Protein AF-A0A1A8KSP2-F1 (afdb_monomer_lite)

Radius of gyration: 41.48 Å; chains: 1; bounding box: 103×78×120 Å

Structure (mmCIF, N/CA/C/O backbone):
data_AF-A0A1A8KSP2-F1
#
_entry.id   AF-A0A1A8KSP2-F1
#
loop_
_atom_site.group_PDB
_atom_site.id
_atom_site.type_symbol
_atom_site.label_atom_id
_atom_site.label_alt_id
_atom_site.label_comp_id
_atom_site.label_asym_id
_atom_site.label_entity_id
_atom_site.label_seq_id
_atom_site.pdbx_PDB_ins_code
_atom_site.Cartn_x
_atom_site.Cartn_y
_atom_site.Cartn_z
_atom_site.occupancy
_atom_site.B_iso_or_equiv
_atom_site.auth_seq_id
_atom_site.auth_comp_id
_atom_site.auth_asym_id
_atom_site.auth_atom_id
_atom_site.pdbx_PDB_model_num
ATOM 1 N N . ARG A 1 1 ? -1.434 -41.118 15.800 1.00 29.97 1 ARG A N 1
ATOM 2 C CA . ARG A 1 1 ? -1.561 -42.473 16.394 1.00 29.97 1 ARG A CA 1
ATOM 3 C C . ARG A 1 1 ? -3.026 -42.588 16.817 1.00 29.97 1 ARG A C 1
ATOM 5 O O . ARG A 1 1 ? -3.413 -41.784 17.644 1.00 29.97 1 ARG A O 1
ATOM 12 N N . LYS A 1 2 ? -3.902 -43.211 16.006 1.00 24.42 2 LYS A N 1
ATOM 13 C CA . LYS A 1 2 ? -4.186 -44.673 15.951 1.00 24.42 2 LYS A CA 1
ATOM 14 C C . LYS A 1 2 ? -4.732 -45.133 17.315 1.00 24.42 2 LYS A C 1
ATOM 16 O O . LYS A 1 2 ? -4.031 -44.885 18.284 1.00 24.42 2 LYS A O 1
ATOM 21 N N . LEU A 1 3 ? -5.898 -45.754 17.492 1.00 27.77 3 LEU A N 1
ATOM 22 C CA . LEU A 1 3 ? -6.819 -46.618 16.712 1.00 27.77 3 LEU A CA 1
ATOM 23 C C . LEU A 1 3 ? -8.193 -46.566 17.457 1.00 27.77 3 LEU A C 1
ATOM 25 O O . LEU A 1 3 ? -8.219 -45.995 18.541 1.00 27.77 3 LEU A O 1
ATOM 29 N N . GLU A 1 4 ? -9.372 -47.049 17.045 1.00 27.64 4 GLU A N 1
ATOM 30 C CA . GLU A 1 4 ? -9.863 -48.181 16.221 1.00 27.64 4 GLU A CA 1
ATOM 31 C C . GLU A 1 4 ? -11.411 -47.973 16.140 1.00 27.64 4 GLU A C 1
ATOM 33 O O . GLU A 1 4 ? -11.989 -47.529 17.127 1.00 27.64 4 GLU A O 1
ATOM 38 N N . VAL A 1 5 ? -12.155 -48.013 15.022 1.00 28.30 5 VAL A N 1
ATOM 39 C CA . VAL A 1 5 ? -12.461 -49.061 14.013 1.00 28.30 5 VAL A CA 1
ATOM 40 C C . VAL A 1 5 ? -13.372 -50.201 14.508 1.00 28.30 5 VAL A C 1
ATOM 42 O O . VAL A 1 5 ? -12.941 -51.004 15.322 1.00 28.30 5 VAL A O 1
ATOM 45 N N . SER A 1 6 ? -14.580 -50.313 13.913 1.00 26.03 6 SER A N 1
ATOM 46 C CA . SER A 1 6 ? -15.204 -51.534 13.319 1.00 26.03 6 SER A CA 1
ATOM 47 C C . SER A 1 6 ? -16.678 -51.226 12.921 1.00 26.03 6 SER A C 1
ATOM 49 O O . SER A 1 6 ? -17.448 -50.852 13.797 1.00 26.03 6 SER A O 1
ATOM 51 N N . CYS A 1 7 ? -17.075 -51.077 11.636 1.00 25.06 7 CYS A N 1
ATOM 52 C CA . CYS A 1 7 ? -17.363 -52.091 10.576 1.00 25.06 7 CYS A CA 1
ATOM 53 C C . CYS A 1 7 ? -18.720 -52.825 10.768 1.00 25.06 7 CYS A C 1
ATOM 55 O O . CYS A 1 7 ? -19.054 -53.121 11.902 1.00 25.06 7 CYS A O 1
ATOM 57 N N . TYR A 1 8 ? -19.568 -53.219 9.797 1.00 23.81 8 TYR A N 1
ATOM 58 C CA . TYR A 1 8 ? -19.679 -53.296 8.314 1.00 23.81 8 TYR A CA 1
ATOM 59 C C . TYR A 1 8 ? -21.200 -53.552 8.032 1.00 23.81 8 TYR A C 1
ATOM 61 O O . TYR A 1 8 ? -21.849 -54.119 8.904 1.00 23.81 8 TYR A O 1
ATOM 69 N N . THR A 1 9 ? -21.873 -53.086 6.964 1.00 24.67 9 THR A N 1
ATOM 70 C CA . THR A 1 9 ? -22.054 -53.675 5.598 1.00 24.67 9 THR A CA 1
ATOM 71 C C . THR A 1 9 ? -23.093 -52.824 4.817 1.00 24.67 9 THR A C 1
ATOM 73 O O . THR A 1 9 ? -23.913 -52.198 5.475 1.00 24.67 9 THR A O 1
ATOM 76 N N . LYS A 1 10 ? -23.333 -52.851 3.492 1.00 23.78 10 LYS A N 1
ATOM 77 C CA . LYS A 1 10 ? -22.633 -52.997 2.188 1.00 23.78 10 LYS A CA 1
ATOM 78 C C . LYS A 1 10 ? -23.770 -53.222 1.143 1.00 23.78 10 LYS A C 1
ATOM 80 O O . LYS A 1 10 ? -24.632 -54.043 1.429 1.00 23.78 10 LYS A O 1
ATOM 85 N N . TYR A 1 11 ? -23.704 -52.580 -0.038 1.00 23.47 11 TYR A N 1
ATOM 86 C CA . TYR A 1 11 ? -24.599 -52.694 -1.228 1.00 23.47 11 TYR A CA 1
ATOM 87 C C . TYR A 1 11 ? -25.978 -51.996 -1.105 1.00 23.47 11 TYR A C 1
ATOM 89 O O . TYR A 1 11 ? -26.646 -52.134 -0.094 1.00 23.47 11 TYR A O 1
ATOM 97 N N . ASP A 1 12 ? -26.438 -51.168 -2.051 1.00 23.42 12 ASP A N 1
ATOM 98 C CA . ASP A 1 12 ? -26.474 -51.444 -3.490 1.00 23.42 12 ASP A CA 1
ATOM 99 C C . ASP A 1 12 ? -26.356 -50.197 -4.398 1.00 23.42 12 ASP A C 1
ATOM 101 O O . ASP A 1 12 ? -26.784 -49.092 -4.064 1.00 23.42 12 ASP A O 1
ATOM 105 N N . THR A 1 13 ? -25.773 -50.414 -5.575 1.00 25.94 13 THR A N 1
ATOM 106 C CA . THR A 1 13 ? -25.516 -49.450 -6.655 1.00 25.94 13 THR A CA 1
ATOM 107 C C . THR A 1 13 ? -26.254 -49.926 -7.895 1.00 25.94 13 THR A C 1
ATOM 109 O O . THR A 1 13 ? -25.817 -50.889 -8.512 1.00 25.94 13 THR A O 1
ATOM 112 N N . SER A 1 14 ? -27.315 -49.240 -8.311 1.00 27.14 14 SER A N 1
ATOM 113 C CA . SER A 1 14 ? -27.697 -49.084 -9.722 1.00 27.14 14 SER A CA 1
ATOM 114 C C . SER A 1 14 ? -28.927 -48.184 -9.814 1.00 27.14 14 SER A C 1
ATOM 116 O O . SER A 1 14 ? -29.839 -48.318 -9.011 1.00 27.14 14 SER A O 1
ATOM 118 N N . PHE A 1 15 ? -28.915 -47.290 -10.803 1.00 27.19 15 PHE A N 1
ATOM 119 C CA . PHE A 1 15 ? -29.959 -46.383 -11.301 1.00 27.19 15 PHE A CA 1
ATOM 120 C C . PHE A 1 15 ? -29.540 -44.911 -11.303 1.00 27.19 15 PHE A C 1
ATOM 122 O O . PHE A 1 15 ? -29.141 -44.336 -10.298 1.00 27.19 15 PHE A O 1
ATOM 129 N N . ASN A 1 16 ? -29.711 -44.322 -12.487 1.00 27.86 16 ASN A N 1
ATOM 130 C CA . ASN A 1 16 ? -29.543 -42.918 -12.857 1.00 27.86 16 ASN A CA 1
ATOM 131 C C . ASN A 1 16 ? -28.134 -42.439 -13.221 1.00 27.86 16 ASN A C 1
ATOM 133 O O . ASN A 1 16 ? -27.679 -41.396 -12.775 1.00 27.86 16 ASN A O 1
ATOM 137 N N . ASN A 1 17 ? -27.527 -43.126 -14.191 1.00 29.17 17 ASN A N 1
ATOM 138 C CA . ASN A 1 17 ? -26.625 -42.501 -15.163 1.00 29.17 17 ASN A CA 1
ATOM 139 C C . ASN A 1 17 ? -27.101 -42.831 -16.589 1.00 29.17 17 ASN A C 1
ATOM 141 O O . ASN A 1 17 ? -26.536 -43.694 -17.252 1.00 29.17 17 ASN A O 1
ATOM 145 N N . SER A 1 18 ? -28.174 -42.177 -17.053 1.00 29.53 18 SER A N 1
ATOM 146 C CA . SER A 1 18 ? -28.499 -42.100 -18.496 1.00 29.53 18 SER A CA 1
ATOM 147 C C . SER A 1 18 ? -29.491 -40.997 -18.912 1.00 29.53 18 SER A C 1
ATOM 149 O O . SER A 1 18 ? -29.805 -40.903 -20.094 1.00 29.53 18 SER A O 1
ATOM 151 N N . LEU A 1 19 ? -29.963 -40.117 -18.013 1.00 30.08 19 LEU A N 1
ATOM 152 C CA . LEU A 1 19 ? -31.039 -39.161 -18.349 1.00 30.08 19 LEU A CA 1
ATOM 153 C C . LEU A 1 19 ? -30.711 -37.662 -18.221 1.00 30.08 19 LEU A C 1
ATOM 155 O O . LEU A 1 19 ? -31.547 -36.848 -18.593 1.00 30.08 19 LEU A O 1
ATOM 159 N N . ASN A 1 20 ? -29.499 -37.266 -17.812 1.00 33.38 20 ASN A N 1
ATOM 160 C CA . ASN A 1 20 ? -29.184 -35.845 -17.563 1.00 33.38 20 ASN A CA 1
ATOM 161 C C . ASN A 1 20 ? -28.193 -35.167 -18.528 1.00 33.38 20 ASN A C 1
ATOM 163 O O . ASN A 1 20 ? -27.846 -34.011 -18.311 1.00 33.38 20 ASN A O 1
ATOM 167 N N . GLN A 1 21 ? -27.782 -35.811 -19.626 1.00 31.25 21 GLN A N 1
ATOM 168 C CA . GLN A 1 21 ? -26.934 -35.154 -20.643 1.00 31.25 21 GLN A CA 1
ATOM 169 C C . GLN A 1 21 ? -27.676 -34.714 -21.917 1.00 31.25 21 GLN A C 1
ATOM 171 O O . GLN A 1 21 ? -27.205 -33.809 -22.599 1.00 31.25 21 GLN A O 1
ATOM 176 N N . ASN A 1 22 ? -28.882 -35.227 -22.191 1.00 30.52 22 ASN A N 1
ATOM 177 C CA . ASN A 1 22 ? -29.634 -34.867 -23.407 1.00 30.52 22 ASN A CA 1
ATOM 178 C C . ASN A 1 22 ? -30.653 -33.723 -23.227 1.00 30.52 22 ASN A C 1
ATOM 180 O O . ASN A 1 22 ? -31.172 -33.205 -24.215 1.00 30.52 22 ASN A O 1
ATOM 184 N N . LEU A 1 23 ? -30.916 -33.281 -21.991 1.00 31.30 23 LEU A N 1
ATOM 185 C CA . LEU A 1 23 ? -31.862 -32.191 -21.697 1.00 31.30 23 LEU A CA 1
ATOM 186 C C . LEU A 1 23 ? -31.203 -30.804 -21.571 1.00 31.30 23 LEU A C 1
ATOM 188 O O . LEU A 1 23 ? -31.876 -29.799 -21.773 1.00 31.30 23 LEU A O 1
ATOM 192 N N . VAL A 1 24 ? -29.889 -30.727 -21.328 1.0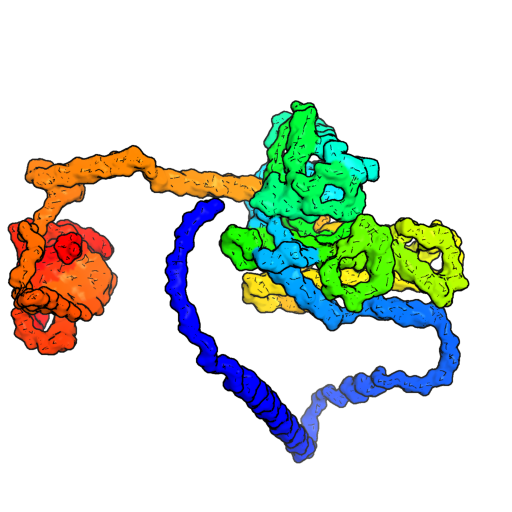0 35.16 24 VAL A N 1
ATOM 193 C CA . VAL A 1 24 ? -29.162 -29.444 -21.180 1.00 35.16 24 VAL A CA 1
ATOM 194 C C . VAL A 1 24 ? -28.622 -28.914 -22.517 1.00 35.16 24 VAL A C 1
ATOM 196 O O . VAL A 1 24 ? -28.425 -27.711 -22.679 1.00 35.16 24 VAL A O 1
ATOM 199 N N . ILE A 1 25 ? -28.440 -29.784 -23.515 1.00 36.72 25 ILE A N 1
ATOM 200 C CA . ILE A 1 25 ? -27.959 -29.384 -24.849 1.00 36.72 25 ILE A CA 1
ATOM 201 C C . ILE A 1 25 ? -29.108 -28.802 -25.698 1.00 36.72 25 ILE A C 1
ATOM 203 O O . ILE A 1 25 ? -28.901 -27.848 -26.442 1.00 36.72 25 ILE A O 1
ATOM 207 N N . ASN A 1 26 ? -30.348 -29.268 -25.499 1.00 37.09 26 ASN A N 1
ATOM 208 C CA . ASN A 1 26 ? -31.509 -28.822 -26.281 1.00 37.09 26 ASN A CA 1
ATOM 209 C C . ASN A 1 26 ? -32.116 -27.467 -25.847 1.00 37.09 26 ASN A C 1
ATOM 211 O O . ASN A 1 26 ? -32.862 -26.871 -26.626 1.00 37.09 26 ASN A O 1
ATOM 215 N N . SER A 1 27 ? -31.822 -26.943 -24.646 1.00 37.81 27 SER A N 1
ATOM 216 C CA . SER A 1 27 ? -32.350 -25.629 -24.222 1.00 37.81 27 SER A CA 1
ATOM 217 C C . SER A 1 27 ? -31.514 -24.455 -24.750 1.00 37.81 27 SER A C 1
ATOM 219 O O . SER A 1 27 ? -32.078 -23.485 -25.256 1.00 37.81 27 SER A O 1
ATOM 221 N N . LYS A 1 28 ? -30.178 -24.575 -24.753 1.00 40.78 28 LYS A N 1
ATOM 222 C CA . LYS A 1 28 ? -29.272 -23.520 -25.250 1.00 40.78 28 LYS A CA 1
ATOM 223 C C . LYS A 1 28 ? -29.357 -23.312 -26.761 1.00 40.78 28 LYS A C 1
ATOM 225 O O . LYS A 1 28 ? -29.173 -22.195 -27.240 1.00 40.78 28 LYS A O 1
ATOM 230 N N . GLU A 1 29 ? -29.660 -24.360 -27.523 1.00 41.59 29 GLU A N 1
ATOM 231 C CA . GLU A 1 29 ? -29.808 -24.257 -28.978 1.00 41.59 29 GLU A CA 1
ATOM 232 C C . GLU A 1 29 ? -31.167 -23.650 -29.377 1.00 41.59 29 GLU A C 1
ATOM 234 O O . GLU A 1 29 ? -31.247 -22.876 -30.333 1.00 41.59 29 GLU A O 1
ATOM 239 N N . ARG A 1 30 ? -32.224 -23.884 -28.581 1.00 39.50 30 ARG A N 1
ATOM 240 C CA . ARG A 1 30 ? -33.522 -23.204 -28.739 1.00 39.50 30 ARG A CA 1
ATOM 241 C C . ARG A 1 30 ? -33.461 -21.716 -28.389 1.00 39.50 30 ARG A C 1
ATOM 243 O O . ARG A 1 30 ? -34.000 -20.918 -29.149 1.00 39.50 30 ARG A O 1
ATOM 250 N N . GLU A 1 31 ? -32.773 -21.325 -27.315 1.00 40.56 31 GLU A N 1
ATOM 251 C CA . GLU A 1 31 ? -32.612 -19.906 -26.942 1.00 40.56 31 GLU A CA 1
ATOM 252 C C . GLU A 1 31 ? -31.782 -19.124 -27.966 1.00 40.56 31 GLU A C 1
ATOM 254 O O . GLU A 1 31 ? -32.129 -18.001 -28.336 1.00 40.56 31 GLU A O 1
ATOM 259 N N . ARG A 1 32 ? -30.726 -19.742 -28.506 1.00 40.50 32 ARG A N 1
ATOM 260 C CA . ARG A 1 32 ? -29.867 -19.118 -29.519 1.00 40.50 32 ARG A CA 1
ATOM 261 C C . ARG A 1 32 ? -30.585 -18.945 -30.864 1.00 40.50 32 ARG A C 1
ATOM 263 O O . ARG A 1 32 ? -30.425 -17.910 -31.511 1.00 40.50 32 ARG A O 1
ATOM 270 N N . ASN A 1 33 ? -31.432 -19.901 -31.249 1.00 41.19 33 ASN A N 1
ATOM 271 C CA . ASN A 1 33 ? -32.265 -19.792 -32.451 1.00 41.19 33 ASN A CA 1
ATOM 272 C C . ASN A 1 33 ? -33.394 -18.756 -32.296 1.00 41.19 33 ASN A C 1
ATOM 274 O O . ASN A 1 33 ? -33.667 -18.021 -33.247 1.00 41.19 33 ASN A O 1
ATOM 278 N N . LEU A 1 34 ? -33.987 -18.619 -31.102 1.00 41.09 34 LEU A N 1
ATOM 279 C CA . LEU A 1 34 ? -34.971 -17.565 -30.818 1.00 41.09 34 LEU A CA 1
ATOM 280 C C . LEU A 1 34 ? -34.334 -16.164 -30.887 1.00 41.09 34 LEU A C 1
ATOM 282 O O . LEU A 1 34 ? -34.898 -15.256 -31.496 1.00 41.09 34 LEU A O 1
ATOM 286 N N . PHE A 1 35 ? -33.122 -16.006 -30.342 1.00 41.31 35 PHE A N 1
ATOM 287 C CA . PHE A 1 35 ? -32.376 -14.742 -30.355 1.00 41.31 35 PHE A CA 1
ATOM 288 C C . PHE A 1 35 ? -31.945 -14.327 -31.773 1.00 41.31 35 PHE A C 1
ATOM 290 O O . PHE A 1 35 ? -32.070 -13.163 -32.156 1.00 41.31 35 PHE A O 1
ATOM 297 N N . CYS A 1 36 ? -31.512 -15.282 -32.603 1.00 40.16 36 CYS A N 1
ATOM 298 C CA . CYS A 1 36 ? -31.197 -15.019 -34.010 1.00 40.16 36 CYS A CA 1
ATOM 299 C C . CYS A 1 36 ? -32.440 -14.707 -34.861 1.00 40.16 36 CYS A C 1
ATOM 301 O O . CYS A 1 36 ? -32.334 -13.927 -35.809 1.00 40.16 36 CYS A O 1
ATOM 303 N N . SER A 1 37 ? -33.608 -15.274 -34.539 1.00 42.53 37 SER A N 1
ATOM 304 C CA . SER A 1 37 ? -34.867 -14.947 -35.224 1.00 42.53 37 SER A CA 1
ATOM 305 C C . SER A 1 37 ? -35.351 -13.533 -34.878 1.00 42.53 37 SER A C 1
ATOM 307 O O . SER A 1 37 ? -35.725 -12.781 -35.775 1.00 42.53 37 SER A O 1
ATOM 309 N N . LEU A 1 38 ? -35.249 -13.133 -33.605 1.00 42.50 38 LEU A N 1
ATOM 310 C CA . LEU A 1 38 ? -35.566 -11.776 -33.137 1.00 42.50 38 LEU A CA 1
ATOM 311 C C . LEU A 1 38 ? -34.648 -10.709 -33.753 1.00 42.50 38 LEU A C 1
ATOM 313 O O . LEU A 1 38 ? -35.121 -9.652 -34.164 1.00 42.50 38 LEU A O 1
ATOM 317 N N . LEU A 1 39 ? -33.348 -10.994 -33.893 1.00 43.75 39 LEU A N 1
ATOM 318 C CA . LEU A 1 39 ? -32.406 -10.085 -34.559 1.00 43.75 39 LEU A CA 1
ATOM 319 C C . LEU A 1 39 ? -32.690 -9.929 -36.059 1.00 43.75 39 LEU A C 1
ATOM 321 O O . LEU A 1 39 ? -32.522 -8.836 -36.599 1.00 43.75 39 LEU A O 1
ATOM 325 N N . LYS A 1 40 ? -33.150 -10.991 -36.734 1.00 45.41 40 LYS A N 1
ATOM 326 C CA . LYS A 1 40 ? -33.550 -10.920 -38.147 1.00 45.41 40 LYS A CA 1
ATOM 327 C C . LYS A 1 40 ? -34.829 -10.107 -38.343 1.00 45.41 40 LYS A C 1
ATOM 329 O O . LYS A 1 40 ? -34.882 -9.317 -39.282 1.00 45.41 40 LYS A O 1
ATOM 334 N N . GLU A 1 41 ? -35.812 -10.230 -37.451 1.00 44.69 41 GLU A N 1
ATOM 335 C CA . GLU A 1 41 ? -37.012 -9.384 -37.501 1.00 44.69 41 GLU A CA 1
ATOM 336 C C . GLU A 1 41 ? -36.710 -7.915 -37.181 1.00 44.69 41 GLU A C 1
ATOM 338 O O . GLU A 1 41 ? -37.191 -7.029 -37.886 1.00 44.69 41 GLU A O 1
ATOM 343 N N . LEU A 1 42 ? -35.846 -7.633 -36.199 1.00 44.31 42 LEU A N 1
ATOM 344 C CA . LEU A 1 42 ? -35.400 -6.266 -35.893 1.00 44.31 42 LEU A CA 1
ATOM 345 C C . LEU A 1 42 ? -34.661 -5.619 -37.074 1.00 44.31 42 LEU A C 1
ATOM 347 O O . LEU A 1 42 ? -34.868 -4.440 -37.364 1.00 44.31 42 LEU A O 1
ATOM 351 N N . PHE A 1 43 ? -33.848 -6.388 -37.802 1.00 45.31 43 PHE A N 1
ATOM 352 C CA . PHE A 1 43 ? -33.160 -5.903 -39.000 1.00 45.31 43 PHE A CA 1
ATOM 353 C C . PHE A 1 43 ? -34.127 -5.683 -40.179 1.00 45.31 43 PHE A C 1
ATOM 355 O O . PHE A 1 43 ? -33.981 -4.721 -40.937 1.00 45.31 43 PHE A O 1
ATOM 362 N N . PHE A 1 44 ? -35.158 -6.524 -40.309 1.00 48.94 44 PHE A N 1
ATOM 363 C CA . PHE A 1 44 ? -36.220 -6.367 -41.309 1.00 48.94 44 PHE A CA 1
ATOM 364 C C . PHE A 1 44 ? -37.099 -5.134 -41.038 1.00 48.94 44 PHE A C 1
ATOM 366 O O . PHE A 1 44 ? -37.455 -4.403 -41.964 1.00 48.94 44 PHE A O 1
ATOM 373 N N . TRP A 1 45 ? -37.399 -4.838 -39.772 1.00 44.03 45 TRP A N 1
ATOM 374 C CA . TRP A 1 45 ? -38.118 -3.619 -39.393 1.00 44.03 45 TRP A CA 1
ATOM 375 C C . TRP A 1 45 ? -37.264 -2.360 -39.563 1.00 44.03 45 TRP A C 1
ATOM 377 O O . TRP A 1 45 ? -37.767 -1.355 -40.060 1.00 44.03 45 TRP A O 1
ATOM 387 N N . TRP A 1 46 ? -35.967 -2.408 -39.245 1.00 45.03 46 TRP A N 1
ATOM 388 C CA . TRP A 1 46 ? -35.063 -1.266 -39.433 1.00 45.03 46 TRP A CA 1
ATOM 389 C C . TRP A 1 46 ? -34.869 -0.920 -40.919 1.00 45.03 46 TRP A C 1
ATOM 391 O O . TRP A 1 46 ? -34.940 0.248 -41.308 1.00 45.03 46 TRP A O 1
ATOM 401 N N . THR A 1 47 ? -34.703 -1.927 -41.778 1.00 47.44 47 THR A N 1
ATOM 402 C CA . THR A 1 47 ? -34.563 -1.718 -43.230 1.00 47.44 47 THR A CA 1
ATOM 403 C C . THR A 1 47 ? -35.846 -1.174 -43.865 1.00 47.44 47 THR A C 1
ATOM 405 O O . THR A 1 47 ? -35.772 -0.222 -44.642 1.00 47.44 47 THR A O 1
ATOM 408 N N . ASN A 1 48 ? -37.026 -1.661 -43.461 1.00 44.22 48 ASN A N 1
ATOM 409 C CA . ASN A 1 48 ? -38.304 -1.090 -43.906 1.00 44.22 48 ASN A CA 1
ATOM 410 C C . ASN A 1 48 ? -38.543 0.335 -43.370 1.00 44.22 48 ASN A C 1
ATOM 412 O O . ASN A 1 48 ? -39.096 1.174 -44.082 1.00 44.22 48 ASN A O 1
ATOM 416 N N . PHE A 1 49 ? -38.087 0.655 -42.155 1.00 43.84 49 PHE A N 1
ATOM 417 C CA . PHE A 1 49 ? -38.204 2.002 -41.584 1.00 43.84 49 PHE A CA 1
ATOM 418 C C . PHE A 1 49 ? -37.334 3.030 -42.330 1.00 43.84 49 PHE A C 1
ATOM 420 O O . PHE A 1 49 ? -37.773 4.154 -42.579 1.00 43.84 49 PHE A O 1
ATOM 427 N N . LEU A 1 50 ? -36.135 2.631 -42.775 1.00 43.50 50 LEU A N 1
ATOM 428 C CA . LEU A 1 50 ? -35.269 3.444 -43.640 1.00 43.50 50 LEU A CA 1
ATOM 429 C C . LEU A 1 50 ? -35.885 3.666 -45.032 1.00 43.50 50 LEU A C 1
ATOM 431 O O . LEU A 1 50 ? -35.845 4.780 -45.550 1.00 43.50 50 LEU A O 1
ATOM 435 N N . GLN A 1 51 ? -36.545 2.650 -45.594 1.00 41.12 51 GLN A N 1
ATOM 436 C CA . GLN A 1 51 ? -37.182 2.737 -46.912 1.00 41.12 51 GLN A CA 1
ATOM 437 C C . GLN A 1 51 ? -38.484 3.567 -46.912 1.00 41.12 51 GLN A C 1
ATOM 439 O O . GLN A 1 51 ? -38.834 4.187 -47.919 1.00 41.12 51 GLN A O 1
ATOM 444 N N . ILE A 1 52 ? -39.192 3.626 -45.776 1.00 42.91 52 ILE A N 1
ATOM 445 C CA . ILE A 1 52 ? -40.366 4.496 -45.574 1.00 42.91 52 ILE A CA 1
ATOM 446 C C . ILE A 1 52 ? -39.941 5.956 -45.326 1.00 42.91 52 ILE A C 1
ATOM 448 O O . ILE A 1 52 ? -40.644 6.873 -45.758 1.00 42.91 52 ILE A O 1
ATOM 452 N N . SER A 1 53 ? -38.773 6.182 -44.713 1.00 40.56 53 SER A N 1
ATOM 453 C CA . SER A 1 53 ? -38.188 7.518 -44.507 1.00 40.56 53 SER A CA 1
ATOM 454 C C . SER A 1 53 ? -37.784 8.197 -45.828 1.00 40.56 53 SER A C 1
ATOM 456 O O . SER A 1 53 ? -38.018 9.390 -46.015 1.00 40.56 53 SER A O 1
ATOM 458 N N . GLU A 1 54 ? -37.286 7.434 -46.809 1.00 39.59 54 GLU A N 1
ATOM 459 C CA . GLU A 1 54 ? -36.877 7.971 -48.120 1.00 39.59 54 GLU A CA 1
ATOM 460 C C . GLU A 1 54 ? -38.042 8.290 -49.080 1.00 39.59 54 GLU A C 1
ATOM 462 O O . GLU A 1 54 ? -37.848 8.993 -50.070 1.00 39.59 54 GLU A O 1
ATOM 467 N N . ARG A 1 55 ? -39.278 7.852 -48.791 1.00 38.38 55 ARG A N 1
ATOM 468 C CA . ARG A 1 55 ? -40.468 8.164 -49.617 1.00 38.38 55 ARG A CA 1
ATOM 469 C C . ARG A 1 55 ? -41.262 9.396 -49.165 1.00 38.38 55 ARG A C 1
ATOM 471 O O . ARG A 1 55 ? -42.254 9.739 -49.807 1.00 38.38 55 ARG A O 1
ATOM 478 N N . LYS A 1 56 ? -40.834 10.100 -48.110 1.00 40.16 56 LYS A N 1
ATOM 479 C CA . LYS A 1 56 ? -41.461 11.351 -47.642 1.00 40.16 56 LYS A CA 1
ATOM 480 C C . LYS A 1 56 ? -40.438 12.475 -47.428 1.00 40.16 56 LYS A C 1
ATOM 482 O O . LYS A 1 56 ? -40.251 12.939 -46.311 1.00 40.16 56 LYS A O 1
ATOM 487 N N . SER A 1 57 ? -39.823 12.979 -48.497 1.00 37.78 57 SER A N 1
ATOM 488 C CA . SER A 1 57 ? -39.283 14.352 -48.498 1.00 37.78 57 SER A CA 1
ATOM 489 C C . SER A 1 57 ? -39.266 14.972 -49.903 1.00 37.78 57 SER A C 1
ATOM 491 O O . SER A 1 57 ? -38.240 15.305 -50.485 1.00 37.78 57 SER A O 1
ATOM 493 N N . GLY A 1 58 ? -40.460 15.168 -50.466 1.00 39.44 58 GLY A N 1
ATOM 494 C CA . GLY A 1 58 ? -40.662 16.237 -51.440 1.00 39.44 58 GLY A CA 1
ATOM 495 C C . GLY A 1 58 ? -40.783 17.573 -50.700 1.00 39.44 58 GLY A C 1
ATOM 496 O O . GLY A 1 58 ? -41.585 17.672 -49.777 1.00 39.44 58 GLY A O 1
ATOM 497 N N . ASN A 1 59 ? -40.026 18.575 -51.152 1.00 34.03 59 ASN A N 1
ATOM 498 C CA . ASN A 1 59 ? -39.998 19.988 -50.738 1.00 34.03 59 ASN A CA 1
ATOM 499 C C . ASN A 1 59 ? -39.135 20.395 -49.526 1.00 34.03 59 ASN A C 1
ATOM 501 O O . ASN A 1 59 ? -39.536 20.310 -48.375 1.00 34.03 59 ASN A O 1
ATOM 505 N N . GLY A 1 60 ? -38.014 21.051 -49.853 1.00 35.72 60 GLY A N 1
ATOM 506 C CA . GLY A 1 60 ? -37.855 22.478 -49.547 1.00 35.72 60 GLY A CA 1
ATOM 507 C C . GLY A 1 60 ? -37.287 22.873 -48.179 1.00 35.72 60 GLY A C 1
ATOM 508 O O . GLY A 1 60 ? -38.030 23.074 -47.232 1.00 35.72 60 GLY A O 1
ATOM 509 N N . ARG A 1 61 ? -35.983 23.196 -48.185 1.00 35.09 61 ARG A N 1
ATOM 510 C CA . ARG A 1 61 ? -35.250 24.078 -47.248 1.00 35.09 61 ARG A CA 1
ATOM 511 C C . ARG A 1 61 ? -35.163 23.634 -45.781 1.00 35.09 61 ARG A C 1
ATOM 513 O O . ARG A 1 61 ? -35.958 24.048 -44.949 1.00 35.09 61 ARG A O 1
ATOM 520 N N . THR A 1 62 ? -34.031 23.026 -45.421 1.00 30.97 62 THR A N 1
ATOM 521 C CA . THR A 1 62 ? -33.141 23.573 -44.374 1.00 30.97 62 THR A CA 1
ATOM 522 C C . THR A 1 62 ? -31.756 22.928 -44.448 1.00 30.97 62 THR A C 1
ATOM 524 O O . THR A 1 62 ? -31.586 21.758 -44.766 1.00 30.97 62 THR A O 1
ATOM 527 N N . GLN A 1 63 ? -30.753 23.769 -44.256 1.00 38.66 63 GLN A N 1
ATOM 528 C CA . GLN A 1 63 ? -29.332 23.570 -44.505 1.00 38.66 63 GLN A CA 1
ATOM 529 C C . GLN A 1 63 ? -28.669 23.124 -43.192 1.00 38.66 63 GLN A C 1
ATOM 531 O O . GLN A 1 63 ? -28.962 23.738 -42.177 1.00 38.66 63 GLN A O 1
ATOM 536 N N . PHE A 1 64 ? -27.827 22.078 -43.197 1.00 30.83 64 PHE A N 1
ATOM 537 C CA . PHE A 1 64 ? -26.495 22.000 -42.552 1.00 30.83 64 PHE A CA 1
ATOM 538 C C . PHE A 1 64 ? -25.959 20.545 -42.492 1.00 30.83 64 PHE A C 1
ATOM 540 O O . PHE A 1 64 ? -26.577 19.654 -41.927 1.00 30.83 64 PHE A O 1
ATOM 547 N N . ARG A 1 65 ? -24.737 20.365 -43.026 1.00 36.28 65 ARG A N 1
ATOM 548 C CA . ARG A 1 65 ? -23.751 19.284 -42.775 1.00 36.28 65 ARG A CA 1
ATOM 549 C C . ARG A 1 65 ? -24.121 17.832 -43.130 1.00 36.28 65 ARG A C 1
ATOM 551 O O . ARG A 1 65 ? -24.199 16.972 -42.268 1.00 36.28 65 ARG A O 1
ATOM 558 N N . HIS A 1 66 ? -24.094 17.522 -44.427 1.00 32.81 66 HIS A N 1
ATOM 559 C CA . HIS A 1 66 ? -23.776 16.175 -44.930 1.00 32.81 66 HIS A CA 1
ATOM 560 C C . HIS A 1 66 ? -22.849 16.259 -46.157 1.00 32.81 66 HIS A C 1
ATOM 562 O O . HIS A 1 66 ? -23.227 15.958 -47.279 1.00 32.81 66 HIS A O 1
ATOM 568 N N . THR A 1 67 ? -21.605 16.697 -45.948 1.00 34.00 67 THR A N 1
ATOM 569 C CA . THR A 1 67 ? -20.524 16.624 -46.961 1.00 34.00 67 THR A CA 1
ATOM 570 C C . THR A 1 67 ? -19.174 16.194 -46.372 1.00 34.00 67 THR A C 1
ATOM 572 O O . THR A 1 67 ? -18.140 16.344 -47.017 1.00 34.00 67 THR A O 1
ATOM 575 N N . SER A 1 68 ? -19.166 15.597 -45.171 1.00 36.34 68 SER A N 1
ATOM 576 C CA . SER A 1 68 ? -17.936 15.113 -44.518 1.00 36.34 68 SER A CA 1
ATOM 577 C C . SER A 1 68 ? -17.802 13.587 -44.441 1.00 36.34 68 SER A C 1
ATOM 579 O O . SER A 1 68 ? -16.697 13.118 -44.202 1.00 36.34 68 SER A O 1
ATOM 581 N N . LEU A 1 69 ? -18.863 12.798 -44.661 1.00 33.25 69 LEU A N 1
ATOM 582 C CA . LEU A 1 69 ? -18.776 11.330 -44.545 1.00 33.25 69 LEU A CA 1
ATOM 583 C C . LEU A 1 69 ? -18.421 10.618 -45.863 1.00 33.25 69 LEU A C 1
ATOM 585 O O . LEU A 1 69 ? -17.695 9.631 -45.847 1.00 33.25 69 LEU A O 1
ATOM 589 N N . LEU A 1 70 ? -18.834 11.155 -47.015 1.00 31.56 70 LEU A N 1
ATOM 590 C CA . LEU A 1 70 ? -18.529 10.570 -48.332 1.00 31.56 70 LEU A CA 1
ATOM 591 C C . LEU A 1 70 ? -17.112 10.892 -48.849 1.00 31.56 70 LEU A C 1
ATOM 593 O O . LEU A 1 70 ? -16.639 10.236 -49.769 1.00 31.56 70 LEU A O 1
ATOM 597 N N . LYS A 1 71 ? -16.401 11.842 -48.223 1.00 30.53 71 LYS A N 1
ATOM 598 C CA . LYS A 1 71 ? -14.958 12.074 -48.448 1.00 30.53 71 LYS A CA 1
ATOM 599 C C . LYS A 1 71 ? -14.051 11.289 -47.491 1.00 30.53 71 LYS A C 1
ATOM 601 O O . LYS A 1 71 ? -12.863 11.185 -47.762 1.00 30.53 71 LYS A O 1
ATOM 606 N N . MET A 1 72 ? -14.593 10.720 -46.410 1.00 32.94 72 MET A N 1
ATOM 607 C CA . MET A 1 72 ? -13.816 9.983 -45.400 1.00 32.94 72 MET A CA 1
ATOM 608 C C . MET A 1 72 ? -13.736 8.472 -45.669 1.00 32.94 72 MET A C 1
ATOM 610 O O . MET A 1 72 ? -12.846 7.811 -45.150 1.00 32.94 72 MET A O 1
ATOM 614 N N . LEU A 1 73 ? -14.623 7.928 -46.511 1.00 31.42 73 LEU A N 1
ATOM 615 C CA . LEU A 1 73 ? -14.633 6.508 -46.896 1.00 31.42 73 LEU A CA 1
ATOM 616 C C . LEU A 1 73 ? -13.931 6.217 -48.236 1.00 31.42 73 LEU A C 1
ATOM 618 O O . LEU A 1 73 ? -13.843 5.065 -48.644 1.00 31.42 73 LEU A O 1
ATOM 622 N N . ALA A 1 74 ? -13.387 7.240 -48.905 1.00 30.36 74 ALA A N 1
ATOM 623 C CA . ALA A 1 74 ? -12.632 7.098 -50.156 1.00 30.36 74 ALA A CA 1
ATOM 624 C C . ALA A 1 74 ? -11.100 7.192 -49.974 1.00 30.36 74 ALA A C 1
ATOM 626 O O . ALA A 1 74 ? -10.370 7.197 -50.960 1.00 30.36 74 ALA A O 1
ATOM 627 N N . SER A 1 75 ? -10.593 7.251 -48.736 1.00 30.62 75 SER A N 1
ATOM 628 C CA . SER A 1 75 ? -9.152 7.357 -48.436 1.00 30.62 75 SER A CA 1
ATOM 629 C C . SER A 1 75 ? -8.529 6.089 -47.835 1.00 30.62 75 SER A C 1
ATOM 631 O O . SER A 1 75 ? -7.416 6.140 -47.322 1.00 30.62 75 SER A O 1
ATOM 633 N N . SER A 1 76 ? -9.219 4.947 -47.892 1.00 32.50 76 SER A N 1
ATOM 634 C CA . SER A 1 76 ? -8.735 3.654 -47.380 1.00 32.50 76 SER A CA 1
ATOM 635 C C . SER A 1 76 ? -8.638 2.576 -48.466 1.00 32.50 76 SER A C 1
ATOM 637 O O . SER A 1 76 ? -9.026 1.430 -48.257 1.00 32.50 76 SER A O 1
ATOM 639 N N . LEU A 1 77 ? -8.107 2.943 -49.631 1.00 28.30 77 LEU A N 1
ATOM 640 C CA . LEU A 1 77 ? -7.567 2.015 -50.623 1.00 28.30 77 LEU A CA 1
ATOM 641 C C . LEU A 1 77 ? -6.205 2.571 -51.054 1.00 28.30 77 LEU A C 1
ATOM 643 O O . LEU A 1 77 ? -6.164 3.713 -51.517 1.00 28.30 77 LEU A O 1
ATOM 647 N N . PRO A 1 78 ? -5.089 1.832 -50.926 1.00 31.70 78 PRO A N 1
ATOM 648 C CA . PRO A 1 78 ? -3.870 2.231 -51.603 1.00 31.70 78 PRO A CA 1
ATOM 649 C C . PRO A 1 78 ? -4.101 2.019 -53.101 1.00 31.70 78 PRO A C 1
ATOM 651 O O . PRO A 1 78 ? -4.142 0.896 -53.601 1.00 31.70 78 PRO A O 1
ATOM 654 N N . SER A 1 79 ? -4.315 3.119 -53.815 1.00 30.14 79 SER A N 1
ATOM 655 C CA . SER A 1 79 ? -4.266 3.156 -55.269 1.00 30.14 79 SER A CA 1
ATOM 656 C C . SER A 1 79 ? -2.870 2.731 -55.720 1.00 30.14 79 SER A C 1
ATOM 658 O O . SER A 1 79 ? -1.888 3.417 -55.432 1.00 30.14 79 SER A O 1
ATOM 660 N N . ASN A 1 80 ? -2.807 1.595 -56.417 1.00 39.19 80 ASN A N 1
ATOM 661 C CA . ASN A 1 80 ? -1.647 1.124 -57.161 1.00 39.19 80 ASN A CA 1
ATOM 662 C C . ASN A 1 80 ? -1.064 2.256 -58.013 1.00 39.19 80 ASN A C 1
ATOM 664 O O . ASN A 1 80 ? -1.616 2.608 -59.054 1.00 39.19 80 ASN A O 1
ATOM 668 N N . CYS A 1 81 ? 0.084 2.771 -57.591 1.00 26.88 81 CYS A N 1
ATOM 669 C CA . CYS A 1 81 ? 1.033 3.417 -58.475 1.00 26.88 81 CYS A CA 1
ATOM 670 C C . CYS A 1 81 ? 2.335 2.630 -58.336 1.00 26.88 81 CYS A C 1
ATOM 672 O O . CYS A 1 81 ? 3.120 2.837 -57.413 1.00 26.88 81 CYS A O 1
ATOM 674 N N . CYS A 1 82 ? 2.491 1.634 -59.206 1.00 36.16 82 CYS A N 1
ATOM 675 C CA . CYS A 1 82 ? 3.718 0.876 -59.360 1.00 36.16 82 CYS A CA 1
ATOM 676 C C . CYS A 1 82 ? 4.813 1.809 -59.886 1.00 36.16 82 CYS A C 1
ATOM 678 O O . CYS A 1 82 ? 4.938 2.028 -61.088 1.00 36.16 82 CYS A O 1
ATOM 680 N N . THR A 1 83 ? 5.629 2.324 -58.978 1.00 31.59 83 THR A N 1
ATOM 681 C CA . THR A 1 83 ? 7.034 2.612 -59.247 1.00 31.59 83 THR A CA 1
ATOM 682 C C . THR A 1 83 ? 7.844 1.665 -58.372 1.00 31.59 83 THR A C 1
ATOM 684 O O . THR A 1 83 ? 7.508 1.444 -57.211 1.00 31.59 83 THR A O 1
ATOM 687 N N . ASN A 1 84 ? 8.851 1.020 -58.957 1.00 37.28 84 ASN A N 1
ATOM 688 C CA . ASN A 1 84 ? 9.730 0.069 -58.282 1.00 37.28 84 ASN A CA 1
ATOM 689 C C . ASN A 1 84 ? 10.409 0.742 -57.076 1.00 37.28 84 ASN A C 1
ATOM 691 O O . ASN A 1 84 ? 11.462 1.360 -57.217 1.00 37.28 84 ASN A O 1
ATOM 695 N N . ALA A 1 85 ? 9.800 0.643 -55.895 1.00 40.16 85 ALA A N 1
ATOM 696 C CA . ALA A 1 85 ? 10.443 0.992 -54.644 1.00 40.16 85 ALA A CA 1
ATOM 697 C C . ALA A 1 85 ? 11.482 -0.095 -54.372 1.00 40.16 85 ALA A C 1
ATOM 699 O O . ALA A 1 85 ? 11.151 -1.207 -53.962 1.00 40.16 85 ALA A O 1
ATOM 700 N N . HIS A 1 86 ? 12.744 0.216 -54.658 1.00 44.47 86 HIS A N 1
ATOM 701 C CA . HIS A 1 86 ? 13.849 -0.497 -54.039 1.00 44.47 86 HIS A CA 1
ATOM 702 C C . HIS A 1 86 ? 13.587 -0.581 -52.527 1.00 44.47 86 HIS A C 1
ATOM 704 O O . HIS A 1 86 ? 13.119 0.382 -51.922 1.00 44.47 86 HIS A O 1
ATOM 710 N N . ASP A 1 87 ? 13.835 -1.757 -51.957 1.00 58.97 87 ASP A N 1
ATOM 711 C CA . ASP A 1 87 ? 13.605 -2.137 -50.561 1.00 58.97 87 ASP A CA 1
ATOM 712 C C . ASP A 1 87 ? 14.463 -1.264 -49.613 1.00 58.97 87 ASP A C 1
ATOM 714 O O . ASP A 1 87 ? 15.542 -1.664 -49.176 1.00 58.97 87 ASP A O 1
ATOM 718 N N . ASP A 1 88 ? 14.029 -0.020 -49.375 1.00 75.62 88 ASP A N 1
ATOM 719 C CA . ASP A 1 88 ? 14.747 0.994 -48.595 1.00 75.62 88 ASP A CA 1
ATOM 720 C C . ASP A 1 88 ? 14.992 0.488 -47.158 1.00 75.62 88 ASP A C 1
ATOM 722 O O . ASP A 1 88 ? 14.030 0.127 -46.461 1.00 75.62 88 ASP A O 1
ATOM 726 N N . PRO A 1 89 ? 16.253 0.455 -46.681 1.00 74.56 89 PRO A N 1
ATOM 727 C CA . PRO A 1 89 ? 16.586 0.094 -45.307 1.00 74.56 89 PRO A CA 1
ATOM 728 C C . PRO A 1 89 ? 15.732 0.808 -44.251 1.00 74.56 89 PRO A C 1
ATOM 730 O O . PRO A 1 89 ? 15.317 0.164 -43.286 1.00 74.56 89 PRO A O 1
ATOM 733 N N . ALA A 1 90 ? 15.380 2.084 -44.450 1.00 78.12 90 ALA A N 1
ATOM 734 C CA . ALA A 1 90 ? 14.547 2.828 -43.502 1.00 78.12 90 ALA A CA 1
ATOM 735 C C . ALA A 1 90 ? 13.126 2.240 -43.381 1.00 78.12 90 ALA A C 1
ATOM 737 O O . ALA A 1 90 ? 12.618 2.040 -42.275 1.00 78.12 90 ALA A O 1
ATOM 738 N N . HIS A 1 91 ? 12.508 1.874 -44.507 1.00 84.19 91 HIS A N 1
ATOM 739 C CA . HIS A 1 91 ? 11.195 1.226 -44.530 1.00 84.19 91 HIS A CA 1
ATOM 740 C C . HIS A 1 91 ? 11.234 -0.179 -43.900 1.00 84.19 91 HIS A C 1
ATOM 742 O O . HIS A 1 91 ? 10.302 -0.587 -43.198 1.00 84.19 91 HIS A O 1
ATOM 748 N N . ARG A 1 92 ? 12.333 -0.922 -44.095 1.00 87.44 92 ARG A N 1
ATOM 749 C CA . ARG A 1 92 ? 12.545 -2.239 -43.465 1.00 87.44 92 ARG A CA 1
ATOM 750 C C . ARG A 1 92 ? 12.663 -2.128 -41.941 1.00 87.44 92 ARG A C 1
ATOM 752 O O . ARG A 1 92 ? 12.047 -2.933 -41.237 1.00 87.44 92 ARG A O 1
ATOM 759 N N . VAL A 1 93 ? 13.381 -1.116 -41.440 1.00 88.06 93 VAL A N 1
ATOM 760 C CA . VAL A 1 93 ? 13.472 -0.805 -40.002 1.00 88.06 93 VAL A CA 1
ATOM 761 C C . VAL A 1 93 ? 12.090 -0.479 -39.438 1.00 88.06 93 VAL A C 1
ATOM 763 O O . VAL A 1 93 ? 11.680 -1.097 -38.457 1.00 88.06 93 VAL A O 1
ATOM 766 N N . ASP A 1 94 ? 11.328 0.410 -40.078 1.00 86.56 94 ASP A N 1
ATOM 767 C CA . ASP A 1 94 ? 9.993 0.788 -39.595 1.00 86.56 94 ASP A CA 1
ATOM 768 C C . ASP A 1 94 ? 9.037 -0.415 -39.551 1.00 86.56 94 ASP A C 1
ATOM 770 O O . ASP A 1 94 ? 8.336 -0.621 -38.557 1.00 86.56 94 ASP A O 1
ATOM 774 N N . LYS A 1 95 ? 9.062 -1.280 -40.572 1.00 89.69 95 LYS A N 1
ATOM 775 C CA . LYS A 1 95 ? 8.272 -2.522 -40.602 1.00 89.69 95 LYS A CA 1
ATOM 776 C C . LYS A 1 95 ? 8.681 -3.514 -39.508 1.00 89.69 95 LYS A C 1
ATOM 778 O O . LYS A 1 95 ? 7.825 -4.222 -38.975 1.00 89.69 95 LYS A O 1
ATOM 783 N N . TYR A 1 96 ? 9.970 -3.605 -39.173 1.00 91.19 96 TYR A N 1
ATOM 784 C CA . TYR A 1 96 ? 10.433 -4.422 -38.047 1.00 91.19 96 TYR A CA 1
ATOM 785 C C . TYR A 1 96 ? 9.924 -3.851 -36.721 1.00 91.19 96 TYR A C 1
ATOM 787 O O . TYR A 1 96 ? 9.342 -4.570 -35.909 1.00 91.19 96 TYR A O 1
ATOM 795 N N . LEU A 1 97 ? 10.093 -2.545 -36.534 1.00 89.44 97 LEU A N 1
ATOM 796 C CA . LEU A 1 97 ? 9.751 -1.835 -35.312 1.00 89.44 97 LEU A CA 1
ATOM 797 C C . LEU A 1 97 ? 8.240 -1.775 -35.038 1.00 89.44 97 LEU A C 1
ATOM 799 O O . LEU A 1 97 ? 7.833 -1.827 -33.878 1.00 89.44 97 LEU A O 1
ATOM 803 N N . GLN A 1 98 ? 7.397 -1.762 -36.075 1.00 87.00 98 GLN A N 1
ATOM 804 C CA . GLN A 1 98 ? 5.939 -1.883 -35.934 1.00 87.00 98 GLN A CA 1
ATOM 805 C C . GLN A 1 98 ? 5.518 -3.151 -35.180 1.00 87.00 98 GLN A C 1
ATOM 807 O O . GLN A 1 98 ? 4.539 -3.116 -34.441 1.00 87.00 98 GLN A O 1
ATOM 812 N N . LYS A 1 99 ? 6.275 -4.251 -35.290 1.00 87.31 99 LYS A N 1
ATOM 813 C CA . LYS A 1 99 ? 5.988 -5.502 -34.562 1.00 87.31 99 LYS A CA 1
ATOM 814 C C . LYS A 1 99 ? 6.212 -5.385 -33.053 1.00 87.31 99 LYS A C 1
ATOM 816 O O . LYS A 1 99 ? 5.717 -6.214 -32.302 1.00 87.31 99 LYS A O 1
ATOM 821 N N . LEU A 1 100 ? 6.978 -4.384 -32.615 1.00 87.62 100 LEU A N 1
ATOM 822 C CA . LEU A 1 100 ? 7.236 -4.097 -31.202 1.00 87.62 100 LEU A CA 1
ATOM 823 C C . LEU A 1 100 ? 6.187 -3.144 -30.610 1.00 87.62 100 LEU A C 1
ATOM 825 O O . LEU A 1 100 ? 6.166 -2.922 -29.397 1.00 87.62 100 LEU A O 1
ATOM 829 N N . MET A 1 101 ? 5.333 -2.548 -31.449 1.00 88.31 101 MET A N 1
ATOM 830 C CA . MET A 1 101 ? 4.278 -1.657 -30.994 1.00 88.31 101 MET A CA 1
ATOM 831 C C . MET A 1 101 ? 3.091 -2.449 -30.456 1.00 88.31 101 MET A C 1
ATOM 833 O O . MET A 1 101 ? 2.559 -3.336 -31.114 1.00 88.31 101 MET A O 1
ATOM 837 N N . VAL A 1 102 ? 2.633 -2.057 -29.271 1.00 91.56 102 VAL A N 1
ATOM 838 C CA . VAL A 1 102 ? 1.458 -2.646 -28.626 1.00 91.56 102 VAL A CA 1
ATOM 839 C C . VAL A 1 102 ? 0.256 -1.736 -28.875 1.00 91.56 102 VAL A C 1
ATOM 841 O O . VAL A 1 102 ? 0.338 -0.528 -28.601 1.00 91.56 102 VAL A O 1
ATOM 844 N N . SER A 1 103 ? -0.817 -2.297 -29.440 1.00 95.12 103 SER A N 1
ATOM 845 C CA . SER A 1 103 ? -2.068 -1.580 -29.713 1.00 95.12 103 SER A CA 1
ATOM 846 C C . SER A 1 103 ? -2.892 -1.389 -28.440 1.00 95.12 103 SER A C 1
ATOM 848 O O . SER A 1 103 ? -2.676 -2.063 -27.435 1.00 95.12 103 SER A O 1
ATOM 850 N N . ASP A 1 104 ? -3.848 -0.466 -28.480 1.00 95.75 104 ASP A N 1
ATOM 851 C CA . ASP A 1 104 ? -4.735 -0.188 -27.352 1.00 95.75 104 ASP A CA 1
ATOM 852 C C . ASP A 1 104 ? -5.581 -1.409 -26.962 1.00 95.75 104 ASP A C 1
ATOM 854 O O . ASP A 1 104 ? -5.803 -1.643 -25.777 1.00 95.75 104 ASP A O 1
ATOM 858 N N . GLU A 1 105 ? -5.994 -2.222 -27.936 1.00 97.00 105 GLU A N 1
ATOM 859 C CA . GLU A 1 105 ? -6.738 -3.461 -27.700 1.00 97.00 105 GLU A CA 1
ATOM 860 C C . GLU A 1 105 ? -5.894 -4.470 -26.913 1.00 97.00 105 GLU A C 1
ATOM 862 O O . GLU A 1 105 ? -6.374 -5.040 -25.933 1.00 97.00 105 GLU A O 1
ATOM 867 N N . ILE A 1 106 ? -4.619 -4.637 -27.284 1.00 96.88 106 ILE A N 1
ATOM 868 C CA . ILE A 1 106 ? -3.688 -5.524 -26.570 1.00 96.88 106 ILE A CA 1
ATOM 869 C C . ILE A 1 106 ? -3.410 -4.990 -25.159 1.00 96.88 106 ILE A C 1
ATOM 871 O O . ILE A 1 106 ? -3.338 -5.763 -24.209 1.00 96.88 106 ILE A O 1
ATOM 875 N N . LEU A 1 107 ? -3.281 -3.671 -24.988 1.00 98.06 107 LEU A N 1
ATOM 876 C CA . LEU A 1 107 ? -3.098 -3.064 -23.664 1.00 98.06 107 LEU A CA 1
ATOM 877 C C . LEU A 1 107 ? -4.328 -3.247 -22.771 1.00 98.06 107 LEU A C 1
ATOM 879 O O . LEU A 1 107 ? -4.189 -3.479 -21.570 1.00 98.06 107 LEU A O 1
ATOM 883 N N . MET A 1 108 ? -5.528 -3.157 -23.345 1.00 97.62 108 MET A N 1
ATOM 884 C CA . MET A 1 108 ? -6.765 -3.408 -22.617 1.00 97.62 108 MET A CA 1
ATOM 885 C C . MET A 1 108 ? -6.854 -4.875 -22.183 1.00 97.62 108 MET A C 1
ATOM 887 O O . MET A 1 108 ? -7.119 -5.130 -21.007 1.00 97.62 108 MET A O 1
ATOM 891 N N . ASP A 1 109 ? -6.559 -5.817 -23.082 1.00 98.19 109 ASP A N 1
ATOM 892 C CA . ASP A 1 109 ? -6.471 -7.248 -22.765 1.00 98.19 109 ASP A CA 1
ATOM 893 C C . ASP A 1 109 ? -5.432 -7.520 -21.666 1.00 98.19 109 ASP A C 1
ATOM 895 O O . ASP A 1 109 ? -5.744 -8.159 -20.661 1.00 98.19 109 ASP A O 1
ATOM 899 N N . LEU A 1 110 ? -4.234 -6.933 -21.769 1.00 98.06 110 LEU A N 1
ATOM 900 C CA . LEU A 1 110 ? -3.204 -7.040 -20.735 1.00 98.06 110 LEU A CA 1
ATOM 901 C C . LEU A 1 110 ? -3.694 -6.519 -19.380 1.00 98.06 110 LEU A C 1
ATOM 903 O O . LEU A 1 110 ? -3.425 -7.151 -18.360 1.00 98.06 110 LEU A O 1
ATOM 907 N N . SER A 1 111 ? -4.446 -5.413 -19.350 1.00 98.31 111 SER A N 1
ATOM 908 C CA . SER A 1 111 ? -5.029 -4.898 -18.103 1.00 98.31 111 SER A CA 1
ATOM 909 C C . SER A 1 111 ? -6.036 -5.877 -17.483 1.00 98.31 111 SER A C 1
ATOM 911 O O . SER A 1 111 ? -6.081 -6.032 -16.264 1.00 98.31 111 SER A O 1
ATOM 913 N N . VAL A 1 112 ? -6.806 -6.597 -18.304 1.00 98.25 112 VAL A N 1
ATOM 914 C CA . VAL A 1 112 ? -7.741 -7.631 -17.834 1.00 98.25 112 VAL A CA 1
ATOM 915 C C . VAL A 1 112 ? -6.984 -8.855 -17.316 1.00 98.25 112 VAL A C 1
ATOM 917 O O . VAL A 1 112 ? -7.316 -9.371 -16.249 1.00 98.25 112 VAL A O 1
ATOM 920 N N . ARG A 1 113 ? -5.937 -9.304 -18.022 1.00 98.38 113 ARG A N 1
ATOM 921 C CA . ARG A 1 113 ? -5.064 -10.396 -17.557 1.00 98.38 113 ARG A CA 1
ATOM 922 C C . ARG A 1 113 ? -4.403 -10.047 -16.225 1.00 98.38 113 ARG A C 1
ATOM 924 O O . ARG A 1 113 ? -4.450 -10.853 -15.303 1.00 98.38 113 ARG A O 1
ATOM 931 N N . PHE A 1 114 ? -3.867 -8.834 -16.098 1.00 98.56 114 PHE A N 1
ATOM 932 C CA . PHE A 1 114 ? -3.248 -8.373 -14.859 1.00 98.56 114 PHE A CA 1
ATOM 933 C C . PHE A 1 114 ? -4.250 -8.326 -13.703 1.00 98.56 114 PHE A C 1
ATOM 935 O O . PHE A 1 114 ? -3.936 -8.782 -12.609 1.00 98.56 114 PHE A O 1
ATOM 942 N N . ARG A 1 115 ? -5.483 -7.856 -13.944 1.00 97.94 115 ARG A N 1
ATOM 943 C CA . ARG A 1 115 ? -6.542 -7.876 -12.925 1.00 97.94 115 ARG A CA 1
ATOM 944 C C . ARG A 1 115 ? -6.828 -9.294 -12.420 1.00 97.94 115 ARG A C 1
ATOM 946 O O . ARG A 1 115 ? -6.919 -9.494 -11.218 1.00 97.94 115 ARG A O 1
ATOM 953 N N . ARG A 1 116 ? -6.884 -10.286 -13.312 1.00 97.75 116 ARG A N 1
ATOM 954 C CA . ARG A 1 116 ? -7.052 -11.693 -12.909 1.00 97.75 116 ARG A CA 1
ATOM 955 C C . ARG A 1 116 ? -5.884 -12.204 -12.065 1.00 97.75 116 ARG A C 1
ATOM 957 O O . ARG A 1 116 ? -6.108 -12.987 -11.150 1.00 97.75 116 ARG A O 1
ATOM 964 N N . GLU A 1 117 ? -4.655 -11.781 -12.358 1.00 98.19 117 GLU A N 1
ATOM 965 C CA . GLU A 1 117 ? -3.494 -12.124 -11.526 1.00 98.19 117 GLU A CA 1
ATOM 966 C C . GLU A 1 117 ? -3.530 -11.436 -10.156 1.00 98.19 117 GLU A C 1
ATOM 968 O O . GLU A 1 117 ? -3.152 -12.058 -9.166 1.00 98.19 117 GLU A O 1
ATOM 973 N N . MET A 1 118 ? -4.047 -10.204 -10.066 1.00 98.44 118 MET A N 1
ATOM 974 C CA . MET A 1 118 ? -4.315 -9.561 -8.775 1.00 98.44 118 MET A CA 1
ATOM 975 C C . MET A 1 118 ? -5.325 -10.376 -7.959 1.00 98.44 118 MET A C 1
ATOM 977 O O . MET A 1 118 ? -5.048 -10.692 -6.806 1.00 98.44 118 MET A O 1
ATOM 981 N N . ASP A 1 119 ? -6.451 -10.776 -8.560 1.00 97.44 119 ASP A N 1
ATOM 982 C CA . ASP A 1 119 ? -7.476 -11.580 -7.878 1.00 97.44 119 ASP A CA 1
ATOM 983 C C . ASP A 1 119 ? -6.893 -12.922 -7.386 1.00 97.44 119 ASP A C 1
ATOM 985 O O . ASP A 1 119 ? -7.115 -13.326 -6.244 1.00 97.44 119 ASP A O 1
ATOM 989 N N . LYS A 1 120 ? -6.066 -13.585 -8.212 1.00 97.44 120 LYS A N 1
ATOM 990 C CA . LYS A 1 120 ? -5.348 -14.809 -7.817 1.00 97.44 120 LYS A CA 1
ATOM 991 C C . LYS A 1 120 ? -4.384 -14.579 -6.653 1.00 97.44 120 LYS A C 1
ATOM 993 O O . LYS A 1 120 ? -4.260 -15.450 -5.794 1.00 97.44 120 LYS A O 1
ATOM 998 N N . GLY A 1 121 ? -3.665 -13.460 -6.655 1.00 97.38 121 GLY A N 1
ATOM 999 C CA . GLY A 1 121 ? -2.718 -13.116 -5.601 1.00 97.38 121 GLY A CA 1
ATOM 1000 C C . GLY A 1 121 ? -3.404 -12.742 -4.287 1.00 97.38 121 GLY A C 1
ATOM 1001 O O . GLY A 1 121 ? -2.854 -13.000 -3.225 1.00 97.38 121 GLY A O 1
ATOM 1002 N N . LEU A 1 122 ? -4.607 -12.174 -4.328 1.00 97.19 122 LEU A N 1
ATOM 1003 C CA . LEU A 1 122 ? -5.362 -11.809 -3.126 1.00 97.19 122 LEU A CA 1
ATOM 1004 C C . LEU A 1 122 ? -6.067 -13.014 -2.475 1.00 97.19 122 LEU A C 1
ATOM 1006 O O . LEU A 1 122 ? -6.198 -13.064 -1.251 1.00 97.19 122 LEU A O 1
ATOM 1010 N N . CYS A 1 123 ? -6.489 -13.994 -3.278 1.00 96.88 123 CYS A N 1
ATOM 1011 C CA . CYS A 1 123 ? -7.213 -15.170 -2.804 1.00 96.88 123 CYS A CA 1
ATOM 1012 C C . CYS A 1 123 ? -6.287 -16.213 -2.147 1.00 96.88 123 CYS A C 1
ATOM 1014 O O . CYS A 1 123 ? -5.271 -16.623 -2.717 1.00 96.88 123 CYS A O 1
ATOM 1016 N N . ARG A 1 124 ? -6.679 -16.698 -0.959 1.00 95.06 124 ARG A N 1
ATOM 1017 C CA . ARG A 1 124 ? -5.909 -17.640 -0.122 1.00 95.06 124 ARG A CA 1
ATOM 1018 C C . ARG A 1 124 ? -5.515 -18.921 -0.864 1.00 95.06 124 ARG A C 1
ATOM 1020 O O . ARG A 1 124 ? -4.377 -19.368 -0.736 1.00 95.06 124 ARG A O 1
ATOM 1027 N N . ASP A 1 125 ? -6.429 -19.484 -1.652 1.00 96.12 125 ASP A N 1
ATOM 1028 C CA . ASP A 1 125 ? -6.233 -20.780 -2.315 1.00 96.12 125 ASP A CA 1
ATOM 1029 C C . ASP A 1 125 ? -5.312 -20.690 -3.540 1.00 96.12 125 ASP A C 1
ATOM 1031 O O . ASP A 1 125 ? -4.586 -21.634 -3.854 1.00 96.12 125 ASP A O 1
ATOM 1035 N N . THR A 1 126 ? -5.318 -19.552 -4.239 1.00 96.88 126 THR A N 1
ATOM 1036 C CA . THR A 1 126 ? -4.554 -19.362 -5.482 1.00 96.88 126 THR A CA 1
ATOM 1037 C C . THR A 1 126 ? -3.229 -18.628 -5.277 1.00 96.88 126 THR A C 1
ATOM 1039 O O . THR A 1 126 ? -2.323 -18.790 -6.103 1.00 96.88 126 THR A O 1
ATOM 1042 N N . ASN A 1 127 ? -3.075 -17.881 -4.175 1.00 96.25 127 ASN A N 1
ATOM 1043 C CA . ASN A 1 127 ? -1.870 -17.110 -3.848 1.00 96.25 127 ASN A CA 1
ATOM 1044 C C . ASN A 1 127 ? -0.559 -17.927 -3.924 1.00 96.25 127 ASN A C 1
ATOM 1046 O O . ASN A 1 127 ? 0.397 -17.431 -4.535 1.00 96.25 127 ASN A O 1
ATOM 1050 N N . PRO A 1 128 ? -0.475 -19.181 -3.417 1.00 94.69 128 PRO A N 1
ATOM 1051 C CA . PRO A 1 128 ? 0.774 -19.948 -3.453 1.00 94.69 128 PRO A CA 1
ATOM 1052 C C . PRO A 1 128 ? 1.358 -20.105 -4.865 1.00 94.69 128 PRO A C 1
ATOM 1054 O O . PRO A 1 128 ? 2.577 -20.055 -5.048 1.00 94.69 128 PRO A O 1
ATOM 1057 N N . THR A 1 129 ? 0.491 -20.230 -5.874 1.00 94.88 129 THR A N 1
ATOM 1058 C CA . THR A 1 129 ? 0.867 -20.400 -7.287 1.00 94.88 129 THR A CA 1
ATOM 1059 C C . THR A 1 129 ? 0.781 -19.120 -8.119 1.00 94.88 129 THR A C 1
ATOM 1061 O O . THR A 1 129 ? 1.187 -19.136 -9.277 1.00 94.88 129 THR A O 1
ATOM 1064 N N . ALA A 1 130 ? 0.270 -18.017 -7.563 1.00 96.38 130 ALA A N 1
ATOM 1065 C CA . ALA A 1 130 ? 0.131 -16.755 -8.285 1.00 96.38 130 ALA A CA 1
ATOM 1066 C C . ALA A 1 130 ? 1.505 -16.164 -8.641 1.00 96.38 130 ALA A C 1
ATOM 1068 O O . ALA A 1 130 ? 2.434 -16.193 -7.823 1.00 96.38 130 ALA A O 1
ATOM 1069 N N . ALA A 1 131 ? 1.627 -15.617 -9.853 1.00 94.94 131 ALA A N 1
ATOM 1070 C CA . ALA A 1 131 ? 2.830 -14.910 -10.285 1.00 94.94 131 ALA A CA 1
ATOM 1071 C C . ALA A 1 131 ? 2.915 -13.522 -9.627 1.00 94.94 131 ALA A C 1
ATOM 1073 O O . ALA A 1 131 ? 3.951 -13.152 -9.080 1.00 94.94 131 ALA A O 1
ATOM 1074 N N . VAL A 1 132 ? 1.795 -12.791 -9.602 1.00 97.19 132 VAL A N 1
ATOM 1075 C CA . VAL A 1 132 ? 1.648 -11.515 -8.887 1.00 97.19 132 VAL A CA 1
ATOM 1076 C C . VAL A 1 132 ? 1.276 -11.815 -7.433 1.00 97.19 132 VAL A C 1
ATOM 1078 O O . VAL A 1 132 ? 0.203 -12.346 -7.157 1.00 97.19 132 VAL A O 1
ATOM 1081 N N . LYS A 1 133 ? 2.187 -11.530 -6.497 1.00 94.94 133 LYS A N 1
ATOM 1082 C CA . LYS A 1 133 ? 2.102 -12.044 -5.118 1.00 94.94 133 LYS A CA 1
ATOM 1083 C C . LYS A 1 133 ? 1.148 -11.290 -4.200 1.00 94.94 133 LYS A C 1
ATOM 1085 O O . LYS A 1 133 ? 0.717 -11.884 -3.217 1.00 94.94 133 LYS A O 1
ATOM 1090 N N . MET A 1 134 ? 0.829 -10.030 -4.508 1.00 97.69 134 MET A N 1
ATOM 1091 C CA . MET A 1 134 ? -0.126 -9.211 -3.740 1.00 97.69 134 MET A CA 1
ATOM 1092 C C . MET A 1 134 ? 0.162 -9.236 -2.227 1.00 97.69 134 MET A C 1
ATOM 1094 O O . MET A 1 134 ? -0.699 -9.530 -1.402 1.00 97.69 134 MET A O 1
ATOM 1098 N N . LEU A 1 135 ? 1.413 -8.947 -1.868 1.00 96.88 135 LEU A N 1
ATOM 1099 C CA . LEU A 1 135 ? 1.953 -9.075 -0.520 1.00 96.88 135 LEU A CA 1
ATOM 1100 C C . LEU A 1 135 ? 1.337 -8.031 0.434 1.00 96.88 135 LEU A C 1
ATOM 1102 O O . LEU A 1 135 ? 1.448 -6.824 0.176 1.00 96.88 135 LEU A O 1
ATOM 1106 N N . PRO A 1 136 ? 0.731 -8.458 1.557 1.00 96.69 136 PRO A N 1
ATOM 1107 C CA . PRO A 1 136 ? 0.272 -7.545 2.597 1.00 96.69 136 PRO A CA 1
ATOM 1108 C C . PRO A 1 136 ? 1.443 -6.814 3.266 1.00 96.69 136 PRO A C 1
ATOM 1110 O O . PRO A 1 136 ? 2.427 -7.435 3.661 1.00 96.69 136 PRO A O 1
ATOM 1113 N N . THR A 1 137 ? 1.326 -5.494 3.428 1.00 95.94 137 THR A N 1
ATOM 1114 C CA . THR A 1 137 ? 2.418 -4.646 3.960 1.00 95.94 137 THR A CA 1
ATOM 1115 C C . THR A 1 137 ? 2.230 -4.236 5.419 1.00 95.94 137 THR A C 1
ATOM 1117 O O . THR A 1 137 ? 3.100 -3.599 6.005 1.00 95.94 137 THR A O 1
ATOM 1120 N N . TYR A 1 138 ? 1.061 -4.528 6.002 1.00 94.12 138 TYR A N 1
ATOM 1121 C CA . TYR A 1 138 ? 0.645 -4.075 7.337 1.00 94.12 138 TYR A CA 1
ATOM 1122 C C . TYR A 1 138 ? 0.545 -2.550 7.519 1.00 94.12 138 TYR A C 1
ATOM 1124 O O . TYR A 1 138 ? 0.211 -2.084 8.609 1.00 94.12 138 TYR A O 1
ATOM 1132 N N . VAL A 1 139 ? 0.708 -1.761 6.452 1.00 94.75 139 VAL A N 1
ATOM 1133 C CA . VAL A 1 139 ? 0.389 -0.327 6.445 1.00 94.75 139 VAL A CA 1
ATOM 1134 C C . VAL A 1 139 ? -1.111 -0.148 6.212 1.00 94.75 139 VAL A C 1
ATOM 1136 O O . VAL A 1 139 ? -1.611 -0.379 5.114 1.00 94.75 139 VAL A O 1
ATOM 1139 N N . ARG A 1 140 ? -1.851 0.240 7.258 1.00 92.44 140 ARG A N 1
ATOM 1140 C CA . ARG A 1 140 ? -3.330 0.305 7.240 1.00 92.44 140 ARG A CA 1
ATOM 1141 C C . ARG A 1 140 ? -3.922 1.677 6.917 1.00 92.44 140 ARG A C 1
ATOM 1143 O O . ARG A 1 140 ? -5.113 1.786 6.631 1.00 92.44 140 ARG A O 1
ATOM 1150 N N . SER A 1 141 ? -3.115 2.731 6.936 1.00 89.00 141 SER A N 1
ATOM 1151 C CA . SER A 1 141 ? -3.570 4.087 6.626 1.00 89.00 141 SER A CA 1
ATOM 1152 C C . SER A 1 141 ? -2.463 4.915 5.996 1.00 89.00 141 SER A C 1
ATOM 1154 O O . SER A 1 141 ? -1.290 4.755 6.329 1.00 89.00 141 SER A O 1
ATOM 1156 N N . THR A 1 142 ? -2.860 5.834 5.122 1.00 90.56 142 THR A N 1
ATOM 1157 C CA . THR A 1 142 ? -2.018 6.943 4.667 1.00 90.56 142 THR A CA 1
ATOM 1158 C C . THR A 1 142 ? -1.870 7.987 5.781 1.00 90.56 142 THR A C 1
ATOM 1160 O O . THR A 1 142 ? -2.650 7.951 6.740 1.00 90.56 142 THR A O 1
ATOM 1163 N N . PRO A 1 143 ? -0.905 8.919 5.681 1.00 88.94 143 PRO A N 1
ATOM 1164 C CA . PRO A 1 143 ? -0.786 10.009 6.643 1.00 88.94 143 PRO A CA 1
ATOM 1165 C C . PRO A 1 143 ? -2.054 10.873 6.673 1.00 88.94 143 PRO A C 1
ATOM 1167 O O . PRO A 1 143 ? -2.655 11.130 5.623 1.00 88.94 143 PRO A O 1
ATOM 1170 N N . ASP A 1 144 ? -2.455 11.311 7.865 1.00 85.88 144 ASP A N 1
ATOM 1171 C CA . ASP A 1 144 ? -3.634 12.167 8.079 1.00 85.88 144 ASP A CA 1
ATOM 1172 C C . ASP A 1 144 ? -3.280 13.588 8.553 1.00 85.88 144 ASP A C 1
ATOM 1174 O O . ASP A 1 144 ? -4.163 14.426 8.728 1.00 85.88 144 ASP A O 1
ATOM 1178 N N . GLY A 1 145 ? -1.986 13.880 8.710 1.00 83.50 145 GLY A N 1
ATOM 1179 C CA . GLY A 1 145 ? -1.473 15.180 9.133 1.00 83.50 145 GLY A CA 1
ATOM 1180 C C . GLY A 1 145 ? -1.357 15.336 10.649 1.00 83.50 145 GLY A C 1
ATOM 1181 O O . GLY A 1 145 ? -0.862 16.366 11.108 1.00 83.50 145 GLY A O 1
ATOM 1182 N N . THR A 1 146 ? -1.773 14.336 11.433 1.00 85.19 146 THR A N 1
ATOM 1183 C CA . THR A 1 146 ? -1.597 14.320 12.896 1.00 85.19 146 THR A CA 1
ATOM 1184 C C . THR A 1 146 ? -0.291 13.649 13.332 1.00 85.19 146 THR A C 1
ATOM 1186 O O . THR A 1 146 ? 0.021 13.598 14.523 1.00 85.19 146 THR A O 1
ATOM 1189 N N . GLU A 1 147 ? 0.495 13.142 12.380 1.00 86.69 147 GLU A N 1
ATOM 1190 C CA . GLU A 1 147 ? 1.819 12.583 12.628 1.00 86.69 147 GLU A CA 1
ATOM 1191 C C . GLU A 1 147 ? 2.796 13.648 13.156 1.00 86.69 147 GLU A C 1
ATOM 1193 O O . GLU A 1 147 ? 2.873 14.761 12.636 1.00 86.69 147 GLU A O 1
ATOM 1198 N N . GLN A 1 148 ? 3.588 13.296 14.172 1.00 88.88 148 GLN A N 1
ATOM 1199 C CA . GLN A 1 148 ? 4.595 14.180 14.766 1.00 88.88 148 GLN A CA 1
ATOM 1200 C C . GLN A 1 148 ? 5.744 13.379 15.390 1.00 88.88 148 GLN A C 1
ATOM 1202 O O . GLN A 1 148 ? 5.521 12.276 15.889 1.00 88.88 148 GLN A O 1
ATOM 1207 N N . GLY A 1 149 ? 6.956 13.939 15.398 1.00 90.88 149 GLY A N 1
ATOM 1208 C CA . GLY A 1 149 ? 8.132 13.335 16.039 1.00 90.88 149 GLY A CA 1
ATOM 1209 C C . GLY A 1 149 ? 9.417 13.417 15.212 1.00 90.88 149 GLY A C 1
ATOM 1210 O O . GLY A 1 149 ? 9.443 14.001 14.128 1.00 90.88 149 GLY A O 1
ATOM 1211 N N . GLU A 1 150 ? 10.491 12.826 15.739 1.00 93.44 150 GLU A N 1
ATOM 1212 C CA . GLU A 1 150 ? 11.769 12.633 15.041 1.00 93.44 150 GLU A CA 1
ATOM 1213 C C . GLU A 1 150 ? 11.945 11.142 14.724 1.00 93.44 150 GLU A C 1
ATOM 1215 O O . GLU A 1 150 ? 11.831 10.301 15.616 1.00 93.44 150 GLU A O 1
ATOM 1220 N N . PHE A 1 151 ? 12.231 10.817 13.465 1.00 94.69 151 PHE A N 1
ATOM 1221 C CA . PHE A 1 151 ? 12.294 9.444 12.968 1.00 94.69 151 PHE A CA 1
ATOM 1222 C C . PHE A 1 151 ? 13.549 9.230 12.129 1.00 94.69 151 PHE A C 1
ATOM 1224 O O . PHE A 1 151 ? 13.909 10.072 11.304 1.00 94.69 151 PHE A O 1
ATOM 1231 N N . LEU A 1 152 ? 14.188 8.078 12.303 1.00 96.19 152 LEU A N 1
ATOM 1232 C CA . LEU A 1 152 ? 15.222 7.601 11.395 1.00 96.19 152 LEU A CA 1
ATOM 1233 C C . LEU A 1 152 ? 14.574 6.840 10.237 1.00 96.19 152 LEU A C 1
ATOM 1235 O O . LEU A 1 152 ? 13.589 6.122 10.417 1.00 96.19 152 LEU A O 1
ATOM 1239 N N . ALA A 1 153 ? 15.149 6.963 9.048 1.00 95.94 153 ALA A N 1
ATOM 1240 C CA . ALA A 1 153 ? 14.785 6.135 7.914 1.00 95.94 153 ALA A CA 1
ATOM 1241 C C . ALA A 1 153 ? 16.022 5.594 7.201 1.00 95.94 153 ALA A C 1
ATOM 1243 O O . ALA A 1 153 ? 16.988 6.319 6.967 1.00 95.94 153 ALA A O 1
ATOM 1244 N N . LEU A 1 154 ? 15.968 4.316 6.840 1.00 96.19 154 LEU A N 1
ATOM 1245 C CA . LEU A 1 154 ? 16.945 3.658 5.980 1.00 96.19 154 LEU A CA 1
ATOM 1246 C C . LEU A 1 154 ? 16.315 3.414 4.609 1.00 96.19 154 LEU A C 1
ATOM 1248 O O . LEU A 1 154 ? 15.134 3.074 4.528 1.00 96.19 154 LEU A O 1
ATOM 1252 N N . ASP A 1 155 ? 17.088 3.566 3.540 1.00 94.38 155 ASP A N 1
ATOM 1253 C CA . ASP A 1 155 ? 16.633 3.326 2.170 1.00 94.38 155 ASP A CA 1
ATOM 1254 C C . ASP A 1 155 ? 17.633 2.451 1.417 1.00 94.38 155 ASP A C 1
ATOM 1256 O O . ASP A 1 155 ? 18.732 2.894 1.072 1.00 94.38 155 ASP A O 1
ATOM 1260 N N . LEU A 1 156 ? 17.249 1.189 1.203 1.00 91.50 156 LEU A N 1
ATOM 1261 C CA . LEU A 1 156 ? 18.034 0.183 0.503 1.00 91.50 156 LEU A CA 1
ATOM 1262 C C . LEU A 1 156 ? 17.224 -0.422 -0.649 1.00 91.50 156 LEU A C 1
ATOM 1264 O O . LEU A 1 156 ? 16.219 -1.109 -0.450 1.00 91.50 156 LEU A O 1
ATOM 1268 N N . GLY A 1 157 ? 17.701 -0.217 -1.876 1.00 77.69 157 GLY A N 1
ATOM 1269 C CA . GLY A 1 157 ? 17.079 -0.798 -3.072 1.00 77.69 157 GLY A CA 1
ATOM 1270 C C . GLY A 1 157 ? 17.953 -0.846 -4.326 1.00 77.69 157 GLY A C 1
ATOM 1271 O O . GLY A 1 157 ? 17.516 -1.377 -5.349 1.00 77.69 157 GLY A O 1
ATOM 1272 N N . GLY A 1 158 ? 19.173 -0.310 -4.252 1.00 76.88 158 GLY A N 1
ATOM 1273 C CA . GLY A 1 158 ? 20.166 -0.240 -5.323 1.00 76.88 158 GLY A CA 1
ATOM 1274 C C . GLY A 1 158 ? 21.572 -0.084 -4.735 1.00 76.88 158 GLY A C 1
ATOM 1275 O O . GLY A 1 158 ? 21.781 -0.403 -3.570 1.00 76.88 158 GLY A O 1
ATOM 1276 N N . SER A 1 159 ? 22.522 0.427 -5.519 1.00 73.06 159 SER A N 1
ATOM 1277 C CA . SER A 1 159 ? 23.907 0.663 -5.067 1.00 73.06 159 SER A CA 1
ATOM 1278 C C . SER A 1 159 ? 24.052 1.819 -4.072 1.00 73.06 159 SER A C 1
ATOM 1280 O O . SER A 1 159 ? 25.058 1.900 -3.380 1.00 73.06 159 SER A O 1
ATOM 1282 N N . ASN A 1 160 ? 23.059 2.709 -4.002 1.00 85.50 160 ASN A N 1
ATOM 1283 C CA . ASN A 1 160 ? 23.079 3.882 -3.134 1.00 85.50 160 ASN A CA 1
ATOM 1284 C C . ASN A 1 160 ? 22.209 3.606 -1.909 1.00 85.50 160 ASN A C 1
ATOM 1286 O O . ASN A 1 160 ? 20.982 3.557 -2.024 1.00 85.50 160 ASN A O 1
ATOM 1290 N N . PHE A 1 161 ? 22.842 3.445 -0.755 1.00 91.88 161 PHE A N 1
ATOM 1291 C CA . PHE A 1 161 ? 22.175 3.346 0.535 1.00 91.88 161 PHE A CA 1
ATOM 1292 C C . PHE A 1 161 ? 21.964 4.738 1.117 1.00 91.88 161 PHE A C 1
ATOM 1294 O O . PHE A 1 161 ? 22.867 5.571 1.057 1.00 91.88 161 PHE A O 1
ATOM 1301 N N . ARG A 1 162 ? 20.789 5.022 1.683 1.00 93.62 162 ARG A N 1
ATOM 1302 C CA . ARG A 1 162 ? 20.544 6.315 2.337 1.00 93.62 162 ARG A CA 1
ATOM 1303 C C . ARG A 1 162 ? 20.146 6.139 3.786 1.00 93.62 162 ARG A C 1
ATOM 1305 O O . ARG A 1 162 ? 19.335 5.276 4.112 1.00 93.62 162 ARG A O 1
ATOM 1312 N N . VAL A 1 163 ? 20.672 7.024 4.622 1.00 95.56 163 VAL A N 1
ATOM 1313 C CA . VAL A 1 163 ? 20.242 7.213 6.007 1.00 95.56 163 VAL A CA 1
ATOM 1314 C C . VAL A 1 163 ? 19.645 8.609 6.111 1.00 95.56 163 VAL A C 1
ATOM 1316 O O . VAL A 1 163 ? 20.238 9.573 5.622 1.00 95.56 163 VAL A O 1
ATOM 1319 N N . LEU A 1 164 ? 18.454 8.716 6.694 1.00 95.12 164 LEU A N 1
ATOM 1320 C CA . LEU A 1 164 ? 17.724 9.968 6.836 1.00 95.12 164 LEU A CA 1
ATOM 1321 C C . LEU A 1 164 ? 17.299 10.180 8.289 1.00 95.12 164 LEU A C 1
ATOM 1323 O O . LEU A 1 164 ? 16.871 9.241 8.960 1.00 95.12 164 LEU A O 1
ATOM 1327 N N . LEU A 1 165 ? 17.348 11.431 8.736 1.00 95.19 165 LEU A N 1
ATOM 1328 C CA . LEU A 1 165 ? 16.649 11.919 9.918 1.00 95.19 165 LEU A CA 1
ATOM 1329 C C . LEU A 1 165 ? 15.506 12.812 9.446 1.00 95.19 165 LEU A C 1
ATOM 1331 O O . LEU A 1 165 ? 15.733 13.823 8.781 1.00 95.19 165 LEU A O 1
ATOM 1335 N N . VAL A 1 166 ? 14.282 12.438 9.795 1.00 93.12 166 VAL A N 1
ATOM 1336 C CA . VAL A 1 166 ? 13.062 13.131 9.390 1.00 93.12 166 VAL A CA 1
ATOM 1337 C C . VAL A 1 166 ? 12.368 13.662 10.633 1.00 93.12 166 VAL A C 1
ATOM 1339 O O . VAL A 1 166 ? 12.037 12.902 11.541 1.00 93.12 166 VAL A O 1
ATOM 1342 N N . LYS A 1 167 ? 12.127 14.970 10.668 1.00 92.06 167 LYS A N 1
ATOM 1343 C CA . LYS A 1 167 ? 11.402 15.634 11.751 1.00 92.06 167 LYS A CA 1
ATOM 1344 C C . LYS A 1 167 ? 10.060 16.114 11.232 1.00 92.06 167 LYS A C 1
ATOM 1346 O O . LYS A 1 167 ? 9.996 16.954 10.333 1.00 92.06 167 LYS A O 1
ATOM 1351 N N . VAL A 1 168 ? 8.995 15.573 11.804 1.00 88.12 168 VAL A N 1
ATOM 1352 C CA . VAL A 1 168 ? 7.614 15.924 11.479 1.00 88.12 168 VAL A CA 1
ATOM 1353 C C . VAL A 1 168 ? 7.091 16.812 12.595 1.00 88.12 168 VAL A C 1
ATOM 1355 O O . VAL A 1 168 ? 6.975 16.372 13.742 1.00 88.12 168 VAL A O 1
ATOM 1358 N N . LYS A 1 169 ? 6.809 18.079 12.282 1.00 82.19 169 LYS A N 1
ATOM 1359 C CA . LYS A 1 169 ? 6.217 18.995 13.259 1.00 82.19 169 LYS A CA 1
ATOM 1360 C C . LYS A 1 169 ? 4.719 18.718 13.360 1.00 82.19 169 LYS A C 1
ATOM 1362 O O . LYS A 1 169 ? 4.007 18.843 12.366 1.00 82.19 169 LYS A O 1
ATOM 1367 N N . GLY A 1 170 ? 4.245 18.388 14.562 1.00 64.81 170 GLY A N 1
ATOM 1368 C CA . GLY A 1 170 ? 2.829 18.555 14.895 1.00 64.81 170 GLY A CA 1
ATOM 1369 C C . GLY A 1 170 ? 2.486 20.044 14.811 1.00 64.81 170 GLY A C 1
ATOM 1370 O O . GLY A 1 170 ? 3.385 20.850 15.039 1.00 64.81 170 GLY A O 1
ATOM 1371 N N . ASN A 1 171 ? 1.246 20.380 14.422 1.00 56.75 171 ASN A N 1
ATOM 1372 C CA . ASN A 1 171 ? 0.591 21.717 14.395 1.00 56.75 171 ASN A CA 1
ATOM 1373 C C . ASN A 1 171 ? -0.083 22.072 13.048 1.00 56.75 171 ASN A C 1
ATOM 1375 O O . ASN A 1 171 ? -0.483 23.214 12.846 1.00 56.75 171 ASN A O 1
ATOM 1379 N N . GLY A 1 172 ? -0.231 21.128 12.113 1.00 56.59 172 GLY A N 1
ATOM 1380 C CA . GLY A 1 172 ? -0.973 21.358 10.862 1.00 56.59 172 GLY A CA 1
ATOM 1381 C C . GLY A 1 172 ? -0.225 22.162 9.789 1.00 56.59 172 GLY A C 1
ATOM 1382 O O . GLY A 1 172 ? -0.737 22.314 8.686 1.00 56.59 172 GLY A O 1
ATOM 1383 N N . GLU A 1 173 ? 1.005 22.614 10.055 1.00 59.91 173 GLU A N 1
ATOM 1384 C CA . GLU A 1 173 ? 1.848 23.325 9.076 1.00 59.91 173 GLU A CA 1
ATOM 1385 C C . GLU A 1 173 ? 2.439 22.409 7.981 1.00 59.91 173 GLU A C 1
ATOM 1387 O O . GLU A 1 173 ? 3.130 22.898 7.091 1.00 59.91 173 GLU A O 1
ATOM 1392 N N . GLN A 1 174 ? 2.201 21.087 8.041 1.00 65.62 174 GLN A N 1
ATOM 1393 C CA . GLN A 1 174 ? 2.728 20.063 7.116 1.00 65.62 174 GLN A CA 1
ATOM 1394 C C . GLN A 1 174 ? 4.227 20.224 6.778 1.00 65.62 174 GLN A C 1
ATOM 1396 O O . GLN A 1 174 ? 4.686 19.922 5.674 1.00 65.62 174 GLN A O 1
ATOM 1401 N N . LYS A 1 175 ? 5.024 20.729 7.728 1.00 73.50 175 LYS A N 1
ATOM 1402 C CA . LYS A 1 175 ? 6.443 21.012 7.508 1.00 73.50 175 LYS A CA 1
ATOM 1403 C C . LYS A 1 175 ? 7.295 19.842 7.984 1.00 73.50 175 LYS A C 1
ATOM 1405 O O . LYS A 1 175 ? 7.340 19.532 9.175 1.00 73.50 175 LYS A O 1
ATOM 1410 N N . VAL A 1 176 ? 8.005 19.234 7.037 1.00 83.62 176 VAL A N 1
ATOM 1411 C CA . VAL A 1 176 ? 8.972 18.160 7.285 1.00 83.62 176 VAL A CA 1
ATOM 1412 C C . VAL A 1 176 ? 10.383 18.714 7.121 1.00 83.62 176 VAL A C 1
ATOM 1414 O O . VAL A 1 176 ? 10.731 19.220 6.054 1.00 83.62 176 VAL A O 1
ATOM 1417 N N . GLU A 1 177 ? 11.194 18.618 8.171 1.00 88.69 177 GLU A N 1
ATOM 1418 C CA . GLU A 1 177 ? 12.635 18.885 8.105 1.00 88.69 177 GLU A CA 1
ATOM 1419 C C . GLU A 1 177 ? 13.368 17.558 7.894 1.00 88.69 177 GLU A C 1
ATOM 1421 O O . GLU A 1 177 ? 13.011 16.543 8.496 1.00 88.69 177 GLU A O 1
ATOM 1426 N N . MET A 1 178 ? 14.360 17.543 7.005 1.00 90.12 178 MET A N 1
ATOM 1427 C CA . MET A 1 178 ? 15.029 16.313 6.593 1.00 90.12 178 MET A CA 1
ATOM 1428 C C . MET A 1 178 ? 16.522 16.536 6.419 1.00 90.12 178 MET A C 1
ATOM 1430 O O . MET A 1 178 ? 16.936 17.373 5.622 1.00 90.12 178 MET A O 1
ATOM 1434 N N . GLU A 1 179 ? 17.300 15.706 7.098 1.00 92.88 179 GLU A N 1
ATOM 1435 C CA . GLU A 1 179 ? 18.734 15.545 6.881 1.00 92.88 179 GLU A CA 1
ATOM 1436 C C . GLU A 1 179 ? 18.970 14.154 6.297 1.00 92.88 179 GLU A C 1
ATOM 1438 O O . GLU A 1 179 ? 18.342 13.186 6.731 1.00 92.88 179 GLU A O 1
ATOM 1443 N N . ASN A 1 180 ? 19.844 14.028 5.300 1.00 92.62 180 ASN A N 1
ATOM 1444 C CA . ASN A 1 180 ? 20.170 12.728 4.720 1.00 92.62 180 ASN A CA 1
ATOM 1445 C C . ASN A 1 180 ? 21.649 12.598 4.366 1.00 92.62 180 ASN A C 1
ATOM 1447 O O . ASN A 1 180 ? 22.353 13.585 4.151 1.00 92.62 180 ASN A O 1
ATOM 1451 N N . GLN A 1 181 ? 22.102 11.353 4.287 1.00 94.19 181 GLN A N 1
ATOM 1452 C CA . GLN A 1 181 ? 23.415 10.999 3.779 1.00 94.19 181 GLN A CA 1
ATOM 1453 C C . GLN A 1 181 ? 23.317 9.758 2.897 1.00 94.19 181 GLN A C 1
ATOM 1455 O O . GLN A 1 181 ? 22.598 8.810 3.217 1.00 94.19 181 GLN A O 1
ATOM 1460 N N . ILE A 1 182 ? 24.040 9.789 1.778 1.00 93.44 182 ILE A N 1
ATOM 1461 C CA . ILE A 1 182 ? 24.146 8.681 0.831 1.00 93.44 182 ILE A CA 1
ATOM 1462 C C . ILE A 1 182 ? 25.480 7.973 1.070 1.00 93.44 182 ILE A C 1
ATOM 1464 O O . ILE A 1 182 ? 26.510 8.631 1.221 1.00 93.44 182 ILE A O 1
ATOM 1468 N N . TYR A 1 183 ? 25.438 6.647 1.095 1.00 94.12 183 TYR A N 1
ATOM 1469 C CA . TYR A 1 183 ? 26.577 5.750 1.215 1.00 94.12 183 TYR A CA 1
ATOM 1470 C C . TYR A 1 183 ? 26.582 4.800 0.016 1.00 94.12 183 TYR A C 1
ATOM 1472 O O . TYR A 1 183 ? 25.536 4.271 -0.371 1.00 94.12 183 TYR A O 1
ATOM 1480 N N . ASP A 1 184 ? 27.754 4.583 -0.567 1.00 92.06 184 ASP A N 1
ATOM 1481 C CA . ASP A 1 184 ? 27.919 3.633 -1.662 1.00 92.06 184 ASP A CA 1
ATOM 1482 C C . ASP A 1 184 ? 28.038 2.214 -1.106 1.00 92.06 184 ASP A C 1
ATOM 1484 O O . ASP A 1 184 ? 28.834 1.970 -0.200 1.00 92.06 184 ASP A O 1
ATOM 1488 N N . ILE A 1 185 ? 27.291 1.271 -1.684 1.00 91.19 185 ILE A N 1
ATOM 1489 C CA . ILE A 1 185 ? 27.459 -0.159 -1.418 1.00 91.19 185 ILE A CA 1
ATOM 1490 C C . ILE A 1 185 ? 28.351 -0.748 -2.517 1.00 91.19 185 ILE A C 1
ATOM 1492 O O . ILE A 1 185 ? 27.921 -0.833 -3.673 1.00 91.19 185 ILE A O 1
ATOM 1496 N N . PRO A 1 186 ? 29.573 -1.201 -2.190 1.00 90.12 186 PRO A N 1
ATOM 1497 C CA . PRO A 1 186 ? 30.455 -1.821 -3.168 1.00 90.12 186 PRO A CA 1
ATOM 1498 C C . PRO A 1 186 ? 29.848 -3.088 -3.788 1.00 90.12 186 PRO A C 1
ATOM 1500 O O . PRO A 1 186 ? 29.188 -3.876 -3.111 1.00 90.12 186 PRO A O 1
ATOM 1503 N N . GLU A 1 187 ? 30.152 -3.358 -5.062 1.00 86.38 187 GLU A N 1
ATOM 1504 C CA . GLU A 1 187 ? 29.618 -4.527 -5.785 1.00 86.38 187 GLU A CA 1
ATOM 1505 C C . GLU A 1 187 ? 29.964 -5.862 -5.100 1.00 86.38 187 GLU A C 1
ATOM 1507 O O . GLU A 1 187 ? 29.144 -6.781 -5.077 1.00 86.38 187 GLU A O 1
ATOM 1512 N N . HIS A 1 188 ? 31.149 -5.959 -4.487 1.00 88.69 188 HIS A N 1
ATOM 1513 C CA . HIS A 1 188 ? 31.549 -7.150 -3.733 1.00 88.69 188 HIS A CA 1
ATOM 1514 C C . HIS A 1 188 ? 30.692 -7.364 -2.475 1.00 88.69 188 HIS A C 1
ATOM 1516 O O . HIS A 1 188 ? 30.416 -8.508 -2.135 1.00 88.69 188 HIS A O 1
ATOM 1522 N N . VAL A 1 189 ? 30.202 -6.293 -1.833 1.00 90.31 189 VAL A N 1
ATOM 1523 C CA . VAL A 1 189 ? 29.258 -6.381 -0.705 1.00 90.31 189 VAL A CA 1
ATOM 1524 C C . VAL A 1 189 ? 27.881 -6.814 -1.209 1.00 90.31 189 VAL A C 1
ATOM 1526 O O . VAL A 1 189 ? 27.275 -7.709 -0.633 1.00 90.31 189 VAL A O 1
ATOM 1529 N N . MET A 1 190 ? 27.410 -6.275 -2.340 1.00 88.12 190 MET A N 1
ATOM 1530 C CA . MET A 1 190 ? 26.118 -6.651 -2.950 1.00 88.12 190 MET A CA 1
ATOM 1531 C C . MET A 1 190 ? 26.031 -8.128 -3.385 1.00 88.12 190 MET A C 1
ATOM 1533 O O . MET A 1 190 ? 24.932 -8.655 -3.592 1.00 88.12 190 MET A O 1
ATOM 1537 N N . ARG A 1 191 ? 27.182 -8.787 -3.555 1.00 88.25 191 ARG A N 1
ATOM 1538 C CA . ARG A 1 191 ? 27.314 -10.197 -3.961 1.00 88.25 191 ARG A CA 1
ATOM 1539 C C . ARG A 1 191 ? 27.989 -11.078 -2.904 1.00 88.25 191 ARG A C 1
ATOM 1541 O O . ARG A 1 191 ? 28.303 -12.232 -3.188 1.00 88.25 191 ARG A O 1
ATOM 1548 N N . GLY A 1 192 ? 28.239 -10.527 -1.719 1.00 90.75 192 GLY A N 1
ATOM 1549 C CA . GLY A 1 192 ? 28.937 -11.197 -0.629 1.00 90.75 192 GLY A CA 1
ATOM 1550 C C . GLY A 1 192 ? 27.995 -11.995 0.272 1.00 90.75 192 GLY A C 1
ATOM 1551 O O . GLY A 1 192 ? 27.060 -12.677 -0.167 1.00 90.75 192 GLY A O 1
ATOM 1552 N N . SER A 1 193 ? 28.247 -11.918 1.571 1.00 94.31 193 SER A N 1
ATOM 1553 C CA . SER A 1 193 ? 27.419 -12.530 2.607 1.00 94.31 193 SER A CA 1
ATOM 1554 C C . SER A 1 193 ? 26.430 -11.537 3.216 1.00 94.31 193 SER A C 1
ATOM 1556 O O . SER A 1 193 ? 26.679 -10.335 3.293 1.00 94.31 193 SER A O 1
ATOM 1558 N N . GLY A 1 194 ? 25.315 -12.053 3.738 1.00 93.25 194 GLY A N 1
ATOM 1559 C CA . GLY A 1 194 ? 24.381 -11.242 4.515 1.00 93.25 194 GLY A CA 1
ATOM 1560 C C . GLY A 1 194 ? 25.049 -10.506 5.679 1.00 93.25 194 GLY A C 1
ATOM 1561 O O . GLY A 1 194 ? 24.735 -9.345 5.916 1.00 93.25 194 GLY A O 1
ATOM 1562 N N . SER A 1 195 ? 26.002 -11.141 6.372 1.00 93.88 195 SER A N 1
ATOM 1563 C CA . SER A 1 195 ? 26.711 -10.500 7.488 1.00 93.88 195 SER A CA 1
ATOM 1564 C C . SER A 1 195 ? 27.448 -9.240 7.044 1.00 93.88 195 SER A C 1
ATOM 1566 O O . SER A 1 195 ? 27.320 -8.220 7.707 1.00 93.88 195 SER A O 1
ATOM 1568 N N . GLU A 1 196 ? 28.173 -9.291 5.923 1.00 94.81 196 GLU A N 1
ATOM 1569 C CA . GLU A 1 196 ? 28.926 -8.137 5.408 1.00 94.81 196 GLU A CA 1
ATOM 1570 C C . GLU A 1 196 ? 28.000 -6.970 5.051 1.00 94.81 196 GLU A C 1
ATOM 1572 O O . GLU A 1 196 ? 28.295 -5.827 5.391 1.00 94.81 196 GLU A O 1
ATOM 1577 N N . LEU A 1 197 ? 26.850 -7.248 4.427 1.00 95.50 197 LEU A N 1
ATOM 1578 C CA . LEU A 1 197 ? 25.874 -6.210 4.090 1.00 95.50 197 LEU A CA 1
ATOM 1579 C C . LEU A 1 197 ? 25.289 -5.537 5.336 1.00 95.50 197 LEU A C 1
ATOM 1581 O O . LEU A 1 197 ? 25.247 -4.311 5.404 1.00 95.50 197 LEU A O 1
ATOM 1585 N N . PHE A 1 198 ? 24.821 -6.315 6.315 1.00 96.44 198 PHE A N 1
ATOM 1586 C CA . PHE A 1 198 ? 24.201 -5.737 7.512 1.00 96.44 198 PHE A CA 1
ATOM 1587 C C . PHE A 1 198 ? 25.227 -5.073 8.440 1.00 96.44 198 PHE A C 1
ATOM 1589 O O . PHE A 1 198 ? 24.895 -4.059 9.052 1.00 96.44 198 PHE A O 1
ATOM 1596 N N . ASP A 1 199 ? 26.470 -5.566 8.489 1.00 96.19 199 ASP A N 1
ATOM 1597 C CA . ASP A 1 199 ? 27.577 -4.892 9.179 1.00 96.19 199 ASP A CA 1
ATOM 1598 C C . ASP A 1 199 ? 27.879 -3.530 8.523 1.00 96.19 199 ASP A C 1
ATOM 1600 O O . ASP A 1 199 ? 27.984 -2.523 9.225 1.00 96.19 199 ASP A O 1
ATOM 1604 N N . HIS A 1 200 ? 27.917 -3.469 7.185 1.00 95.75 200 HIS A N 1
ATOM 1605 C CA . HIS A 1 200 ? 28.095 -2.219 6.437 1.00 95.75 200 HIS A CA 1
ATOM 1606 C C . HIS A 1 200 ? 26.940 -1.226 6.664 1.00 95.75 200 HIS A C 1
ATOM 1608 O O . HIS A 1 200 ? 27.174 -0.037 6.883 1.00 95.75 200 HIS A O 1
ATOM 1614 N N . ILE A 1 201 ? 25.686 -1.696 6.674 1.00 96.38 201 ILE A N 1
ATOM 1615 C CA . ILE A 1 201 ? 24.510 -0.864 6.989 1.00 96.38 201 ILE A CA 1
ATOM 1616 C C . ILE A 1 201 ? 24.609 -0.296 8.410 1.00 96.38 201 ILE A C 1
ATOM 1618 O O . ILE A 1 201 ? 24.370 0.896 8.616 1.00 96.38 201 ILE A O 1
ATOM 1622 N N . ALA A 1 202 ? 24.971 -1.130 9.390 1.00 97.00 202 ALA A N 1
ATOM 1623 C CA . ALA A 1 202 ? 25.122 -0.709 10.779 1.00 97.00 202 ALA A CA 1
ATOM 1624 C C . ALA A 1 202 ? 26.266 0.306 10.953 1.00 97.00 202 ALA A C 1
ATOM 1626 O O . ALA A 1 202 ? 26.139 1.240 11.742 1.00 97.00 202 ALA A O 1
ATOM 1627 N N . GLU A 1 203 ? 27.356 0.169 10.194 1.00 96.81 203 GLU A N 1
ATOM 1628 C CA . GLU A 1 203 ? 28.444 1.150 10.142 1.00 96.81 203 GLU A CA 1
ATOM 1629 C C . GLU A 1 203 ? 28.003 2.490 9.552 1.00 96.81 203 GLU A C 1
ATOM 1631 O O . GLU A 1 203 ? 28.241 3.538 10.154 1.00 96.81 203 GLU A O 1
ATOM 1636 N N . CYS A 1 204 ? 27.301 2.469 8.419 1.00 96.94 204 CYS A N 1
ATOM 1637 C CA . CYS A 1 204 ? 26.760 3.678 7.805 1.00 96.94 204 CYS A CA 1
ATOM 1638 C C . CYS A 1 204 ? 25.803 4.410 8.757 1.00 96.94 204 CYS A C 1
ATOM 1640 O O . CYS A 1 204 ? 25.887 5.631 8.904 1.00 96.94 204 CYS A O 1
ATOM 1642 N N . LEU A 1 205 ? 24.935 3.665 9.450 1.00 96.69 205 LEU A N 1
ATOM 1643 C CA . LEU A 1 205 ? 24.031 4.216 10.455 1.00 96.69 205 LEU A CA 1
ATOM 1644 C C . LEU A 1 205 ? 24.802 4.840 11.628 1.00 96.69 205 LEU A C 1
ATOM 1646 O O . LEU A 1 205 ? 24.518 5.980 11.985 1.00 96.69 20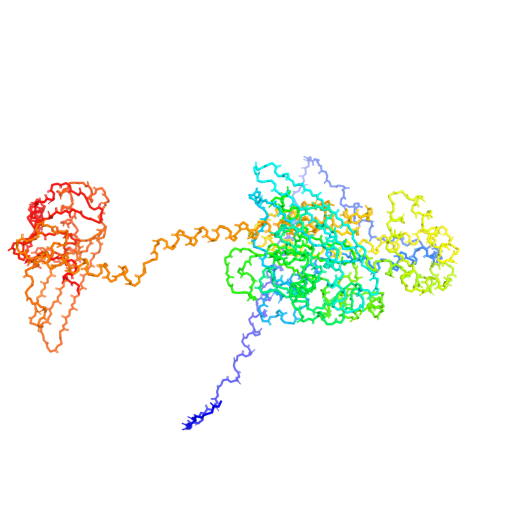5 LEU A O 1
ATOM 1650 N N . ALA A 1 206 ? 25.809 4.157 12.179 1.00 96.62 206 ALA A N 1
ATOM 1651 C CA . ALA A 1 206 ? 26.635 4.698 13.261 1.00 96.62 206 ALA A CA 1
ATOM 1652 C C . ALA A 1 206 ? 27.299 6.029 12.875 1.00 96.62 206 ALA A C 1
ATOM 1654 O O . ALA A 1 206 ? 27.207 7.004 13.623 1.00 96.62 206 ALA A O 1
ATOM 1655 N N . ASN A 1 207 ? 27.903 6.080 11.683 1.00 96.75 207 ASN A N 1
ATOM 1656 C CA . ASN A 1 207 ? 28.566 7.271 11.153 1.00 96.75 207 ASN A CA 1
ATOM 1657 C C . ASN A 1 207 ? 27.585 8.446 11.011 1.00 96.75 207 ASN A C 1
ATOM 1659 O O . ASN A 1 207 ? 27.923 9.591 11.319 1.00 96.75 207 ASN A O 1
ATOM 1663 N N . PHE A 1 208 ? 26.358 8.173 10.559 1.00 96.94 208 PHE A N 1
ATOM 1664 C CA . PHE A 1 208 ? 25.313 9.188 10.451 1.00 96.94 208 PHE A CA 1
ATOM 1665 C C . PHE A 1 208 ? 24.869 9.708 11.827 1.00 96.94 208 PHE A C 1
ATOM 1667 O O . PHE A 1 208 ? 24.783 10.921 12.026 1.00 96.94 208 PHE A O 1
ATOM 1674 N N . LEU A 1 209 ? 24.623 8.811 12.790 1.00 96.44 209 LEU A N 1
ATOM 1675 C CA . LEU A 1 209 ? 24.197 9.181 14.147 1.00 96.44 209 LEU A CA 1
ATOM 1676 C C . LEU A 1 209 ? 25.259 10.003 14.885 1.00 96.44 209 LEU A C 1
ATOM 1678 O O . LEU A 1 209 ? 24.915 10.950 15.593 1.00 96.44 209 LEU A O 1
ATOM 1682 N N . GLU A 1 210 ? 26.536 9.664 14.701 1.00 95.94 210 GLU A N 1
ATOM 1683 C CA . GLU A 1 210 ? 27.669 10.406 15.257 1.00 95.94 210 GLU A CA 1
ATOM 1684 C C . GLU A 1 210 ? 27.762 11.813 14.662 1.00 95.94 210 GLU A C 1
ATOM 1686 O O . GLU A 1 210 ? 27.789 12.794 15.403 1.00 95.94 210 GLU A O 1
ATOM 1691 N N . LYS A 1 211 ? 27.693 11.933 13.330 1.00 96.00 211 LYS A N 1
ATOM 1692 C CA . LYS A 1 211 ? 27.688 13.230 12.636 1.00 96.00 211 LYS A CA 1
ATOM 1693 C C . LYS A 1 211 ? 26.532 14.132 13.080 1.00 96.00 211 LYS A C 1
ATOM 1695 O O . LYS A 1 211 ? 26.689 15.348 13.138 1.00 96.00 211 LYS A O 1
ATOM 1700 N N . MET A 1 212 ? 25.373 13.545 13.366 1.00 95.31 212 MET A N 1
ATOM 1701 C CA . MET A 1 212 ? 24.180 14.261 13.824 1.00 95.31 212 MET A CA 1
ATOM 1702 C C . MET A 1 212 ? 24.155 14.516 15.339 1.00 95.31 212 MET A C 1
ATOM 1704 O O . MET A 1 212 ? 23.270 15.230 15.807 1.00 95.31 212 MET A O 1
ATOM 1708 N N . GLY A 1 213 ? 25.098 13.965 16.114 1.00 95.06 213 GLY A N 1
ATOM 1709 C CA . GLY A 1 213 ? 25.143 14.129 17.570 1.00 95.06 213 GLY A CA 1
ATOM 1710 C C . GLY A 1 213 ? 23.945 13.503 18.294 1.00 95.06 213 GLY A C 1
ATOM 1711 O O . GLY A 1 213 ? 23.463 14.048 19.285 1.00 95.06 213 GLY A O 1
ATOM 1712 N N . ILE A 1 214 ? 23.418 12.388 17.776 1.00 94.69 214 ILE A N 1
ATOM 1713 C CA . ILE A 1 214 ? 22.197 11.725 18.281 1.00 94.69 214 ILE A CA 1
ATOM 1714 C C . ILE A 1 214 ? 22.413 10.250 18.631 1.00 94.69 214 ILE A C 1
ATOM 1716 O O . ILE A 1 214 ? 21.449 9.502 18.757 1.00 94.69 214 ILE A O 1
ATOM 1720 N N . LYS A 1 215 ? 23.667 9.825 18.805 1.00 92.38 215 LYS A N 1
ATOM 1721 C CA . LYS A 1 215 ? 24.028 8.432 19.114 1.00 92.38 215 LYS A CA 1
ATOM 1722 C C . LYS A 1 215 ? 23.414 7.928 20.432 1.00 92.38 215 LYS A C 1
ATOM 1724 O O . LYS A 1 215 ? 23.057 6.759 20.526 1.00 92.38 215 LYS A O 1
ATOM 1729 N N . ASP A 1 216 ? 23.202 8.834 21.389 1.00 91.44 216 ASP A N 1
ATOM 1730 C CA . ASP A 1 216 ? 22.583 8.548 22.693 1.00 91.44 216 ASP A CA 1
ATOM 1731 C C . ASP A 1 216 ? 21.041 8.545 22.661 1.00 91.44 216 ASP A C 1
ATOM 1733 O O . ASP A 1 216 ? 20.390 8.255 23.667 1.00 91.44 216 ASP A O 1
ATOM 1737 N N . LYS A 1 217 ? 20.422 8.895 21.523 1.00 91.88 217 LYS A N 1
ATOM 1738 C CA . LYS A 1 217 ? 18.964 8.915 21.374 1.00 91.88 217 LYS A CA 1
ATOM 1739 C C . LYS A 1 217 ? 18.474 7.617 20.745 1.00 91.88 217 LYS A C 1
ATOM 1741 O O . LYS A 1 217 ? 18.764 7.334 19.585 1.00 91.88 217 LYS A O 1
ATOM 1746 N N . LYS A 1 218 ? 17.607 6.899 21.457 1.00 92.38 218 LYS A N 1
ATOM 1747 C CA . LYS A 1 218 ? 16.866 5.767 20.894 1.00 92.38 218 LYS A CA 1
ATOM 1748 C C . LYS A 1 218 ? 15.694 6.266 20.048 1.00 92.38 218 LYS A C 1
ATOM 1750 O O . LYS A 1 218 ? 14.583 6.434 20.547 1.00 92.38 218 LYS A O 1
ATOM 1755 N N . LEU A 1 219 ? 15.965 6.563 18.779 1.00 93.62 219 LEU A N 1
ATOM 1756 C CA . LEU A 1 219 ? 14.951 7.037 17.837 1.00 93.62 219 LEU A CA 1
ATOM 1757 C C . LEU A 1 219 ? 14.226 5.869 17.146 1.00 93.62 219 LEU A C 1
ATOM 1759 O O . LEU A 1 219 ? 14.864 4.854 16.840 1.00 93.62 219 LEU A O 1
ATOM 1763 N N . PRO A 1 220 ? 12.923 6.021 16.841 1.00 94.81 220 PRO A N 1
ATOM 1764 C CA . PRO A 1 220 ? 12.210 5.068 16.007 1.00 94.81 220 PRO A CA 1
ATOM 1765 C C . PRO A 1 220 ? 12.741 5.082 14.572 1.00 94.81 220 PRO A C 1
ATOM 1767 O O . PRO A 1 220 ? 12.965 6.147 13.992 1.00 94.81 220 PRO A O 1
ATOM 1770 N N . LEU A 1 221 ? 12.911 3.899 13.990 1.00 95.62 221 LEU A N 1
ATOM 1771 C CA . LEU A 1 221 ? 13.504 3.682 12.679 1.00 95.62 221 LEU A CA 1
ATOM 1772 C C . LEU A 1 221 ? 12.527 2.956 11.751 1.00 95.62 221 LEU A C 1
ATOM 1774 O O . LEU A 1 221 ? 12.007 1.888 12.080 1.00 95.62 221 LEU A O 1
ATOM 1778 N N . GLY A 1 222 ? 12.314 3.531 10.567 1.00 96.31 222 GLY A N 1
ATOM 1779 C CA . GLY A 1 222 ? 11.702 2.850 9.426 1.00 96.31 222 GLY A CA 1
ATOM 1780 C C . GLY A 1 222 ? 12.764 2.369 8.441 1.00 96.31 222 GLY A C 1
ATOM 1781 O O . GLY A 1 222 ? 13.727 3.078 8.160 1.00 96.31 222 GLY A O 1
ATOM 1782 N N . PHE A 1 223 ? 12.599 1.180 7.880 1.00 96.38 223 PHE A N 1
ATOM 1783 C CA . PHE A 1 223 ? 13.531 0.610 6.917 1.00 96.38 223 PHE A CA 1
ATOM 1784 C C . PHE A 1 223 ? 12.829 0.364 5.580 1.00 96.38 223 PHE A C 1
ATOM 1786 O O . PHE A 1 223 ? 12.055 -0.577 5.432 1.00 96.38 223 PHE A O 1
ATOM 1793 N N . THR A 1 224 ? 13.115 1.196 4.580 1.00 96.00 224 THR A N 1
ATOM 1794 C CA . THR A 1 224 ? 12.762 0.879 3.195 1.00 96.00 224 THR A CA 1
ATOM 1795 C C . THR A 1 224 ? 13.710 -0.198 2.680 1.00 96.00 224 THR A C 1
ATOM 1797 O O . THR A 1 224 ? 14.901 0.051 2.479 1.00 96.00 224 THR A O 1
ATOM 1800 N N . PHE A 1 225 ? 13.173 -1.388 2.452 1.00 95.00 225 PHE A N 1
ATOM 1801 C CA . PHE A 1 225 ? 13.876 -2.541 1.919 1.00 95.00 225 PHE A CA 1
ATOM 1802 C C . PHE A 1 225 ? 13.171 -2.998 0.639 1.00 95.00 225 PHE A C 1
ATOM 1804 O O . PHE A 1 225 ? 12.115 -3.628 0.661 1.00 95.00 225 PHE A O 1
ATOM 1811 N N . SER A 1 226 ? 13.740 -2.615 -0.502 1.00 91.25 226 SER A N 1
ATOM 1812 C CA . SER A 1 226 ? 13.067 -2.635 -1.809 1.00 91.25 226 SER A CA 1
ATOM 1813 C C . SER A 1 226 ? 13.174 -3.994 -2.506 1.00 91.25 226 SER A C 1
ATOM 1815 O O . SER A 1 226 ? 13.639 -4.084 -3.649 1.00 91.25 226 SER A O 1
ATOM 1817 N N . PHE A 1 227 ? 12.797 -5.051 -1.793 1.00 91.00 227 PHE A N 1
ATOM 1818 C CA . PHE A 1 227 ? 12.822 -6.435 -2.258 1.00 91.00 227 PHE A CA 1
ATOM 1819 C C . PHE A 1 227 ? 11.522 -7.150 -1.862 1.00 91.00 227 PHE A C 1
ATOM 1821 O O . PHE A 1 227 ? 10.856 -6.710 -0.919 1.00 91.00 227 PHE A O 1
ATOM 1828 N N . PRO A 1 228 ? 11.153 -8.244 -2.553 1.00 90.19 228 PRO A N 1
ATOM 1829 C CA . PRO A 1 228 ? 9.987 -9.037 -2.187 1.00 90.19 228 PRO A CA 1
ATOM 1830 C C . PRO A 1 228 ? 10.168 -9.654 -0.798 1.00 90.19 228 PRO A C 1
ATOM 1832 O O . PRO A 1 228 ? 11.031 -10.514 -0.594 1.00 90.19 228 PRO A O 1
ATOM 1835 N N . CYS A 1 229 ? 9.331 -9.238 0.149 1.00 92.94 229 CYS A N 1
ATOM 1836 C CA . CYS A 1 229 ? 9.350 -9.742 1.516 1.00 92.94 229 CYS A CA 1
ATOM 1837 C C . CYS A 1 229 ? 7.981 -10.252 1.946 1.00 92.94 229 CYS A C 1
ATOM 1839 O O . CYS A 1 229 ? 6.960 -9.610 1.711 1.00 92.94 229 CYS A O 1
ATOM 1841 N N . GLN A 1 230 ? 7.977 -11.383 2.641 1.00 93.12 230 GLN A N 1
ATOM 1842 C CA . GLN A 1 230 ? 6.810 -11.851 3.365 1.00 93.12 230 GLN A CA 1
ATOM 1843 C C . GLN A 1 230 ? 6.791 -11.191 4.744 1.00 93.12 230 GLN A C 1
ATOM 1845 O O . GLN A 1 230 ? 7.762 -11.285 5.495 1.00 93.12 230 GLN A O 1
ATOM 1850 N N . GLN A 1 231 ? 5.685 -10.527 5.071 1.00 92.50 231 GLN A N 1
ATOM 1851 C CA . GLN A 1 231 ? 5.494 -9.859 6.355 1.00 92.50 231 GLN A CA 1
ATOM 1852 C C . GLN A 1 231 ? 4.364 -10.533 7.131 1.00 92.50 231 GLN A C 1
ATOM 1854 O O . GLN A 1 231 ? 3.386 -10.999 6.549 1.00 92.50 231 GLN A O 1
ATOM 1859 N N . THR A 1 232 ? 4.512 -10.574 8.450 1.00 88.56 232 THR A N 1
ATOM 1860 C CA . THR A 1 232 ? 3.484 -11.005 9.416 1.00 88.56 232 THR A CA 1
ATOM 1861 C C . THR A 1 232 ? 3.049 -9.862 10.329 1.00 88.56 232 THR A C 1
ATOM 1863 O O . THR A 1 232 ? 1.969 -9.917 10.921 1.00 88.56 232 THR A O 1
ATOM 1866 N N . LYS A 1 233 ? 3.890 -8.826 10.436 1.00 89.94 233 LYS A N 1
ATOM 1867 C CA . LYS A 1 233 ? 3.678 -7.554 11.134 1.00 89.94 233 LYS A CA 1
ATOM 1868 C C . LYS A 1 233 ? 4.529 -6.475 10.462 1.00 89.94 233 LYS A C 1
ATOM 1870 O O . LYS A 1 233 ? 5.348 -6.772 9.597 1.00 89.94 233 LYS A O 1
ATOM 1875 N N . LEU A 1 234 ? 4.356 -5.222 10.878 1.00 90.25 234 LEU A N 1
ATOM 1876 C CA . LEU A 1 234 ? 5.071 -4.089 10.291 1.00 90.25 234 LEU A CA 1
ATOM 1877 C C . LEU A 1 234 ? 6.594 -4.139 10.541 1.00 90.25 234 LEU A C 1
ATOM 1879 O O . LEU A 1 234 ? 7.360 -3.717 9.678 1.00 90.25 234 LEU A O 1
ATOM 1883 N N . ASP A 1 235 ? 7.035 -4.685 11.677 1.00 89.25 235 ASP A N 1
ATOM 1884 C CA . ASP A 1 235 ? 8.440 -4.807 12.095 1.00 89.25 235 ASP A CA 1
ATOM 1885 C C . ASP A 1 235 ? 9.042 -6.208 11.860 1.00 89.25 235 ASP A C 1
ATOM 1887 O O . ASP A 1 235 ? 10.119 -6.514 12.371 1.00 89.25 235 ASP A O 1
ATOM 1891 N N . GLU A 1 236 ? 8.363 -7.059 11.087 1.00 92.38 236 GLU A N 1
ATOM 1892 C CA . GLU A 1 236 ? 8.818 -8.404 10.720 1.00 92.38 236 GLU A CA 1
ATOM 1893 C C . GLU A 1 236 ? 8.808 -8.540 9.193 1.00 92.38 236 GLU A C 1
ATOM 1895 O O . GLU A 1 236 ? 7.776 -8.345 8.545 1.00 92.38 236 GLU A O 1
ATOM 1900 N N . SER A 1 237 ? 9.957 -8.867 8.599 1.00 94.25 237 SER A N 1
ATOM 1901 C CA . SER A 1 237 ? 10.092 -8.949 7.144 1.00 94.25 237 SER A CA 1
ATOM 1902 C C . SER A 1 237 ? 11.067 -10.047 6.735 1.00 94.25 237 SER A C 1
ATOM 1904 O O . SER A 1 237 ? 12.274 -9.938 6.944 1.00 94.25 237 SER A O 1
ATOM 1906 N N . VAL A 1 238 ? 10.547 -11.127 6.150 1.00 96.69 238 VAL A N 1
ATOM 1907 C CA . VAL A 1 238 ? 11.342 -12.255 5.650 1.00 96.69 238 VAL A CA 1
ATOM 1908 C C . VAL A 1 238 ? 11.588 -12.079 4.158 1.00 96.69 238 VAL A C 1
ATOM 1910 O O . VAL A 1 238 ? 10.639 -12.060 3.374 1.00 96.69 238 VAL A O 1
ATOM 1913 N N . LEU A 1 239 ? 12.855 -11.984 3.752 1.00 95.19 239 LEU A N 1
ATOM 1914 C CA . LEU A 1 239 ? 13.211 -11.892 2.334 1.00 95.19 239 LEU A CA 1
ATOM 1915 C C . LEU A 1 239 ? 12.807 -13.179 1.606 1.00 95.19 239 LEU A C 1
ATOM 1917 O O . LEU A 1 239 ? 13.259 -14.261 1.980 1.00 95.19 239 LEU A O 1
ATOM 1921 N N . ILE A 1 240 ? 12.013 -13.064 0.539 1.00 91.56 240 ILE A N 1
ATOM 1922 C CA . ILE A 1 240 ? 11.600 -14.220 -0.268 1.00 91.56 240 ILE A CA 1
ATOM 1923 C C . ILE A 1 240 ? 12.727 -14.607 -1.233 1.00 91.56 240 ILE A C 1
ATOM 1925 O O . ILE A 1 240 ? 13.203 -15.739 -1.209 1.00 91.56 240 ILE A O 1
ATOM 1929 N N . TYR A 1 241 ? 13.167 -13.664 -2.066 1.00 89.44 241 TYR A N 1
ATOM 1930 C CA . TYR A 1 241 ? 14.284 -13.834 -2.996 1.00 89.44 241 TYR A CA 1
ATOM 1931 C C . TYR A 1 241 ? 14.884 -12.480 -3.377 1.00 89.44 241 TYR A C 1
ATOM 1933 O O . TYR A 1 241 ? 14.207 -11.448 -3.351 1.00 89.44 241 TYR A O 1
ATOM 1941 N N . TRP A 1 242 ? 16.156 -12.477 -3.767 1.00 89.81 242 TRP A N 1
ATOM 1942 C CA . TRP A 1 242 ? 16.806 -11.283 -4.295 1.00 89.81 242 TRP A CA 1
ATOM 1943 C C . TRP A 1 242 ? 16.336 -10.930 -5.709 1.00 89.81 242 TRP A C 1
ATOM 1945 O O . TRP A 1 242 ? 15.981 -11.780 -6.524 1.00 89.81 242 TRP A O 1
ATOM 1955 N N . THR A 1 243 ? 16.390 -9.638 -6.022 1.00 82.62 243 THR A N 1
ATOM 1956 C CA . THR A 1 243 ? 16.098 -9.086 -7.349 1.00 82.62 243 THR A CA 1
ATOM 1957 C C . THR A 1 243 ? 17.166 -8.053 -7.721 1.00 82.62 243 THR A C 1
ATOM 1959 O O . THR A 1 243 ? 18.048 -7.727 -6.915 1.00 82.62 243 THR A O 1
ATOM 1962 N N . LYS A 1 244 ? 17.077 -7.491 -8.934 1.00 82.00 244 LYS A N 1
ATOM 1963 C CA . LYS A 1 244 ? 17.982 -6.439 -9.426 1.00 82.00 244 LYS A CA 1
ATOM 1964 C C . LYS A 1 244 ? 19.437 -6.948 -9.458 1.00 82.00 244 LYS A C 1
ATOM 1966 O O . LYS A 1 244 ? 19.707 -7.986 -10.051 1.00 82.00 244 LYS A O 1
ATOM 1971 N N . GLY A 1 245 ? 20.377 -6.210 -8.861 1.00 79.44 245 GLY A N 1
ATOM 1972 C CA . GLY A 1 245 ? 21.807 -6.549 -8.827 1.00 79.44 245 GLY A CA 1
ATOM 1973 C C . GLY A 1 245 ? 22.289 -7.266 -7.559 1.00 79.44 245 GLY A C 1
ATOM 1974 O O . GLY A 1 245 ? 23.489 -7.514 -7.446 1.00 79.44 245 GLY A O 1
ATOM 1975 N N . PHE A 1 246 ? 21.402 -7.562 -6.604 1.00 85.38 246 PHE A N 1
ATOM 1976 C CA . PHE A 1 246 ? 21.763 -8.190 -5.329 1.00 85.38 246 PHE A CA 1
ATOM 1977 C C . PHE A 1 246 ? 21.762 -9.714 -5.457 1.00 85.38 246 PHE A C 1
ATOM 1979 O O . PHE A 1 246 ? 20.866 -10.290 -6.071 1.00 85.38 246 PHE A O 1
ATOM 1986 N N . ARG A 1 247 ? 22.762 -10.376 -4.866 1.00 84.56 247 ARG A N 1
ATOM 1987 C CA . ARG A 1 247 ? 22.818 -11.842 -4.776 1.00 84.56 247 ARG A CA 1
ATOM 1988 C C . ARG A 1 247 ? 23.685 -12.259 -3.593 1.00 84.56 247 ARG A C 1
ATOM 1990 O O . ARG A 1 247 ? 24.828 -12.665 -3.778 1.00 84.56 247 ARG A O 1
ATOM 1997 N N . LEU A 1 248 ? 23.147 -12.129 -2.383 1.00 87.00 248 LEU A N 1
ATOM 1998 C CA . LEU A 1 248 ? 23.881 -12.451 -1.158 1.00 87.00 248 LEU A CA 1
ATOM 1999 C C . LEU A 1 248 ? 23.514 -13.818 -0.606 1.00 87.00 248 LEU A C 1
ATOM 2001 O O . LEU A 1 248 ? 22.342 -14.200 -0.566 1.00 87.00 248 LEU A O 1
ATOM 2005 N N . SER A 1 249 ? 24.517 -14.512 -0.081 1.00 90.44 249 SER A N 1
ATOM 2006 C CA . SER A 1 249 ? 24.302 -15.750 0.665 1.00 90.44 249 SER A CA 1
ATOM 2007 C C . SER A 1 249 ? 23.756 -15.475 2.072 1.00 90.44 249 SER A C 1
ATOM 2009 O O . SER A 1 249 ? 24.144 -14.521 2.750 1.00 90.44 249 SER A O 1
ATOM 2011 N N . GLY A 1 250 ? 22.850 -16.338 2.538 1.00 90.56 250 GLY A N 1
ATOM 2012 C CA . GLY A 1 250 ? 22.412 -16.352 3.934 1.00 90.56 250 GLY A CA 1
ATOM 2013 C C . GLY A 1 250 ? 21.452 -15.234 4.354 1.00 90.56 250 GLY A C 1
ATOM 2014 O O . GLY A 1 250 ? 21.416 -14.952 5.553 1.00 90.56 250 GLY A O 1
ATOM 2015 N N . VAL A 1 251 ? 20.691 -14.642 3.423 1.00 94.19 251 VAL A N 1
ATOM 2016 C CA . VAL A 1 251 ? 19.621 -13.655 3.708 1.00 94.19 251 VAL A CA 1
ATOM 2017 C C . VAL A 1 251 ? 18.241 -14.133 3.244 1.00 94.19 251 VAL A C 1
ATOM 2019 O O . VAL A 1 251 ? 17.269 -13.928 3.960 1.00 94.19 251 VAL A O 1
ATOM 2022 N N . GLU A 1 252 ? 18.140 -14.794 2.086 1.00 94.50 252 GLU A N 1
ATOM 2023 C CA . GLU A 1 252 ? 16.870 -15.365 1.609 1.00 94.50 252 GLU A CA 1
ATOM 2024 C C . GLU A 1 252 ? 16.302 -16.362 2.633 1.00 94.50 252 GLU A C 1
ATOM 2026 O O . GLU A 1 252 ? 17.039 -17.163 3.216 1.00 94.50 252 GLU A O 1
ATOM 2031 N N . GLY A 1 253 ? 14.998 -16.269 2.896 1.00 94.62 253 GLY A N 1
ATOM 2032 C CA . GLY A 1 253 ? 14.305 -17.029 3.935 1.00 94.62 253 GLY A CA 1
ATOM 2033 C C . GLY A 1 253 ? 14.590 -16.572 5.371 1.00 94.62 253 GLY A C 1
ATOM 2034 O O . GLY A 1 253 ? 14.110 -17.211 6.307 1.00 94.62 253 GLY A O 1
ATOM 2035 N N . LYS A 1 254 ? 15.356 -15.491 5.581 1.00 95.38 254 LYS A N 1
ATOM 2036 C CA . LYS A 1 254 ? 15.632 -14.929 6.911 1.00 95.38 254 LYS A CA 1
ATOM 2037 C C . LYS A 1 254 ? 14.940 -13.591 7.130 1.00 95.38 254 LYS A C 1
ATOM 2039 O O . LYS A 1 254 ? 14.678 -12.836 6.198 1.00 95.38 254 LYS A O 1
ATOM 2044 N N . GLU A 1 255 ? 14.686 -13.309 8.403 1.00 95.69 255 GLU A N 1
ATOM 2045 C CA . GLU A 1 255 ? 14.054 -12.078 8.864 1.00 95.69 255 GLU A CA 1
ATOM 2046 C C . GLU A 1 255 ? 15.084 -10.930 8.902 1.00 95.69 255 GLU A C 1
ATOM 2048 O O . GLU A 1 255 ? 16.102 -10.993 9.599 1.00 95.69 255 GLU A O 1
ATOM 2053 N N . VAL A 1 256 ? 14.839 -9.905 8.087 1.00 94.75 256 VAL A N 1
ATOM 2054 C CA . VAL A 1 256 ? 15.752 -8.796 7.778 1.00 94.75 256 VAL A CA 1
ATOM 2055 C C . VAL A 1 256 ? 15.971 -7.888 8.986 1.00 94.75 256 VAL A C 1
ATOM 2057 O O . VAL A 1 256 ? 17.098 -7.438 9.214 1.00 94.75 256 VAL A O 1
ATOM 2060 N N . VAL A 1 257 ? 14.938 -7.649 9.799 1.00 94.44 257 VAL A N 1
ATOM 2061 C CA . VAL A 1 257 ? 15.058 -6.818 11.005 1.00 94.44 257 VAL A CA 1
ATOM 2062 C C . VAL A 1 257 ? 15.985 -7.476 12.016 1.00 94.44 257 VAL A C 1
ATOM 2064 O O . VAL A 1 257 ? 16.826 -6.809 12.608 1.00 94.44 257 VAL A O 1
ATOM 2067 N N . SER A 1 258 ? 15.903 -8.790 12.176 1.00 94.94 258 SER A N 1
ATOM 2068 C CA . SER A 1 258 ? 16.749 -9.576 13.068 1.00 94.94 258 SER A CA 1
ATOM 2069 C C . SER A 1 258 ? 18.206 -9.540 12.627 1.00 94.94 258 SER A C 1
ATOM 2071 O O . SER A 1 258 ? 19.091 -9.400 13.469 1.00 94.94 258 SER A O 1
ATOM 2073 N N . LEU A 1 259 ? 18.472 -9.610 11.318 1.00 96.25 259 LEU A N 1
ATOM 2074 C CA . LEU A 1 259 ? 19.826 -9.459 10.777 1.00 96.25 259 LEU A CA 1
ATOM 2075 C C . LEU A 1 259 ? 20.396 -8.064 11.067 1.00 96.25 259 LEU A C 1
ATOM 2077 O O . LEU A 1 259 ? 21.521 -7.962 11.558 1.00 96.25 259 LEU A O 1
ATOM 2081 N N . LEU A 1 260 ? 19.605 -7.008 10.864 1.00 96.31 260 LEU A N 1
ATOM 2082 C CA . LEU A 1 260 ? 20.014 -5.640 11.183 1.00 96.31 260 LEU A CA 1
ATOM 2083 C C . LEU A 1 260 ? 20.213 -5.436 12.697 1.00 96.31 260 LEU A C 1
ATOM 2085 O O . LEU A 1 260 ? 21.247 -4.919 13.114 1.00 96.31 260 LEU A O 1
ATOM 2089 N N . ARG A 1 261 ? 19.288 -5.917 13.541 1.00 95.44 261 ARG A N 1
ATOM 2090 C CA . ARG A 1 261 ? 19.415 -5.892 15.012 1.00 95.44 261 ARG A CA 1
ATOM 2091 C C . ARG A 1 261 ? 20.673 -6.629 15.473 1.00 95.44 261 ARG A C 1
ATOM 2093 O O . ARG A 1 261 ? 21.336 -6.183 16.404 1.00 95.44 261 ARG A O 1
ATOM 2100 N N . ASN A 1 262 ? 21.026 -7.747 14.840 1.00 95.81 262 ASN A N 1
ATOM 2101 C CA . ASN A 1 262 ? 22.254 -8.481 15.152 1.00 95.81 262 ASN A CA 1
ATOM 2102 C C . ASN A 1 262 ? 23.509 -7.672 14.816 1.00 95.81 262 ASN A C 1
ATOM 2104 O O . ASN A 1 262 ? 24.403 -7.603 15.656 1.00 95.81 262 ASN A O 1
ATOM 2108 N N . ALA A 1 263 ? 23.563 -7.038 13.642 1.00 96.69 263 ALA A N 1
ATOM 2109 C CA . ALA A 1 263 ? 24.694 -6.199 13.246 1.00 96.69 263 ALA A CA 1
ATOM 2110 C C . ALA A 1 263 ? 24.863 -4.981 14.173 1.00 96.69 263 ALA A C 1
ATOM 2112 O O . ALA A 1 263 ? 25.969 -4.688 14.622 1.00 96.69 263 ALA A O 1
ATOM 2113 N N . ILE A 1 264 ? 23.760 -4.328 14.552 1.00 96.00 264 ILE A N 1
ATOM 2114 C CA . ILE A 1 264 ? 23.772 -3.203 15.501 1.00 96.00 264 ILE A CA 1
ATOM 2115 C C . ILE A 1 264 ? 24.253 -3.664 16.886 1.00 96.00 264 ILE A C 1
ATOM 2117 O O . ILE A 1 264 ? 25.166 -3.067 17.453 1.00 96.00 264 ILE A O 1
ATOM 2121 N N . ARG A 1 265 ? 23.723 -4.782 17.406 1.00 95.69 265 ARG A N 1
ATOM 2122 C CA . ARG A 1 265 ? 24.165 -5.354 18.693 1.00 95.69 265 ARG A CA 1
ATOM 2123 C C . ARG A 1 265 ? 25.630 -5.781 18.690 1.00 95.69 265 ARG A C 1
ATOM 2125 O O . ARG A 1 265 ? 26.301 -5.617 19.702 1.00 95.69 265 ARG A O 1
ATOM 2132 N N . LYS A 1 266 ? 26.124 -6.324 17.574 1.00 96.06 266 LYS A N 1
ATOM 2133 C CA . LYS A 1 266 ? 27.533 -6.708 17.398 1.00 96.06 266 LYS A CA 1
ATOM 2134 C C . LYS A 1 266 ? 28.464 -5.498 17.508 1.00 96.06 266 LYS A C 1
ATOM 2136 O O . LYS A 1 266 ? 29.569 -5.652 18.018 1.00 96.06 266 LYS A O 1
ATOM 2141 N N . ARG A 1 267 ? 28.025 -4.317 17.055 1.00 94.62 267 ARG A N 1
ATOM 2142 C CA . ARG A 1 267 ? 28.775 -3.066 17.237 1.00 94.62 267 ARG A CA 1
ATOM 2143 C C . ARG A 1 267 ? 28.700 -2.538 18.670 1.00 94.62 267 ARG A C 1
ATOM 2145 O O . ARG A 1 267 ? 29.727 -2.182 19.234 1.00 94.62 267 ARG A O 1
ATOM 2152 N N . GLY A 1 268 ? 27.498 -2.488 19.245 1.00 93.88 268 GLY A N 1
ATOM 2153 C CA . GLY A 1 268 ? 27.271 -2.111 20.645 1.00 93.88 268 GLY A CA 1
ATOM 2154 C C . GLY A 1 268 ? 27.455 -0.625 20.984 1.00 93.88 268 GLY A C 1
ATOM 2155 O O . GLY A 1 268 ? 27.428 -0.283 22.162 1.00 93.88 268 GLY A O 1
ATOM 2156 N N . ASP A 1 269 ? 27.638 0.256 19.994 1.00 92.62 269 ASP A N 1
ATOM 2157 C CA . ASP A 1 269 ? 27.922 1.686 20.191 1.00 92.62 269 ASP A CA 1
ATOM 2158 C C . ASP A 1 269 ? 26.693 2.610 20.071 1.00 92.62 269 ASP A C 1
ATOM 2160 O O . ASP A 1 269 ? 26.816 3.806 20.326 1.00 92.62 269 ASP A O 1
ATOM 2164 N N . PHE A 1 270 ? 25.522 2.089 19.691 1.00 94.31 270 PHE A N 1
ATOM 2165 C CA . PHE A 1 270 ? 24.243 2.812 19.643 1.00 94.31 270 PHE A CA 1
ATOM 2166 C C . PHE A 1 270 ? 23.051 1.839 19.716 1.00 94.31 270 PHE A C 1
ATOM 2168 O O . PHE A 1 270 ? 23.217 0.630 19.543 1.00 94.31 270 PHE A O 1
ATOM 2175 N N . ASP A 1 271 ? 21.844 2.368 19.936 1.00 92.38 271 ASP A N 1
ATOM 2176 C CA . ASP A 1 271 ? 20.594 1.598 19.930 1.00 92.38 271 ASP A CA 1
ATOM 2177 C C . ASP A 1 271 ? 19.500 2.333 19.138 1.00 92.38 271 ASP A C 1
ATOM 2179 O O . ASP A 1 271 ? 19.397 3.559 19.185 1.00 92.38 271 ASP A O 1
ATOM 2183 N N . VAL A 1 272 ? 18.673 1.585 18.408 1.00 90.69 272 VAL A N 1
ATOM 2184 C CA . VAL A 1 272 ? 17.565 2.113 17.592 1.00 90.69 272 VAL A CA 1
ATOM 2185 C C . VAL A 1 272 ? 16.345 1.214 17.713 1.00 90.69 272 VAL A C 1
ATOM 2187 O O . VAL A 1 272 ? 16.462 0.000 17.884 1.00 90.69 272 VAL A O 1
ATOM 2190 N N . ASP A 1 273 ? 15.162 1.806 17.584 1.00 90.69 273 ASP A N 1
ATOM 2191 C CA . ASP A 1 273 ? 13.906 1.064 17.642 1.00 90.69 273 ASP A CA 1
ATOM 2192 C C . ASP A 1 273 ? 13.338 0.843 16.236 1.00 90.69 273 ASP A C 1
ATOM 2194 O O . ASP A 1 273 ? 12.710 1.728 15.661 1.00 90.69 273 ASP A O 1
ATOM 2198 N N . ILE A 1 274 ? 13.610 -0.319 15.639 1.00 93.38 274 ILE A N 1
ATOM 2199 C CA . ILE A 1 274 ? 13.115 -0.650 14.294 1.00 93.38 274 ILE A CA 1
ATOM 2200 C C . ILE A 1 274 ? 11.628 -0.996 14.394 1.00 93.38 274 ILE A C 1
ATOM 2202 O O . ILE A 1 274 ? 11.289 -2.089 14.848 1.00 93.38 274 ILE A O 1
ATOM 2206 N N . LEU A 1 275 ? 10.772 -0.070 13.952 1.00 91.62 275 LEU A N 1
ATOM 2207 C CA . LEU A 1 275 ? 9.309 -0.180 14.035 1.00 91.62 275 LEU A CA 1
ATOM 2208 C C . LEU A 1 275 ? 8.649 -0.632 12.734 1.00 91.62 275 LEU A C 1
ATOM 2210 O O . LEU A 1 275 ? 7.510 -1.097 12.752 1.00 91.62 275 LEU A O 1
ATOM 2214 N N . ALA A 1 276 ? 9.315 -0.426 11.599 1.00 93.62 276 ALA A N 1
ATOM 2215 C CA . ALA A 1 276 ? 8.719 -0.711 10.305 1.00 93.62 276 ALA A CA 1
ATOM 2216 C C . ALA A 1 276 ? 9.751 -1.138 9.269 1.00 93.62 276 ALA A C 1
ATOM 2218 O O . ALA A 1 276 ? 10.807 -0.518 9.146 1.00 93.62 276 ALA A O 1
ATOM 2219 N N . VAL A 1 277 ? 9.396 -2.137 8.463 1.00 95.38 277 VAL A N 1
ATOM 2220 C CA . VAL A 1 277 ? 10.042 -2.441 7.185 1.00 95.38 277 VAL A CA 1
ATOM 2221 C C . VAL A 1 277 ? 9.016 -2.295 6.077 1.00 95.38 277 VAL A C 1
ATOM 2223 O O . VAL A 1 277 ? 7.920 -2.847 6.167 1.00 95.38 277 VAL A O 1
ATOM 2226 N N . ILE A 1 278 ? 9.365 -1.555 5.028 1.00 95.56 278 ILE A N 1
ATOM 2227 C CA . ILE A 1 278 ? 8.468 -1.286 3.903 1.00 95.56 278 ILE A CA 1
ATOM 2228 C C . ILE A 1 278 ? 9.173 -1.428 2.559 1.00 95.56 278 ILE A C 1
ATOM 2230 O O . ILE A 1 278 ? 10.388 -1.291 2.462 1.00 95.56 278 ILE A O 1
ATOM 2234 N N . ASN A 1 279 ? 8.395 -1.643 1.502 1.00 94.75 279 ASN A N 1
ATOM 2235 C CA . ASN A 1 279 ? 8.875 -1.571 0.123 1.00 94.75 279 ASN A CA 1
ATOM 2236 C C . ASN A 1 279 ? 8.975 -0.102 -0.354 1.00 94.75 279 ASN A C 1
ATOM 2238 O O . ASN A 1 279 ? 8.297 0.782 0.183 1.00 94.75 279 ASN A O 1
ATOM 2242 N N . ASP A 1 280 ? 9.787 0.176 -1.377 1.00 94.12 280 ASP A N 1
ATOM 2243 C CA . ASP A 1 280 ? 9.958 1.525 -1.940 1.00 94.12 280 ASP A CA 1
ATOM 2244 C C . ASP A 1 280 ? 8.673 2.087 -2.558 1.00 94.12 280 ASP A C 1
ATOM 2246 O O . ASP A 1 280 ? 8.426 3.295 -2.463 1.00 94.12 280 ASP A O 1
ATOM 2250 N N . THR A 1 281 ? 7.805 1.236 -3.114 1.00 96.12 281 THR A N 1
ATOM 2251 C CA . THR A 1 281 ? 6.477 1.660 -3.579 1.00 96.12 281 THR A CA 1
ATOM 2252 C C . THR A 1 281 ? 5.636 2.198 -2.424 1.00 96.12 281 THR A C 1
ATOM 2254 O O . THR A 1 281 ? 5.031 3.262 -2.553 1.00 96.12 281 THR A O 1
ATOM 2257 N N . VAL A 1 282 ? 5.640 1.507 -1.276 1.00 96.69 282 VAL A N 1
ATOM 2258 C CA . VAL A 1 282 ? 4.890 1.900 -0.071 1.00 96.69 282 VAL A CA 1
ATOM 2259 C C . VAL A 1 282 ? 5.441 3.217 0.456 1.00 96.69 282 VAL A C 1
ATOM 2261 O O . VAL A 1 282 ? 4.679 4.150 0.694 1.00 96.69 282 VAL A O 1
ATOM 2264 N N . GLY A 1 283 ? 6.769 3.343 0.544 1.00 95.19 283 GLY A N 1
ATOM 2265 C CA . GLY A 1 283 ? 7.417 4.597 0.925 1.00 95.19 283 GLY A CA 1
ATOM 2266 C C . GLY A 1 283 ? 7.034 5.747 -0.010 1.00 95.19 283 GLY A C 1
ATOM 2267 O O . GLY A 1 283 ? 6.642 6.819 0.440 1.00 95.19 283 GLY A O 1
ATOM 2268 N N . THR A 1 284 ? 7.049 5.518 -1.321 1.00 95.81 284 THR A N 1
ATOM 2269 C CA . THR A 1 284 ? 6.647 6.523 -2.317 1.00 95.81 284 THR A CA 1
ATOM 2270 C C . THR A 1 284 ? 5.187 6.944 -2.154 1.00 95.81 284 THR A C 1
ATOM 2272 O O . THR A 1 284 ? 4.901 8.143 -2.139 1.00 95.81 284 THR A O 1
ATOM 2275 N N . MET A 1 285 ? 4.271 5.987 -1.968 1.00 96.62 285 MET A N 1
ATOM 2276 C CA . MET A 1 285 ? 2.854 6.269 -1.720 1.00 96.62 285 MET A CA 1
ATOM 2277 C C . MET A 1 285 ? 2.671 7.119 -0.462 1.00 96.62 285 MET A C 1
ATOM 2279 O O . MET A 1 285 ? 1.907 8.078 -0.486 1.00 96.62 285 MET A O 1
ATOM 2283 N N . MET A 1 286 ? 3.395 6.801 0.612 1.00 94.56 286 MET A N 1
ATOM 2284 C CA . MET A 1 286 ? 3.287 7.477 1.908 1.00 94.56 286 MET A CA 1
ATOM 2285 C C . MET A 1 286 ? 3.921 8.870 1.891 1.00 94.56 286 MET A C 1
ATOM 2287 O O . MET A 1 286 ? 3.354 9.804 2.454 1.00 94.56 286 MET A O 1
ATOM 2291 N N . THR A 1 287 ? 5.041 9.048 1.183 1.00 92.44 287 THR A N 1
ATOM 2292 C CA . THR A 1 287 ? 5.633 10.369 0.924 1.00 92.44 287 THR A CA 1
ATOM 2293 C C . THR A 1 287 ? 4.642 11.277 0.203 1.00 92.44 287 THR A C 1
ATOM 2295 O O . THR A 1 287 ? 4.420 12.404 0.635 1.00 92.44 287 THR A O 1
ATOM 2298 N N . CYS A 1 288 ? 4.049 10.788 -0.888 1.00 93.94 288 CYS A N 1
ATOM 2299 C CA . CYS A 1 288 ? 3.095 11.556 -1.681 1.00 93.94 288 CYS A CA 1
ATOM 2300 C C . CYS A 1 288 ? 1.741 11.718 -0.976 1.00 93.94 288 CYS A C 1
ATOM 2302 O O . CYS A 1 288 ? 1.096 12.743 -1.153 1.00 93.94 288 CYS A O 1
ATOM 2304 N N . GLY A 1 289 ? 1.330 10.747 -0.158 1.00 92.56 289 GLY A N 1
ATOM 2305 C CA . GLY A 1 289 ? 0.095 10.784 0.628 1.00 92.56 289 GLY A CA 1
ATOM 2306 C C . GLY A 1 289 ? 0.115 11.784 1.773 1.00 92.56 289 GLY A C 1
ATOM 2307 O O . GLY A 1 289 ? -0.942 12.259 2.173 1.00 92.56 289 GLY A O 1
ATOM 2308 N N . TYR A 1 290 ? 1.307 12.145 2.251 1.00 89.06 290 TYR A N 1
ATOM 2309 C CA . TYR A 1 290 ? 1.473 13.268 3.168 1.00 89.06 290 TYR A CA 1
ATOM 2310 C C . TYR A 1 290 ? 1.148 14.613 2.498 1.00 89.06 290 TYR A C 1
ATOM 2312 O O . TYR A 1 290 ? 0.535 15.473 3.119 1.00 89.06 290 TYR A O 1
ATOM 2320 N N . ASP A 1 291 ? 1.528 14.779 1.226 1.00 88.12 291 ASP A N 1
ATOM 2321 C CA . ASP A 1 291 ? 1.329 16.028 0.477 1.00 88.12 291 ASP A CA 1
ATOM 2322 C C . ASP A 1 291 ? -0.055 16.076 -0.227 1.00 88.12 291 ASP A C 1
ATOM 2324 O O . ASP A 1 291 ? -0.583 17.152 -0.511 1.00 88.12 291 ASP A O 1
ATOM 2328 N N . ASP A 1 292 ? -0.657 14.921 -0.538 1.00 91.62 292 ASP A N 1
ATOM 2329 C CA . ASP A 1 292 ? -1.988 14.789 -1.147 1.00 91.62 292 ASP A CA 1
ATOM 2330 C C . ASP A 1 292 ? -2.734 13.556 -0.609 1.00 91.62 292 ASP A C 1
ATOM 2332 O O . ASP A 1 292 ? -2.448 12.421 -0.995 1.00 91.62 292 ASP A O 1
ATOM 2336 N N . HIS A 1 293 ? -3.763 13.777 0.215 1.00 91.06 293 HIS A N 1
ATOM 2337 C CA . HIS A 1 293 ? -4.568 12.710 0.825 1.00 91.06 293 HIS A CA 1
ATOM 2338 C C . HIS A 1 293 ? -5.363 11.842 -0.176 1.00 91.06 293 HIS A C 1
ATOM 2340 O O . HIS A 1 293 ? -5.939 10.833 0.225 1.00 91.06 293 HIS A O 1
ATOM 2346 N N . HIS A 1 294 ? -5.399 12.186 -1.472 1.00 95.38 294 HIS A N 1
ATOM 2347 C CA . HIS A 1 294 ? -5.947 11.308 -2.517 1.00 95.38 294 HIS A CA 1
ATOM 2348 C C . HIS A 1 294 ? -4.934 10.263 -3.017 1.00 95.38 294 HIS A C 1
ATOM 2350 O O . HIS A 1 294 ? -5.257 9.488 -3.922 1.00 95.38 294 HIS A O 1
ATOM 2356 N N . CYS A 1 295 ? -3.701 10.255 -2.496 1.00 96.81 295 CYS A N 1
ATOM 2357 C CA . CYS A 1 295 ? -2.667 9.309 -2.901 1.00 96.81 295 CYS A CA 1
ATOM 2358 C C . CYS A 1 295 ? -2.943 7.914 -2.335 1.00 96.81 295 CYS A C 1
ATOM 2360 O O . CYS A 1 295 ? -2.761 7.665 -1.146 1.00 96.81 295 CYS A O 1
ATOM 2362 N N . GLU A 1 296 ? -3.349 6.991 -3.203 1.00 97.56 296 GLU A N 1
ATOM 2363 C CA . GLU A 1 296 ? -3.649 5.599 -2.834 1.00 97.56 296 GLU A CA 1
ATOM 2364 C C . GLU A 1 296 ? -2.873 4.582 -3.679 1.00 97.56 296 GLU A C 1
ATOM 2366 O O . GLU A 1 296 ? -3.140 3.385 -3.588 1.00 97.56 296 GLU A O 1
ATOM 2371 N N . VAL A 1 297 ? -1.923 5.048 -4.499 1.00 98.62 297 VAL A N 1
ATOM 2372 C CA . VAL A 1 297 ? -1.040 4.209 -5.319 1.00 98.62 297 VAL A CA 1
ATOM 2373 C C . VAL A 1 297 ? 0.390 4.729 -5.221 1.00 98.62 297 VAL A C 1
ATOM 2375 O O . VAL A 1 297 ? 0.636 5.922 -5.406 1.00 98.62 297 VAL A O 1
ATOM 2378 N N . GLY A 1 298 ? 1.335 3.827 -4.973 1.00 98.12 298 GLY A N 1
ATOM 2379 C CA . GLY A 1 298 ? 2.770 4.073 -5.100 1.00 98.12 298 GLY A CA 1
ATOM 2380 C C . GLY A 1 298 ? 3.320 3.359 -6.325 1.00 98.12 298 GLY A C 1
ATOM 2381 O O . GLY A 1 298 ? 3.074 2.170 -6.497 1.00 98.12 298 GLY A O 1
ATOM 2382 N N . LEU A 1 299 ? 4.062 4.071 -7.167 1.00 98.50 299 LEU A N 1
ATOM 2383 C CA . LEU A 1 299 ? 4.631 3.574 -8.415 1.00 98.50 299 LEU A CA 1
ATOM 2384 C C . LEU A 1 299 ? 6.144 3.777 -8.432 1.00 98.50 299 LEU A C 1
ATOM 2386 O O . LEU A 1 299 ? 6.626 4.899 -8.278 1.00 98.50 299 LEU A O 1
ATOM 2390 N N . ILE A 1 300 ? 6.874 2.709 -8.738 1.00 96.56 300 ILE A N 1
ATOM 2391 C CA . ILE A 1 300 ? 8.307 2.752 -9.016 1.00 96.56 300 ILE A CA 1
ATOM 2392 C C . ILE A 1 300 ? 8.558 2.366 -10.473 1.00 96.56 300 ILE A C 1
ATOM 2394 O O . ILE A 1 300 ? 8.179 1.282 -10.922 1.00 96.56 300 ILE A O 1
ATOM 2398 N N . VAL A 1 301 ? 9.250 3.240 -11.209 1.00 96.81 301 VAL A N 1
ATOM 2399 C CA . VAL A 1 301 ? 9.857 2.918 -12.511 1.00 96.81 301 VAL A CA 1
ATOM 2400 C C . VAL A 1 301 ? 11.292 3.447 -12.538 1.00 96.81 301 VAL A C 1
ATOM 2402 O O . VAL A 1 301 ? 11.561 4.592 -12.903 1.00 96.81 301 VAL A O 1
ATOM 2405 N N . GLY A 1 302 ? 12.225 2.609 -12.096 1.00 93.38 302 GLY A N 1
ATOM 2406 C CA . GLY A 1 302 ? 13.649 2.914 -11.957 1.00 93.38 302 GLY A CA 1
ATOM 2407 C C . GLY A 1 302 ? 14.500 1.744 -12.435 1.00 93.38 302 GLY A C 1
ATOM 2408 O O . GLY A 1 302 ? 14.288 1.252 -13.539 1.00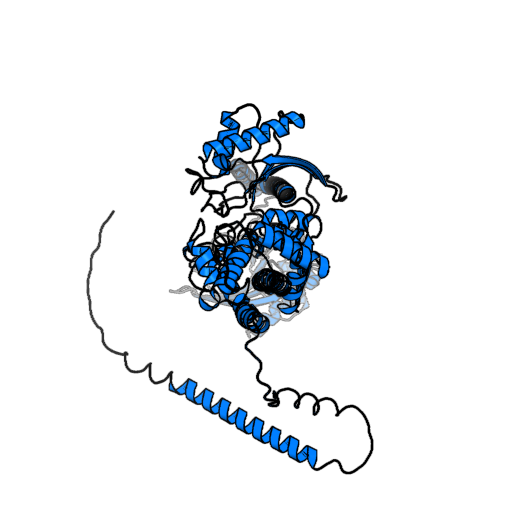 93.38 302 GLY A O 1
ATOM 2409 N N . THR A 1 303 ? 15.446 1.279 -11.612 1.00 90.56 303 THR A N 1
ATOM 2410 C CA . THR A 1 303 ? 16.216 0.049 -11.886 1.00 90.56 303 THR A CA 1
ATOM 2411 C C . THR A 1 303 ? 15.288 -1.152 -12.072 1.00 90.56 303 THR A C 1
ATOM 2413 O O . THR A 1 303 ? 15.436 -1.897 -13.036 1.00 90.56 303 THR A O 1
ATOM 2416 N N . GLY A 1 304 ? 14.299 -1.293 -11.187 1.00 92.81 304 GLY A N 1
ATOM 2417 C CA . GLY A 1 304 ? 13.167 -2.208 -11.330 1.00 92.81 304 GLY A CA 1
ATOM 2418 C C . GLY A 1 304 ? 11.863 -1.461 -11.610 1.00 92.81 304 GLY A C 1
ATOM 2419 O O . GLY A 1 304 ? 11.859 -0.233 -11.766 1.00 92.81 304 GLY A O 1
ATOM 2420 N N . THR A 1 305 ? 10.749 -2.184 -11.651 1.00 96.06 305 THR A N 1
ATOM 2421 C CA . THR A 1 305 ? 9.420 -1.570 -11.616 1.00 96.06 305 THR A CA 1
ATOM 2422 C C . THR A 1 305 ? 8.480 -2.334 -10.701 1.00 96.06 305 THR A C 1
ATOM 2424 O O . THR A 1 305 ? 8.397 -3.556 -10.759 1.00 96.06 305 THR A O 1
ATOM 2427 N N . ASN A 1 306 ? 7.741 -1.593 -9.879 1.00 97.12 306 ASN A N 1
ATOM 2428 C CA . ASN A 1 306 ? 6.757 -2.149 -8.963 1.00 97.12 306 ASN A CA 1
ATOM 2429 C C . ASN A 1 306 ? 5.626 -1.143 -8.694 1.00 97.12 306 ASN A C 1
ATOM 2431 O O . ASN A 1 306 ? 5.787 0.058 -8.942 1.00 97.12 306 ASN A O 1
ATOM 2435 N N . ALA A 1 307 ? 4.503 -1.624 -8.165 1.00 98.50 307 ALA A N 1
ATOM 2436 C CA . ALA A 1 307 ? 3.451 -0.777 -7.626 1.00 98.50 307 ALA A CA 1
ATOM 2437 C C . ALA A 1 307 ? 2.841 -1.349 -6.341 1.00 98.50 307 ALA A C 1
ATOM 2439 O O . ALA A 1 307 ? 2.755 -2.563 -6.148 1.00 98.50 307 ALA A O 1
ATOM 2440 N N . CYS A 1 308 ? 2.345 -0.459 -5.490 1.00 98.56 308 CYS A N 1
ATOM 2441 C CA . CYS A 1 308 ? 1.461 -0.799 -4.382 1.00 98.56 308 CYS A CA 1
ATOM 2442 C C . CYS A 1 308 ? 0.215 0.079 -4.406 1.00 98.56 308 CYS A C 1
ATOM 2444 O O . CYS A 1 308 ? 0.217 1.150 -5.016 1.00 98.56 308 CYS A O 1
ATOM 2446 N N . TYR A 1 309 ? -0.836 -0.346 -3.716 1.00 98.69 309 TYR A N 1
ATOM 2447 C CA . TYR A 1 309 ? -2.058 0.443 -3.583 1.00 98.69 309 TYR A CA 1
ATOM 2448 C C . TYR A 1 309 ? -2.836 0.097 -2.312 1.00 98.69 309 TYR A C 1
ATOM 2450 O O . TYR A 1 309 ? -2.558 -0.917 -1.677 1.00 98.69 309 TYR A O 1
ATOM 2458 N N . MET A 1 310 ? -3.802 0.935 -1.931 1.00 98.00 310 MET A N 1
ATOM 2459 C CA . MET A 1 310 ? -4.697 0.668 -0.796 1.00 98.00 310 MET A CA 1
ATOM 2460 C C . MET A 1 310 ? -5.847 -0.272 -1.192 1.00 98.00 310 MET A C 1
ATOM 2462 O O . MET A 1 310 ? -6.742 0.114 -1.945 1.00 98.00 310 MET A O 1
ATOM 2466 N N . GLU A 1 311 ? -5.850 -1.482 -0.635 1.00 98.12 311 GLU A N 1
ATOM 2467 C CA . GLU A 1 311 ? -6.870 -2.520 -0.828 1.00 98.12 311 GLU A CA 1
ATOM 2468 C C . GLU A 1 311 ? -7.826 -2.596 0.377 1.00 98.12 311 GLU A C 1
ATOM 2470 O O . GLU A 1 311 ? -7.470 -2.215 1.495 1.00 98.12 311 GLU A O 1
ATOM 2475 N N . GLN A 1 312 ? -9.053 -3.072 0.161 1.00 97.12 312 GLN A N 1
ATOM 2476 C CA . GLN A 1 312 ? -10.014 -3.355 1.227 1.00 97.12 312 GLN A CA 1
ATOM 2477 C C . GLN A 1 312 ? -9.643 -4.659 1.940 1.00 97.12 312 GLN A C 1
ATOM 2479 O O . GLN A 1 312 ? -9.406 -5.672 1.287 1.00 97.12 312 GLN A O 1
ATOM 2484 N N . MET A 1 313 ? -9.657 -4.664 3.276 1.00 96.12 313 MET A N 1
ATOM 2485 C CA . MET A 1 313 ? -9.301 -5.853 4.068 1.00 96.12 313 MET A CA 1
ATOM 2486 C C . MET A 1 313 ? -10.173 -7.069 3.737 1.00 96.12 313 MET A C 1
ATOM 2488 O O . MET A 1 313 ? -9.651 -8.166 3.596 1.00 96.12 313 MET A O 1
ATOM 2492 N N . ARG A 1 314 ? -11.471 -6.864 3.479 1.00 95.69 314 ARG A N 1
ATOM 2493 C CA . ARG A 1 314 ? -12.398 -7.922 3.033 1.00 95.69 314 ARG A CA 1
ATOM 2494 C C . ARG A 1 314 ? -12.007 -8.647 1.734 1.00 95.69 314 ARG A C 1
ATOM 2496 O O . ARG A 1 314 ? -12.597 -9.676 1.443 1.00 95.69 314 ARG A O 1
ATOM 2503 N N . ASN A 1 315 ? -11.095 -8.088 0.935 1.00 96.50 315 ASN A N 1
ATOM 2504 C CA . ASN A 1 315 ? -10.601 -8.712 -0.296 1.00 96.50 315 ASN A CA 1
ATOM 2505 C C . ASN A 1 315 ? -9.275 -9.467 -0.070 1.00 96.50 315 ASN A C 1
ATOM 2507 O O . ASN A 1 315 ? -8.765 -10.085 -0.999 1.00 96.50 315 ASN A O 1
ATOM 2511 N N . LEU A 1 316 ? -8.675 -9.371 1.122 1.00 95.12 316 LEU A N 1
ATOM 2512 C CA . LEU A 1 316 ? -7.390 -9.976 1.468 1.00 95.12 316 LEU A CA 1
ATOM 2513 C C . LEU A 1 316 ? -7.594 -11.308 2.193 1.00 95.12 316 LEU A C 1
ATOM 2515 O O . LEU A 1 316 ? -7.275 -11.430 3.372 1.00 95.12 316 LEU A O 1
ATOM 2519 N N . ASP A 1 317 ? -8.057 -12.330 1.471 1.00 93.50 317 ASP A N 1
ATOM 2520 C CA . ASP A 1 317 ? -8.337 -13.661 2.036 1.00 93.50 317 ASP A CA 1
ATOM 2521 C C . ASP A 1 317 ? -7.111 -14.303 2.710 1.00 93.50 317 ASP A C 1
ATOM 2523 O O . ASP A 1 317 ? -7.241 -15.178 3.570 1.00 93.50 317 ASP A O 1
ATOM 2527 N N . VAL A 1 318 ? -5.900 -13.899 2.315 1.00 90.88 318 VAL A N 1
ATOM 2528 C CA . VAL A 1 318 ? -4.627 -14.349 2.904 1.00 90.88 318 VAL A CA 1
ATOM 2529 C C . VAL A 1 318 ? -4.429 -13.912 4.362 1.00 90.88 318 VAL A C 1
ATOM 2531 O O . VAL A 1 318 ? -3.576 -14.476 5.045 1.00 90.88 318 VAL A O 1
ATOM 2534 N N . LEU A 1 319 ? -5.203 -12.938 4.850 1.00 91.75 319 LEU A N 1
ATOM 2535 C CA . LEU A 1 319 ? -5.191 -12.470 6.234 1.00 91.75 319 LEU A CA 1
ATOM 2536 C C . LEU A 1 319 ? -6.555 -12.683 6.893 1.00 91.75 319 LEU A C 1
ATOM 2538 O O . LEU A 1 319 ? -7.583 -12.759 6.229 1.00 91.75 319 LEU A O 1
ATOM 2542 N N . ASP A 1 320 ? -6.560 -12.753 8.222 1.00 88.62 320 ASP A N 1
ATOM 2543 C CA . ASP A 1 320 ? -7.802 -12.752 8.989 1.00 88.62 320 ASP A CA 1
ATOM 2544 C C . ASP A 1 320 ? -8.219 -11.301 9.311 1.00 88.62 320 ASP A C 1
ATOM 2546 O O . ASP A 1 320 ? -7.404 -10.486 9.761 1.00 88.62 320 ASP A O 1
ATOM 2550 N N . GLY A 1 321 ? -9.502 -10.991 9.098 1.00 87.94 321 GLY A N 1
ATOM 2551 C CA . GLY A 1 321 ? -10.120 -9.684 9.357 1.00 87.94 321 GLY A CA 1
ATOM 2552 C C . GLY A 1 321 ? -10.630 -8.983 8.094 1.00 87.94 321 GLY A C 1
ATOM 2553 O O . GLY A 1 321 ? -10.020 -9.058 7.035 1.00 87.94 321 GLY A O 1
ATOM 2554 N N . ASP A 1 322 ? -11.747 -8.272 8.217 1.00 91.06 322 ASP A N 1
ATOM 2555 C CA . ASP A 1 322 ? -12.481 -7.640 7.111 1.00 91.06 322 ASP A CA 1
ATOM 2556 C C . ASP A 1 322 ? -12.604 -6.108 7.241 1.00 91.06 322 ASP A C 1
ATOM 2558 O O . ASP A 1 322 ? -12.990 -5.427 6.286 1.00 91.06 322 ASP A O 1
ATOM 2562 N N . GLU A 1 323 ? -12.228 -5.547 8.393 1.00 91.69 323 GLU A N 1
ATOM 2563 C CA . GLU A 1 323 ? -12.359 -4.121 8.689 1.00 91.69 323 GLU A CA 1
ATOM 2564 C C . GLU A 1 323 ? -11.214 -3.261 8.139 1.00 91.69 323 GLU A C 1
ATOM 2566 O O . GLU A 1 323 ? -10.031 -3.477 8.410 1.00 91.69 323 GLU A O 1
ATOM 2571 N N . GLY A 1 324 ? -11.584 -2.177 7.456 1.00 93.19 324 GLY A N 1
ATOM 2572 C CA . GLY A 1 324 ? -10.653 -1.147 7.010 1.00 93.19 324 GLY A CA 1
ATOM 2573 C C . GLY A 1 324 ? -9.887 -1.524 5.743 1.00 93.19 324 GLY A C 1
ATOM 2574 O O . GLY A 1 324 ? -10.379 -2.239 4.870 1.00 93.19 324 GLY A O 1
ATOM 2575 N N . ARG A 1 325 ? -8.683 -0.965 5.608 1.00 95.12 325 ARG A N 1
ATOM 2576 C CA . ARG A 1 325 ? -7.851 -1.078 4.405 1.00 95.12 325 ARG A CA 1
ATOM 2577 C C . ARG A 1 325 ? -6.420 -1.442 4.763 1.00 95.12 325 ARG A C 1
ATOM 2579 O O . ARG A 1 325 ? -5.964 -1.172 5.873 1.00 95.12 325 ARG A O 1
ATOM 2586 N N . MET A 1 326 ? -5.702 -2.002 3.801 1.00 96.62 326 MET A N 1
ATOM 2587 C CA . MET A 1 326 ? -4.270 -2.251 3.905 1.00 96.62 326 MET A CA 1
ATOM 2588 C C . MET A 1 326 ? -3.595 -1.966 2.569 1.00 96.62 326 MET A C 1
ATOM 2590 O O . MET A 1 326 ? -4.132 -2.272 1.507 1.00 96.62 326 MET A O 1
ATOM 2594 N N . CYS A 1 327 ? -2.406 -1.374 2.617 1.00 97.88 327 CYS A N 1
ATOM 2595 C CA . CYS A 1 327 ? -1.568 -1.256 1.442 1.00 97.88 327 CYS A CA 1
ATOM 2596 C C . CYS A 1 327 ? -1.073 -2.645 1.022 1.00 97.88 327 CYS A C 1
ATOM 2598 O O . CYS A 1 327 ? -0.528 -3.398 1.834 1.00 97.88 327 CYS A O 1
ATOM 2600 N N . VAL A 1 328 ? -1.247 -2.974 -0.251 1.00 98.25 328 VAL A N 1
ATOM 2601 C CA . VAL A 1 328 ? -0.790 -4.221 -0.858 1.00 98.25 328 VAL A CA 1
ATOM 2602 C C . VAL A 1 328 ? 0.333 -3.905 -1.822 1.00 98.25 328 VAL A C 1
ATOM 2604 O O . VAL A 1 328 ? 0.180 -3.071 -2.716 1.00 98.25 328 VAL A O 1
ATOM 2607 N N . ASN A 1 329 ? 1.461 -4.580 -1.644 1.00 98.19 329 ASN A N 1
ATOM 2608 C CA . ASN A 1 329 ? 2.559 -4.566 -2.591 1.00 98.19 329 ASN A CA 1
ATOM 2609 C C . ASN A 1 329 ? 2.298 -5.625 -3.671 1.00 98.19 329 ASN A C 1
ATOM 2611 O O . ASN A 1 329 ? 2.253 -6.817 -3.380 1.00 98.19 329 ASN A O 1
ATOM 2615 N N . THR A 1 330 ? 2.115 -5.202 -4.921 1.00 98.25 330 THR A N 1
ATOM 2616 C CA . THR A 1 330 ? 1.734 -6.129 -5.996 1.00 98.25 330 THR A CA 1
ATOM 2617 C C . THR A 1 330 ? 2.860 -7.088 -6.376 1.00 98.25 330 THR A C 1
ATOM 2619 O O . THR A 1 330 ? 2.580 -8.226 -6.751 1.00 98.25 330 THR A O 1
ATOM 2622 N N . GLU A 1 331 ? 4.120 -6.647 -6.277 1.00 96.38 331 GLU A N 1
ATOM 2623 C CA . GLU A 1 331 ? 5.274 -7.308 -6.901 1.00 96.38 331 GLU A CA 1
ATOM 2624 C C . GLU A 1 331 ? 5.011 -7.632 -8.381 1.00 96.38 331 GLU A C 1
ATOM 2626 O O . GLU A 1 331 ? 5.291 -8.724 -8.881 1.00 96.38 331 GLU A O 1
ATOM 2631 N N . TRP A 1 332 ? 4.452 -6.659 -9.113 1.00 97.81 332 TRP A N 1
ATOM 2632 C CA . TRP A 1 332 ? 3.975 -6.860 -10.485 1.00 97.81 332 TRP A CA 1
ATOM 2633 C C . TRP A 1 332 ? 5.064 -7.217 -11.500 1.00 97.81 332 TRP A C 1
ATOM 2635 O O . TRP A 1 332 ? 4.758 -7.568 -12.638 1.00 97.81 332 TRP A O 1
ATOM 2645 N N . GLY A 1 333 ? 6.340 -7.132 -11.110 1.00 96.69 333 GLY A N 1
ATOM 2646 C CA . GLY A 1 333 ? 7.469 -7.412 -11.986 1.00 96.69 333 GLY A CA 1
ATOM 2647 C C . GLY A 1 333 ? 7.475 -8.864 -12.454 1.00 96.69 333 GLY A C 1
ATOM 2648 O O . GLY A 1 333 ? 7.899 -9.129 -13.577 1.00 96.69 333 GLY A O 1
ATOM 2649 N N . ALA A 1 334 ? 6.940 -9.769 -11.627 1.00 96.31 334 ALA A N 1
ATOM 2650 C CA . ALA A 1 334 ? 6.780 -11.196 -11.896 1.00 96.31 334 ALA A CA 1
ATOM 2651 C C . ALA A 1 334 ? 5.569 -11.536 -12.786 1.00 96.31 334 ALA A C 1
ATOM 2653 O O . ALA A 1 334 ? 5.324 -12.705 -13.077 1.00 96.31 334 ALA A O 1
ATOM 2654 N N . PHE A 1 335 ? 4.776 -10.551 -13.222 1.00 98.31 335 PHE A N 1
ATOM 2655 C CA . PHE A 1 335 ? 3.638 -10.822 -14.096 1.00 98.31 335 PHE A CA 1
ATOM 2656 C C . PHE A 1 335 ? 4.092 -11.533 -15.386 1.00 98.31 335 PHE A C 1
ATOM 2658 O O . PHE A 1 335 ? 5.021 -11.100 -16.066 1.00 98.31 335 PHE A O 1
ATOM 2665 N N . GLY A 1 336 ? 3.445 -12.651 -15.717 1.00 97.50 336 GLY A N 1
ATOM 2666 C CA . GLY A 1 336 ? 3.801 -13.480 -16.866 1.00 97.50 336 GLY A CA 1
ATOM 2667 C C . GLY A 1 336 ? 4.882 -14.531 -16.611 1.00 97.50 336 GLY A C 1
ATOM 2668 O O . GLY A 1 336 ? 5.127 -15.317 -17.522 1.00 97.50 336 GLY A O 1
ATOM 2669 N N . ASP A 1 337 ? 5.481 -14.608 -15.412 1.00 97.12 337 ASP A N 1
ATOM 2670 C CA . ASP A 1 337 ? 6.424 -15.678 -15.022 1.00 97.12 337 ASP A CA 1
ATOM 2671 C C . ASP A 1 337 ? 5.797 -17.089 -15.112 1.00 97.12 337 ASP A C 1
ATOM 2673 O O . ASP A 1 337 ? 6.505 -18.090 -15.202 1.00 97.12 337 ASP A O 1
ATOM 2677 N N . ASP A 1 338 ? 4.465 -17.178 -15.105 1.00 95.62 338 ASP A N 1
ATOM 2678 C CA . ASP A 1 338 ? 3.666 -18.393 -15.298 1.00 95.62 338 ASP A CA 1
ATOM 2679 C C . ASP A 1 338 ? 3.328 -18.688 -16.776 1.00 95.62 338 ASP A C 1
ATOM 2681 O O . ASP A 1 338 ? 2.613 -19.643 -17.080 1.00 95.62 338 ASP A O 1
ATOM 2685 N N . GLY A 1 339 ? 3.832 -17.868 -17.702 1.00 95.94 339 GLY A N 1
ATOM 2686 C CA . GLY A 1 339 ? 3.585 -17.964 -19.138 1.00 95.94 339 GLY A CA 1
ATOM 2687 C C . GLY A 1 339 ? 2.427 -17.102 -19.653 1.00 95.94 339 GLY A C 1
ATOM 2688 O O . GLY A 1 339 ? 2.187 -17.084 -20.862 1.00 95.94 339 GLY A O 1
ATOM 2689 N N . ALA A 1 340 ? 1.731 -16.340 -18.797 1.00 95.38 340 ALA A N 1
ATOM 2690 C CA . ALA A 1 340 ? 0.556 -15.545 -19.190 1.00 95.38 340 ALA A CA 1
ATOM 2691 C C . ALA A 1 340 ? 0.829 -14.430 -20.226 1.00 95.38 340 ALA A C 1
ATOM 2693 O O . ALA A 1 340 ? -0.119 -13.859 -20.777 1.00 95.38 340 ALA A O 1
ATOM 2694 N N . LEU A 1 341 ? 2.105 -14.110 -20.477 1.00 96.38 341 LEU A N 1
ATOM 2695 C CA . LEU A 1 341 ? 2.556 -13.071 -21.411 1.00 96.38 341 LEU A CA 1
ATOM 2696 C C . LEU A 1 341 ? 3.370 -13.608 -22.602 1.00 96.38 341 LEU A C 1
ATOM 2698 O O . LEU A 1 341 ? 3.966 -12.817 -23.334 1.00 96.38 341 LEU A O 1
ATOM 2702 N N . GLU A 1 342 ? 3.440 -14.925 -22.817 1.00 95.12 342 GLU A N 1
ATOM 2703 C CA . GLU A 1 342 ? 4.291 -15.494 -23.877 1.00 95.12 342 GLU A CA 1
ATOM 2704 C C . GLU A 1 342 ? 3.899 -15.063 -25.296 1.00 95.12 342 GLU A C 1
ATOM 2706 O O . GLU A 1 342 ? 4.767 -14.921 -26.159 1.00 95.12 342 GLU A O 1
ATOM 2711 N N . ASP A 1 343 ? 2.616 -14.796 -25.533 1.00 93.62 343 ASP A N 1
ATOM 2712 C CA . ASP A 1 343 ? 2.103 -14.263 -26.797 1.00 93.62 343 ASP A CA 1
ATOM 2713 C C . ASP A 1 343 ? 2.540 -12.813 -27.060 1.00 93.62 343 ASP A C 1
ATOM 2715 O O . ASP A 1 343 ? 2.632 -12.395 -28.214 1.00 93.62 343 ASP A O 1
ATOM 2719 N N . LEU A 1 344 ? 2.852 -12.058 -26.003 1.00 93.25 344 LEU A N 1
ATOM 2720 C CA . LEU A 1 344 ? 3.307 -10.671 -26.090 1.00 93.25 344 LEU A CA 1
ATOM 2721 C C . LEU A 1 344 ? 4.836 -10.546 -26.142 1.00 93.25 344 LEU A C 1
ATOM 2723 O O . LEU A 1 344 ? 5.365 -9.584 -26.706 1.00 93.25 344 LEU A O 1
ATOM 2727 N N . ARG A 1 345 ? 5.560 -11.502 -25.548 1.00 95.06 345 ARG A N 1
ATOM 2728 C CA . ARG A 1 345 ? 7.026 -11.496 -25.505 1.00 95.06 345 ARG A CA 1
ATOM 2729 C C . ARG A 1 345 ? 7.629 -11.754 -26.883 1.00 95.06 345 ARG A C 1
ATOM 2731 O O . ARG A 1 345 ? 7.334 -12.739 -27.567 1.00 95.06 345 ARG A O 1
ATOM 2738 N N . THR A 1 346 ? 8.564 -10.894 -27.268 1.00 94.69 346 THR A N 1
ATOM 2739 C CA . THR A 1 346 ? 9.340 -11.040 -28.503 1.00 94.69 346 THR A CA 1
ATOM 2740 C C . THR A 1 346 ? 10.566 -11.926 -28.284 1.00 94.69 346 THR A C 1
ATOM 2742 O O . THR A 1 346 ? 10.960 -12.214 -27.156 1.00 94.69 346 THR A O 1
ATOM 2745 N N . ASN A 1 347 ? 11.233 -12.332 -29.367 1.00 94.44 347 ASN A N 1
ATOM 2746 C CA . ASN A 1 347 ? 12.490 -13.082 -29.257 1.00 94.44 347 ASN A CA 1
ATOM 2747 C C . ASN A 1 347 ? 13.597 -12.281 -28.553 1.00 94.44 347 ASN A C 1
ATOM 2749 O O . ASN A 1 347 ? 14.424 -12.875 -27.873 1.00 94.44 347 ASN A O 1
ATOM 2753 N N . ILE A 1 348 ? 13.567 -10.948 -28.649 1.00 95.50 348 ILE A N 1
ATOM 2754 C CA . ILE A 1 348 ? 14.493 -10.073 -27.920 1.00 95.50 348 ILE A CA 1
ATOM 2755 C C . ILE A 1 348 ? 14.219 -10.138 -26.410 1.00 95.50 348 ILE A C 1
ATOM 2757 O O . ILE A 1 348 ? 15.150 -10.235 -25.615 1.00 95.50 348 ILE A O 1
ATOM 2761 N N . ASP A 1 349 ? 12.941 -10.170 -26.013 1.00 96.62 349 ASP A N 1
ATOM 2762 C CA . ASP A 1 349 ? 12.531 -10.304 -24.606 1.00 96.62 349 ASP A CA 1
ATOM 2763 C C . ASP A 1 349 ? 12.879 -11.687 -24.020 1.00 96.62 349 ASP A C 1
ATOM 2765 O O . ASP A 1 349 ? 13.015 -11.841 -22.806 1.00 96.62 349 ASP A O 1
ATOM 2769 N N . ARG A 1 350 ? 13.019 -12.712 -24.869 1.00 97.00 350 ARG A N 1
ATOM 2770 C CA . ARG A 1 350 ? 13.511 -14.044 -24.476 1.00 97.00 350 ARG A CA 1
ATOM 2771 C C . ARG A 1 350 ? 15.031 -14.073 -24.344 1.00 97.00 350 ARG A C 1
ATOM 2773 O O . ARG A 1 350 ? 15.543 -14.668 -23.403 1.00 97.00 350 ARG A O 1
ATOM 2780 N N . GLU A 1 351 ? 15.747 -13.409 -25.248 1.00 96.50 351 GLU A N 1
ATOM 2781 C CA . GLU A 1 351 ? 17.212 -13.335 -25.216 1.00 96.50 351 GLU A CA 1
ATOM 2782 C C . GLU A 1 351 ? 17.717 -12.565 -23.987 1.00 96.50 351 GLU A C 1
ATOM 2784 O O . GLU A 1 351 ? 18.607 -13.047 -23.286 1.00 96.50 351 GLU A O 1
ATOM 2789 N N . ILE A 1 352 ? 17.098 -11.422 -23.661 1.00 95.88 352 ILE A N 1
ATOM 2790 C CA . ILE A 1 352 ? 17.459 -10.653 -22.459 1.00 95.88 352 ILE A CA 1
ATOM 2791 C C . ILE A 1 352 ? 17.193 -11.435 -21.168 1.00 95.88 352 ILE A C 1
ATOM 2793 O O . ILE A 1 352 ? 17.967 -11.361 -20.218 1.00 95.88 352 ILE A O 1
ATOM 2797 N N . ASP A 1 353 ? 16.108 -12.206 -21.135 1.00 96.62 353 ASP A N 1
ATOM 2798 C CA . ASP A 1 353 ? 15.738 -13.030 -19.993 1.00 96.62 353 ASP A CA 1
ATOM 2799 C C . ASP A 1 353 ? 16.726 -14.186 -19.795 1.00 96.62 353 ASP A C 1
ATOM 2801 O O . ASP A 1 353 ? 17.247 -14.361 -18.693 1.00 96.62 353 ASP A O 1
ATOM 2805 N N . ALA A 1 354 ? 17.065 -14.903 -20.870 1.00 96.38 354 ALA A N 1
ATOM 2806 C CA . ALA A 1 354 ? 18.041 -15.989 -20.842 1.00 96.38 354 ALA A CA 1
ATOM 2807 C C . ALA A 1 354 ? 19.440 -15.528 -20.392 1.00 96.38 354 ALA A C 1
ATOM 2809 O O . ALA A 1 354 ? 20.137 -16.277 -19.710 1.00 96.38 354 ALA A O 1
ATOM 2810 N N . GLY A 1 355 ? 19.841 -14.301 -20.746 1.00 90.62 355 GLY A N 1
ATOM 2811 C CA . GLY A 1 355 ? 21.117 -13.699 -20.341 1.00 90.62 355 GLY A CA 1
ATOM 2812 C C . GLY A 1 355 ? 21.102 -12.972 -18.990 1.00 90.62 355 GLY A C 1
ATOM 2813 O O . GLY A 1 355 ? 22.124 -12.414 -18.592 1.00 90.62 355 GLY A O 1
ATOM 2814 N N . SER A 1 356 ? 19.962 -12.928 -18.295 1.00 91.19 356 SER A N 1
ATOM 2815 C CA . SER A 1 356 ? 19.817 -12.205 -17.025 1.00 91.19 356 SER A CA 1
ATOM 2816 C C . SER A 1 356 ? 20.319 -13.006 -15.816 1.00 91.19 356 SER A C 1
ATOM 2818 O O . SER A 1 356 ? 20.554 -14.210 -15.888 1.00 91.19 356 SER A O 1
ATOM 2820 N N . LEU A 1 357 ? 20.436 -12.342 -14.659 1.00 86.25 357 LEU A N 1
ATOM 2821 C CA . LEU A 1 357 ? 20.781 -12.997 -13.388 1.00 86.25 357 LEU A CA 1
ATOM 2822 C C . LEU A 1 357 ? 19.696 -13.967 -12.892 1.00 86.25 357 LEU A C 1
ATOM 2824 O O . LEU A 1 357 ? 19.982 -14.839 -12.073 1.00 86.25 357 LEU A O 1
ATOM 2828 N N . ASN A 1 358 ? 18.463 -13.805 -13.368 1.00 87.00 358 ASN A N 1
ATOM 2829 C CA . ASN A 1 358 ? 17.281 -14.534 -12.926 1.00 87.00 358 ASN A CA 1
ATOM 2830 C C . ASN A 1 358 ? 16.413 -14.988 -14.122 1.00 87.00 358 ASN A C 1
ATOM 2832 O O . ASN A 1 358 ? 15.305 -14.473 -14.297 1.00 87.00 358 ASN A O 1
ATOM 2836 N N . PRO A 1 359 ? 16.886 -15.927 -14.966 1.00 94.69 359 PRO A N 1
ATOM 2837 C CA . PRO A 1 359 ? 16.122 -16.407 -16.119 1.00 94.69 359 PRO A CA 1
ATOM 2838 C C . PRO A 1 359 ? 14.755 -16.983 -15.727 1.00 94.69 359 PRO A C 1
ATOM 2840 O O . PRO A 1 359 ? 14.639 -17.704 -14.734 1.00 94.69 359 PRO A O 1
ATOM 2843 N N . GLY A 1 360 ? 13.719 -16.663 -16.505 1.00 95.44 360 GLY A N 1
ATOM 2844 C CA . GLY A 1 360 ? 12.341 -17.100 -16.260 1.00 95.44 360 GLY A CA 1
ATOM 2845 C C . GLY A 1 360 ? 11.643 -16.386 -15.097 1.00 95.44 360 GLY A C 1
ATOM 2846 O O . GLY A 1 360 ? 10.576 -16.822 -14.673 1.00 95.44 360 GLY A O 1
ATOM 2847 N N . LYS A 1 361 ? 12.249 -15.322 -14.556 1.00 94.19 361 LYS A N 1
ATOM 2848 C CA . LYS A 1 361 ? 11.696 -14.510 -13.465 1.00 94.19 361 LYS A CA 1
ATOM 2849 C C . LYS A 1 361 ? 11.627 -13.037 -13.825 1.00 94.19 361 LYS A C 1
ATOM 2851 O O . LYS A 1 361 ? 12.461 -12.553 -14.592 1.00 94.19 361 LYS A O 1
ATOM 2856 N N . GLN A 1 362 ? 10.708 -12.310 -13.196 1.00 94.56 362 GLN A N 1
ATOM 2857 C CA . GLN A 1 362 ? 10.542 -10.865 -13.377 1.00 94.56 362 GLN A CA 1
ATOM 2858 C C . GLN A 1 362 ? 10.340 -10.478 -14.858 1.00 94.56 362 GLN A C 1
ATOM 2860 O O . GLN A 1 362 ? 10.914 -9.499 -15.350 1.00 94.56 362 GLN A O 1
ATOM 2865 N N . LEU A 1 363 ? 9.577 -11.284 -15.603 1.00 97.50 363 LEU A N 1
ATOM 2866 C CA . LEU A 1 363 ? 9.450 -11.148 -17.056 1.00 97.50 363 LEU A CA 1
ATOM 2867 C C . LEU A 1 363 ? 8.803 -9.823 -17.476 1.00 97.50 363 LEU A C 1
ATOM 2869 O O . LEU A 1 363 ? 9.229 -9.216 -18.462 1.00 97.50 363 LEU A O 1
ATOM 2873 N N . PHE A 1 364 ? 7.816 -9.336 -16.721 1.00 98.19 364 PHE A N 1
ATOM 2874 C CA . PHE A 1 364 ? 7.187 -8.041 -16.982 1.00 98.19 364 PHE A CA 1
ATOM 2875 C C . PHE A 1 364 ? 8.127 -6.872 -16.681 1.00 98.19 364 PHE A C 1
ATOM 2877 O O . PHE A 1 364 ? 8.229 -5.938 -17.479 1.00 98.19 364 PHE A O 1
ATOM 2884 N N . GLU A 1 365 ? 8.877 -6.949 -15.579 1.00 97.25 365 GLU A N 1
ATOM 2885 C CA . GLU A 1 365 ? 9.882 -5.940 -15.228 1.00 97.25 365 GLU A CA 1
ATOM 2886 C C . GLU A 1 365 ? 10.948 -5.794 -16.322 1.00 97.25 365 GLU A C 1
ATOM 2888 O O . GLU A 1 365 ? 11.281 -4.671 -16.708 1.00 97.25 365 GLU A O 1
ATOM 2893 N N . LYS A 1 366 ? 11.415 -6.916 -16.886 1.00 97.12 366 LYS A N 1
ATOM 2894 C CA . LYS A 1 366 ? 12.412 -6.955 -17.971 1.00 97.12 366 LYS A CA 1
ATOM 2895 C C . LYS A 1 366 ? 11.990 -6.218 -19.239 1.00 97.12 366 LYS A C 1
ATOM 2897 O O . LYS A 1 366 ? 12.846 -5.746 -19.983 1.00 97.12 366 LYS A O 1
ATOM 2902 N N . MET A 1 367 ? 10.689 -6.067 -19.477 1.00 97.44 367 MET A N 1
ATOM 2903 C CA . MET A 1 367 ? 10.162 -5.321 -20.623 1.00 97.44 367 MET A CA 1
ATOM 2904 C C . MET A 1 367 ? 10.000 -3.814 -20.359 1.00 97.44 367 MET A C 1
ATOM 2906 O O . MET A 1 367 ? 9.676 -3.074 -21.293 1.00 97.44 367 MET A O 1
ATOM 2910 N N . ILE A 1 368 ? 10.192 -3.353 -19.114 1.00 97.38 368 ILE A N 1
ATOM 2911 C CA . ILE A 1 368 ? 9.827 -1.996 -18.673 1.00 97.38 368 ILE A CA 1
ATOM 2912 C C . ILE A 1 368 ? 10.995 -1.239 -18.036 1.00 97.38 368 ILE A C 1
ATOM 2914 O O . ILE A 1 368 ? 11.194 -0.062 -18.341 1.00 97.38 368 ILE A O 1
ATOM 2918 N N . SER A 1 369 ? 11.719 -1.860 -17.104 1.00 95.31 369 SER A N 1
ATOM 2919 C CA . SER A 1 369 ? 12.578 -1.123 -16.178 1.00 95.31 369 SER A CA 1
ATOM 2920 C C . SER A 1 369 ? 13.909 -0.673 -16.788 1.00 95.31 369 SER A C 1
ATOM 2922 O O . SER A 1 369 ? 14.389 -1.165 -17.813 1.00 95.31 369 SER A O 1
ATOM 2924 N N . GLY A 1 370 ? 14.542 0.285 -16.116 1.00 94.38 370 GLY A N 1
ATOM 2925 C CA . GLY A 1 370 ? 15.783 0.909 -16.553 1.00 94.38 370 GLY A CA 1
ATOM 2926 C C . GLY A 1 370 ? 17.000 -0.010 -16.514 1.00 94.38 370 GLY A C 1
ATOM 2927 O O . GLY A 1 370 ? 17.968 0.283 -17.206 1.00 94.38 370 GLY A O 1
ATOM 2928 N N . MET A 1 371 ? 16.973 -1.121 -15.770 1.00 91.81 371 MET A N 1
ATOM 2929 C CA . MET A 1 371 ? 18.056 -2.115 -15.808 1.00 91.81 371 MET A CA 1
ATOM 2930 C C . MET A 1 371 ? 18.144 -2.825 -17.168 1.00 91.81 371 MET A C 1
ATOM 2932 O O . MET A 1 371 ? 19.233 -3.210 -17.584 1.00 91.81 371 MET A O 1
ATOM 2936 N N . TYR A 1 372 ? 17.018 -2.963 -17.873 1.00 95.62 372 TYR A N 1
ATOM 2937 C CA . TYR A 1 372 ? 16.909 -3.791 -19.077 1.00 95.62 372 TYR A CA 1
ATOM 2938 C C . TYR A 1 372 ? 16.721 -2.977 -20.363 1.00 95.62 372 TYR A C 1
ATOM 2940 O O . TYR A 1 372 ? 17.063 -3.446 -21.446 1.00 95.62 372 TYR A O 1
ATOM 2948 N N . MET A 1 373 ? 16.221 -1.741 -20.264 1.00 96.00 373 MET A N 1
ATOM 2949 C CA . MET A 1 373 ? 15.865 -0.917 -21.424 1.00 96.00 373 MET A CA 1
ATOM 2950 C C . MET A 1 373 ? 17.032 -0.680 -22.402 1.00 96.00 373 MET A C 1
ATOM 2952 O O . MET A 1 373 ? 16.852 -0.815 -23.611 1.00 96.00 373 MET A O 1
ATOM 2956 N N . GLY A 1 374 ? 18.228 -0.364 -21.897 1.00 97.19 374 GLY A N 1
ATOM 2957 C CA . GLY A 1 374 ? 19.427 -0.194 -22.725 1.00 97.19 374 GLY A CA 1
ATOM 2958 C C . GLY A 1 374 ? 19.847 -1.477 -23.448 1.00 97.19 374 GLY A C 1
ATOM 2959 O O . GLY A 1 374 ? 20.155 -1.451 -24.639 1.00 97.19 374 GLY A O 1
ATOM 2960 N N . GLU A 1 375 ? 19.765 -2.620 -22.766 1.00 97.25 375 GLU A N 1
ATOM 2961 C CA . GLU A 1 375 ? 20.112 -3.919 -23.346 1.00 97.25 375 GLU A CA 1
ATOM 2962 C C . GLU A 1 375 ? 19.094 -4.366 -24.408 1.00 97.25 375 GLU A C 1
ATOM 2964 O O . GLU A 1 375 ? 19.487 -4.891 -25.449 1.00 97.25 375 GLU A O 1
ATOM 2969 N N . LEU A 1 376 ? 17.802 -4.067 -24.218 1.00 97.38 376 LEU A N 1
ATOM 2970 C CA . LEU A 1 376 ? 16.779 -4.255 -25.254 1.00 97.38 376 LEU A CA 1
ATOM 2971 C C . LEU A 1 376 ? 17.120 -3.464 -26.525 1.00 97.38 376 LEU A C 1
ATOM 2973 O O . LEU A 1 376 ? 17.049 -4.011 -27.626 1.00 97.38 376 LEU A O 1
ATOM 2977 N N . VAL A 1 377 ? 17.526 -2.195 -26.385 1.00 98.06 377 VAL A N 1
ATOM 2978 C CA . VAL A 1 377 ? 17.962 -1.371 -27.525 1.00 98.06 377 VAL A CA 1
ATOM 2979 C C . VAL A 1 377 ? 19.180 -1.999 -28.203 1.00 98.06 377 VAL A C 1
ATOM 2981 O O . VAL A 1 377 ? 19.160 -2.180 -29.421 1.00 98.06 377 VAL A O 1
ATOM 2984 N N . ARG A 1 378 ? 20.204 -2.400 -27.439 1.00 98.00 378 ARG A N 1
ATOM 2985 C CA . ARG A 1 378 ? 21.411 -3.048 -27.980 1.00 98.00 378 ARG A CA 1
ATOM 2986 C C . ARG A 1 378 ? 21.076 -4.289 -28.803 1.00 98.00 378 ARG A C 1
ATOM 2988 O O . ARG A 1 378 ? 21.543 -4.417 -29.931 1.00 98.00 378 ARG A O 1
ATOM 2995 N N . LEU A 1 379 ? 20.255 -5.189 -28.260 1.00 97.56 379 LEU A N 1
ATOM 2996 C CA . LEU A 1 379 ? 19.868 -6.432 -28.928 1.00 97.56 379 LEU A CA 1
ATOM 2997 C C . LEU A 1 379 ? 19.079 -6.171 -30.215 1.00 97.56 379 LEU A C 1
ATOM 2999 O O . LEU A 1 379 ? 19.323 -6.825 -31.232 1.00 97.56 379 LEU A O 1
ATOM 3003 N N . ILE A 1 380 ? 18.187 -5.174 -30.214 1.00 97.56 380 ILE A N 1
ATOM 3004 C CA . ILE A 1 380 ? 17.486 -4.749 -31.431 1.00 97.56 380 ILE A CA 1
ATOM 3005 C C . ILE A 1 380 ? 18.487 -4.226 -32.468 1.00 97.56 380 ILE A C 1
ATOM 3007 O O . ILE A 1 380 ? 18.424 -4.644 -33.621 1.00 97.56 380 ILE A O 1
ATOM 3011 N N . LEU A 1 381 ? 19.441 -3.375 -32.076 1.00 97.56 381 LEU A N 1
ATOM 3012 C CA . LEU A 1 381 ? 20.473 -2.861 -32.985 1.00 97.56 381 LEU A CA 1
ATOM 3013 C C . LEU A 1 381 ? 21.344 -3.985 -33.564 1.00 97.56 381 LEU A C 1
ATOM 3015 O O . LEU A 1 381 ? 21.590 -3.999 -34.767 1.00 97.56 381 LEU A O 1
ATOM 3019 N N . VAL A 1 382 ? 21.747 -4.967 -32.750 1.00 97.31 382 VAL A N 1
ATOM 3020 C CA . VAL A 1 382 ? 22.474 -6.162 -33.218 1.00 97.31 382 VAL A CA 1
ATOM 3021 C C . VAL A 1 382 ? 21.643 -6.948 -34.231 1.00 97.31 382 VAL A C 1
ATOM 3023 O O . VAL A 1 382 ? 22.173 -7.373 -35.260 1.00 97.31 382 VAL A O 1
ATOM 3026 N N . LYS A 1 383 ? 20.342 -7.141 -33.976 1.00 96.12 383 LYS A N 1
ATOM 3027 C CA . LYS A 1 383 ? 19.454 -7.853 -34.902 1.00 96.12 383 LYS A CA 1
ATOM 3028 C C . LYS A 1 383 ? 19.303 -7.107 -36.227 1.00 96.12 383 LYS A C 1
ATOM 3030 O O . LYS A 1 383 ? 19.454 -7.722 -37.279 1.00 96.12 383 LYS A O 1
ATOM 3035 N N . LEU A 1 384 ? 19.054 -5.799 -36.175 1.00 95.75 384 LEU A N 1
ATOM 3036 C CA . LEU A 1 384 ? 18.928 -4.951 -37.362 1.00 95.75 384 LEU A CA 1
ATOM 3037 C C . LEU A 1 384 ? 20.235 -4.911 -38.168 1.00 95.75 384 LEU A C 1
ATOM 3039 O O . LEU A 1 384 ? 20.194 -4.938 -39.398 1.00 95.75 384 LEU A O 1
ATOM 3043 N N . ALA A 1 385 ? 21.391 -4.893 -37.496 1.00 96.12 385 ALA A N 1
ATOM 3044 C CA . ALA A 1 385 ? 22.695 -4.968 -38.145 1.00 96.12 385 ALA A CA 1
ATOM 3045 C C . ALA A 1 385 ? 22.872 -6.314 -38.861 1.00 96.12 385 ALA A C 1
ATOM 3047 O O . ALA A 1 385 ? 23.156 -6.343 -40.051 1.00 96.12 385 ALA A O 1
ATOM 3048 N N . ARG A 1 386 ? 22.611 -7.441 -38.187 1.00 95.31 386 ARG A N 1
ATOM 3049 C CA . ARG A 1 386 ? 22.700 -8.783 -38.801 1.00 95.31 386 ARG A CA 1
ATOM 3050 C C . ARG A 1 386 ? 21.766 -8.957 -40.002 1.00 95.31 386 ARG A C 1
ATOM 3052 O O . ARG A 1 386 ? 22.129 -9.632 -40.960 1.00 95.31 386 ARG A O 1
ATOM 3059 N N . ASP A 1 387 ? 20.606 -8.306 -39.980 1.00 94.06 387 ASP A N 1
ATOM 3060 C CA . ASP A 1 387 ? 19.645 -8.310 -41.089 1.00 94.06 387 ASP A CA 1
ATOM 3061 C C . ASP A 1 387 ? 19.975 -7.278 -42.190 1.00 94.06 387 ASP A C 1
ATOM 3063 O O . ASP A 1 387 ? 19.170 -7.058 -43.104 1.00 94.06 387 ASP A O 1
ATOM 3067 N N . GLN A 1 388 ? 21.149 -6.638 -42.118 1.00 93.25 388 GLN A N 1
ATOM 3068 C CA . GLN A 1 388 ? 21.636 -5.626 -43.061 1.00 93.25 388 GLN A CA 1
ATOM 3069 C C . GLN A 1 388 ? 20.662 -4.446 -43.224 1.00 93.25 388 GLN A C 1
ATOM 3071 O O . GLN A 1 388 ? 20.445 -3.950 -44.330 1.00 93.25 388 GLN A O 1
ATOM 3076 N N . MET A 1 389 ? 20.015 -4.030 -42.132 1.00 93.94 389 MET A N 1
ATOM 3077 C CA . MET A 1 389 ? 19.103 -2.878 -42.109 1.00 93.94 389 MET A CA 1
ATOM 3078 C C . MET A 1 389 ? 19.776 -1.603 -41.591 1.00 93.94 389 MET A C 1
ATOM 3080 O O . MET A 1 389 ? 19.358 -0.509 -41.950 1.00 93.94 389 MET A O 1
ATOM 3084 N N . VAL A 1 390 ? 20.815 -1.743 -40.765 1.00 95.19 390 VAL A N 1
ATOM 3085 C CA . VAL A 1 390 ? 21.621 -0.639 -40.218 1.00 95.19 390 VAL A CA 1
ATOM 3086 C C . VAL A 1 390 ? 23.110 -0.977 -40.302 1.00 95.19 390 VAL A C 1
ATOM 3088 O O . VAL A 1 390 ? 23.490 -2.138 -40.488 1.00 95.19 390 VAL A O 1
ATOM 3091 N N . PHE A 1 391 ? 23.958 0.043 -40.187 1.00 95.50 391 PHE A N 1
ATOM 3092 C CA . PHE A 1 391 ? 25.423 -0.034 -40.121 1.00 95.50 391 PHE A CA 1
ATOM 3093 C C . PHE A 1 391 ? 26.070 -0.795 -41.289 1.00 95.50 391 PHE A C 1
ATOM 3095 O O . PHE A 1 391 ? 27.149 -1.371 -41.142 1.00 95.50 391 PHE A O 1
ATOM 3102 N N . GLN A 1 392 ? 25.407 -0.844 -42.452 1.00 92.12 392 GLN A N 1
ATOM 3103 C CA . GLN A 1 392 ? 25.839 -1.632 -43.618 1.00 92.12 392 GLN A CA 1
ATOM 3104 C C . GLN A 1 392 ? 26.081 -3.118 -43.285 1.00 92.12 392 GLN A C 1
ATOM 3106 O O . GLN A 1 392 ? 26.962 -3.756 -43.859 1.00 92.12 392 GLN A O 1
ATOM 3111 N N . GLY A 1 393 ? 25.351 -3.663 -42.310 1.00 92.12 393 GLY A N 1
ATOM 3112 C CA . GLY A 1 393 ? 25.523 -5.046 -41.873 1.00 92.12 393 GLY A CA 1
ATOM 3113 C C . GLY A 1 393 ? 26.659 -5.289 -40.874 1.00 92.12 393 GLY A C 1
ATOM 3114 O O . GLY A 1 393 ? 26.883 -6.430 -40.472 1.00 92.12 393 GLY A O 1
ATOM 3115 N N . LYS A 1 394 ? 27.403 -4.249 -40.477 1.00 93.81 394 LYS A N 1
ATOM 3116 C CA . LYS A 1 394 ? 28.587 -4.383 -39.621 1.00 93.81 394 LYS A CA 1
ATOM 3117 C C . LYS A 1 394 ? 28.212 -4.418 -38.141 1.00 93.81 394 LYS A C 1
ATOM 3119 O O . LYS A 1 394 ? 27.339 -3.688 -37.680 1.00 93.81 394 LYS A O 1
ATOM 3124 N N . THR A 1 395 ? 28.940 -5.233 -37.386 1.00 95.12 395 THR A N 1
ATOM 3125 C CA . THR A 1 395 ? 28.897 -5.287 -35.919 1.00 95.12 395 THR A CA 1
ATOM 3126 C C . THR A 1 395 ? 30.297 -5.089 -35.350 1.00 95.12 395 THR A C 1
ATOM 3128 O O . THR A 1 395 ? 31.278 -5.421 -36.014 1.00 95.12 395 THR A O 1
ATOM 3131 N N . THR A 1 396 ? 30.392 -4.620 -34.109 1.00 96.56 396 THR A N 1
ATOM 3132 C CA . THR A 1 396 ? 31.653 -4.435 -33.370 1.00 96.56 396 THR A CA 1
ATOM 3133 C C . THR A 1 396 ? 31.667 -5.292 -32.101 1.00 96.56 396 THR A C 1
ATOM 3135 O O . THR A 1 396 ? 30.591 -5.648 -31.604 1.00 96.56 396 THR A O 1
ATOM 3138 N N . PRO A 1 397 ? 32.846 -5.639 -31.548 1.00 96.75 397 PRO A N 1
ATOM 3139 C CA . PRO A 1 397 ? 32.939 -6.309 -30.250 1.00 96.75 397 PRO A CA 1
ATOM 3140 C C . PRO A 1 397 ? 32.180 -5.563 -29.144 1.00 96.75 397 PRO A C 1
ATOM 3142 O O . PRO A 1 397 ? 31.488 -6.184 -28.339 1.00 96.75 397 PRO A O 1
ATOM 3145 N N . GLU A 1 398 ? 32.236 -4.233 -29.145 1.00 96.31 398 GLU A N 1
ATOM 3146 C CA . GLU A 1 398 ? 31.551 -3.366 -28.189 1.00 96.31 398 GLU A CA 1
ATOM 3147 C C . GLU A 1 398 ? 30.030 -3.470 -28.333 1.00 96.31 398 GLU A C 1
ATOM 3149 O O . GLU A 1 398 ? 29.346 -3.687 -27.335 1.00 96.31 398 GLU A O 1
ATOM 3154 N N . LEU A 1 399 ? 29.489 -3.408 -29.559 1.00 96.56 399 LEU A N 1
ATOM 3155 C CA . LEU A 1 399 ? 28.053 -3.583 -29.804 1.00 96.56 399 LEU A CA 1
ATOM 3156 C C . LEU A 1 399 ? 27.575 -4.986 -29.404 1.00 96.56 399 LEU A C 1
ATOM 3158 O O . LEU A 1 399 ? 26.450 -5.142 -28.930 1.00 96.56 399 LEU A O 1
ATOM 3162 N N . LEU A 1 400 ? 28.406 -6.014 -29.594 1.00 96.62 400 LEU A N 1
ATOM 3163 C CA . LEU A 1 400 ? 28.078 -7.400 -29.253 1.00 96.62 400 LEU A CA 1
ATOM 3164 C C . LEU A 1 400 ? 28.175 -7.697 -27.750 1.00 96.62 400 LEU A C 1
ATOM 3166 O O . LEU A 1 400 ? 27.575 -8.671 -27.299 1.00 96.62 400 LEU A O 1
ATOM 3170 N N . THR A 1 401 ? 28.866 -6.858 -26.979 1.00 96.25 401 THR A N 1
ATOM 3171 C CA . THR A 1 401 ? 29.060 -7.049 -25.538 1.00 96.25 401 THR A CA 1
ATOM 3172 C C . THR A 1 401 ? 27.834 -6.575 -24.747 1.00 96.25 401 THR A C 1
ATOM 3174 O O . THR A 1 401 ? 27.428 -5.415 -24.835 1.00 96.25 401 THR A O 1
ATOM 3177 N N . THR A 1 402 ? 27.260 -7.469 -23.936 1.00 93.56 402 THR A N 1
ATOM 3178 C CA . THR A 1 402 ? 26.139 -7.187 -23.022 1.00 93.56 402 THR A CA 1
ATOM 3179 C C . THR A 1 402 ? 26.422 -5.977 -22.129 1.00 93.56 402 THR A C 1
ATOM 3181 O O . THR A 1 402 ? 27.519 -5.831 -21.592 1.00 93.56 402 THR A O 1
ATOM 3184 N N . GLY A 1 403 ? 25.428 -5.103 -21.958 1.00 91.44 403 GLY A N 1
ATOM 3185 C CA . GLY A 1 403 ? 25.503 -3.949 -21.059 1.00 91.44 403 GLY A CA 1
ATOM 3186 C C . GLY A 1 403 ? 26.292 -2.749 -21.594 1.00 91.44 403 GLY A C 1
ATOM 3187 O O . GLY A 1 403 ? 26.363 -1.726 -20.916 1.00 91.44 403 GLY A O 1
ATOM 3188 N N . ARG A 1 404 ? 26.857 -2.816 -22.810 1.00 95.56 404 ARG A N 1
ATOM 3189 C CA . ARG A 1 404 ? 27.578 -1.678 -23.416 1.00 95.56 404 ARG A CA 1
ATOM 3190 C C . ARG A 1 404 ? 26.675 -0.546 -23.901 1.00 95.56 404 ARG A C 1
ATOM 3192 O O . ARG A 1 404 ? 27.159 0.566 -24.075 1.00 95.56 404 ARG A O 1
ATOM 3199 N N . PHE A 1 405 ? 25.377 -0.791 -24.072 1.00 97.00 405 PHE A N 1
ATOM 3200 C CA . PHE A 1 405 ? 24.400 0.266 -24.327 1.00 97.00 405 PHE A CA 1
ATOM 3201 C C . PHE A 1 405 ? 23.639 0.583 -23.034 1.00 97.00 405 PHE A C 1
ATOM 3203 O O . PHE A 1 405 ? 22.709 -0.126 -22.652 1.00 97.00 405 PHE A O 1
ATOM 3210 N N . SER A 1 406 ? 24.039 1.649 -22.341 1.00 94.81 406 SER A N 1
ATOM 3211 C CA . SER A 1 406 ? 23.386 2.071 -21.099 1.00 94.81 406 SER A CA 1
ATOM 3212 C C . SER A 1 406 ? 22.016 2.701 -21.362 1.00 94.81 406 SER A C 1
ATOM 3214 O O . SER A 1 406 ? 21.837 3.465 -22.310 1.00 94.81 406 SER A O 1
ATOM 3216 N N . THR A 1 407 ? 21.060 2.485 -20.457 1.00 95.31 407 THR A N 1
ATOM 3217 C CA . THR A 1 407 ? 19.762 3.181 -20.468 1.00 95.31 407 THR A CA 1
ATOM 3218 C C . THR A 1 407 ? 19.918 4.707 -20.405 1.00 95.31 407 THR A C 1
ATOM 3220 O O . THR A 1 407 ? 19.092 5.427 -20.958 1.00 95.31 407 THR A O 1
ATOM 3223 N N . SER A 1 408 ? 21.000 5.233 -19.816 1.00 94.81 408 SER A N 1
ATOM 3224 C CA . SER A 1 408 ? 21.271 6.679 -19.826 1.00 94.81 408 SER A CA 1
ATOM 3225 C C . SER A 1 408 ? 21.471 7.252 -21.234 1.00 94.81 408 SER A C 1
ATOM 3227 O O . SER A 1 408 ? 21.145 8.417 -21.455 1.00 94.81 408 SER A O 1
ATOM 3229 N N . TYR A 1 409 ? 21.933 6.448 -22.200 1.00 96.69 409 TYR A N 1
ATOM 3230 C CA . TYR A 1 409 ? 22.032 6.864 -23.602 1.00 96.69 409 TYR A CA 1
ATOM 3231 C C . TYR A 1 409 ? 20.657 7.078 -24.236 1.00 96.69 409 TYR A C 1
ATOM 3233 O O . TYR A 1 409 ? 20.490 7.977 -25.051 1.00 96.69 409 TYR A O 1
ATOM 3241 N N . ILE A 1 410 ? 19.640 6.317 -23.820 1.00 97.12 410 ILE A N 1
ATOM 3242 C CA . ILE A 1 410 ? 18.258 6.525 -24.278 1.00 97.12 410 ILE A CA 1
ATOM 3243 C C . ILE A 1 410 ? 17.791 7.931 -23.886 1.00 97.12 410 ILE A C 1
ATOM 3245 O O . ILE A 1 410 ? 17.183 8.627 -24.695 1.00 97.12 410 ILE A O 1
ATOM 3249 N N . TYR A 1 411 ? 18.127 8.384 -22.675 1.00 94.44 411 TYR A N 1
ATOM 3250 C CA . TYR A 1 411 ? 17.701 9.694 -22.175 1.00 94.44 411 TYR A CA 1
ATOM 3251 C C . TYR A 1 411 ? 18.301 10.849 -22.983 1.00 94.44 411 TYR A C 1
ATOM 3253 O O . TYR A 1 411 ? 17.610 11.835 -23.230 1.00 94.44 411 TYR A O 1
ATOM 3261 N N . THR A 1 412 ? 19.562 10.725 -23.410 1.00 95.00 412 THR A 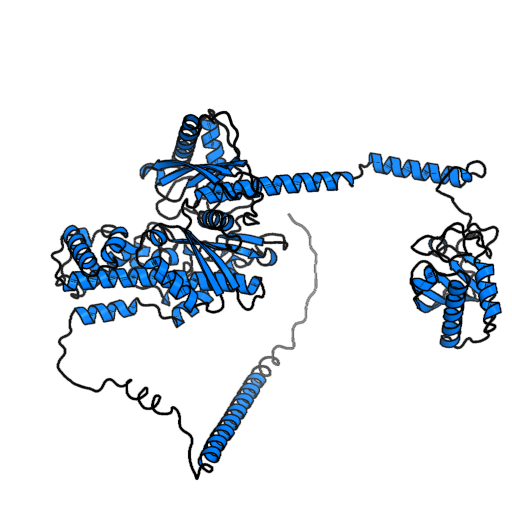N 1
ATOM 3262 C CA . THR A 1 412 ? 20.245 11.755 -24.208 1.00 95.00 412 THR A CA 1
ATOM 3263 C C . THR A 1 412 ? 19.847 11.708 -25.685 1.00 95.00 412 THR A C 1
ATOM 3265 O O . THR A 1 412 ? 19.746 12.755 -26.324 1.00 95.00 412 THR A O 1
ATOM 3268 N N . ILE A 1 413 ? 19.577 10.521 -26.235 1.00 96.88 413 ILE A N 1
ATOM 3269 C CA . ILE A 1 413 ? 19.134 10.337 -27.628 1.00 96.88 413 ILE A CA 1
ATOM 3270 C C . ILE A 1 413 ? 17.686 10.813 -27.825 1.00 96.88 413 ILE A C 1
ATOM 3272 O O . ILE A 1 413 ? 17.363 11.414 -28.850 1.00 96.88 413 ILE A O 1
ATOM 3276 N N . GLU A 1 414 ? 16.804 10.580 -26.850 1.00 94.94 414 GLU A N 1
ATOM 3277 C CA . GLU A 1 414 ? 15.384 10.958 -26.912 1.00 94.94 414 GLU A CA 1
ATOM 3278 C C . GLU A 1 414 ? 15.078 12.389 -26.438 1.00 94.94 414 GLU A C 1
ATOM 3280 O O . GLU A 1 414 ? 13.935 12.694 -26.090 1.00 94.94 414 GLU A O 1
ATOM 3285 N N . THR A 1 415 ? 16.066 13.283 -26.419 1.00 91.81 415 THR A N 1
ATOM 3286 C CA . THR A 1 415 ? 15.828 14.703 -26.121 1.00 91.81 415 THR A CA 1
ATOM 3287 C C . THR A 1 415 ? 14.812 15.328 -27.092 1.00 91.81 415 THR A C 1
ATOM 3289 O O . THR A 1 415 ? 14.725 14.950 -28.267 1.00 91.81 415 THR A O 1
ATOM 3292 N N . ASP A 1 416 ? 14.054 16.317 -26.603 1.00 85.75 416 ASP A N 1
ATOM 3293 C CA . ASP A 1 416 ? 13.013 17.024 -27.365 1.00 85.75 416 ASP A CA 1
ATOM 3294 C C . ASP A 1 416 ? 13.595 17.809 -28.567 1.00 85.75 416 ASP A C 1
ATOM 3296 O O . ASP A 1 416 ? 12.854 18.202 -29.466 1.00 85.75 416 ASP A O 1
ATOM 3300 N N . LYS A 1 417 ? 14.919 18.023 -28.617 1.00 90.75 417 LYS A N 1
ATOM 3301 C CA . LYS A 1 417 ? 15.612 18.654 -29.751 1.00 90.75 417 LYS A CA 1
ATOM 3302 C C . LYS A 1 417 ? 16.114 17.606 -30.745 1.00 90.75 417 LYS A C 1
ATOM 3304 O O . LYS A 1 417 ? 16.982 16.787 -30.434 1.00 90.75 417 LYS A O 1
ATOM 3309 N N . ASP A 1 418 ? 15.589 17.638 -31.968 1.00 89.06 418 ASP A N 1
ATOM 3310 C CA . ASP A 1 418 ? 15.875 16.599 -32.961 1.00 89.06 418 ASP A CA 1
ATOM 3311 C C . ASP A 1 418 ? 17.358 16.509 -33.347 1.00 89.06 418 ASP A C 1
ATOM 3313 O O . ASP A 1 418 ? 17.945 15.428 -33.281 1.00 89.06 418 ASP A O 1
ATOM 3317 N N . GLU A 1 419 ? 17.993 17.640 -33.651 1.00 92.81 419 GLU A N 1
ATOM 3318 C CA . GLU A 1 419 ? 19.415 17.692 -34.020 1.00 92.81 419 GLU A CA 1
ATOM 3319 C C . GLU A 1 419 ? 20.336 17.220 -32.885 1.00 92.81 419 GLU A C 1
ATOM 3321 O O . GLU A 1 419 ? 21.243 16.423 -33.116 1.00 92.81 419 GLU A O 1
ATOM 3326 N N . GLU A 1 420 ? 20.063 17.642 -31.646 1.00 94.62 420 GLU A N 1
ATOM 3327 C CA . GLU A 1 420 ? 20.849 17.253 -30.468 1.00 94.62 420 GLU A CA 1
ATOM 3328 C C . GLU A 1 420 ? 20.765 15.743 -30.219 1.00 94.62 420 GLU A C 1
ATOM 3330 O O . GLU A 1 420 ? 21.783 15.086 -30.009 1.00 94.62 420 GLU A O 1
ATOM 3335 N N . GLY A 1 421 ? 19.566 15.159 -30.299 1.00 94.50 421 GLY A N 1
ATOM 3336 C CA . GLY A 1 421 ? 19.412 13.718 -30.099 1.00 94.50 421 GLY A CA 1
ATOM 3337 C C . GLY A 1 421 ? 20.035 12.882 -31.221 1.00 94.50 421 GLY A C 1
ATOM 3338 O O . GLY A 1 421 ? 20.549 11.799 -30.950 1.00 94.50 421 GLY A O 1
ATOM 3339 N N . LEU A 1 422 ? 20.057 13.380 -32.466 1.00 96.69 422 LEU A N 1
ATOM 3340 C CA . LEU A 1 422 ? 20.783 12.726 -33.565 1.00 96.69 422 LEU A CA 1
ATOM 3341 C C . LEU A 1 422 ? 22.305 12.817 -33.384 1.00 96.69 422 LEU A C 1
ATOM 3343 O O . LEU A 1 422 ? 22.997 11.831 -33.633 1.00 96.69 422 LEU A O 1
ATOM 3347 N N . ALA A 1 423 ? 22.822 13.951 -32.904 1.00 97.12 423 ALA A N 1
ATOM 3348 C CA . ALA A 1 423 ? 24.237 14.105 -32.564 1.00 97.12 423 ALA A CA 1
ATOM 3349 C C . ALA A 1 423 ? 24.645 13.201 -31.386 1.00 97.12 423 ALA A C 1
ATOM 3351 O O . ALA A 1 423 ? 25.698 12.565 -31.419 1.00 97.12 423 ALA A O 1
ATOM 3352 N N . ASN A 1 424 ? 23.787 13.079 -30.369 1.00 97.06 424 ASN A N 1
ATOM 3353 C CA . ASN A 1 424 ? 23.992 12.148 -29.259 1.00 97.06 424 ASN A CA 1
ATOM 3354 C C . ASN A 1 424 ? 23.984 10.690 -29.738 1.00 97.06 424 ASN A C 1
ATOM 3356 O O . ASN A 1 424 ? 24.810 9.903 -29.281 1.00 97.06 424 ASN A O 1
ATOM 3360 N N . ALA A 1 425 ? 23.098 10.332 -30.674 1.00 97.38 425 ALA A N 1
ATOM 3361 C CA . ALA A 1 425 ? 23.090 9.004 -31.283 1.00 97.38 425 ALA A CA 1
ATOM 3362 C C . ALA A 1 425 ? 24.388 8.726 -32.058 1.00 97.38 425 ALA A C 1
ATOM 3364 O O . ALA A 1 425 ? 24.980 7.670 -31.857 1.00 97.38 425 ALA A O 1
ATOM 3365 N N . ASP A 1 426 ? 24.870 9.673 -32.873 1.00 97.94 426 ASP A N 1
ATOM 3366 C CA . ASP A 1 426 ? 26.158 9.551 -33.577 1.00 97.94 426 ASP A CA 1
ATOM 3367 C C . ASP A 1 426 ? 27.306 9.303 -32.590 1.00 97.94 426 ASP A C 1
ATOM 3369 O O . ASP A 1 426 ? 28.046 8.330 -32.741 1.00 97.94 426 ASP A O 1
ATOM 3373 N N . LYS A 1 427 ? 27.388 10.107 -31.523 1.00 97.50 427 LYS A N 1
ATOM 3374 C CA . LYS A 1 427 ? 28.408 9.957 -30.480 1.00 97.50 427 LYS A CA 1
ATOM 3375 C C . LYS A 1 427 ? 28.360 8.579 -29.815 1.00 97.50 427 LYS A C 1
ATOM 3377 O O . LYS A 1 427 ? 29.377 7.899 -29.760 1.00 97.50 427 LYS A O 1
ATOM 3382 N N . VAL A 1 428 ? 27.186 8.147 -29.351 1.00 97.25 428 VAL A N 1
ATOM 3383 C CA . VAL A 1 428 ? 27.018 6.846 -28.678 1.00 97.25 428 VAL A CA 1
ATOM 3384 C C . VAL A 1 428 ? 27.390 5.688 -29.607 1.00 97.25 428 VAL A C 1
ATOM 3386 O O . VAL A 1 428 ? 28.055 4.745 -29.187 1.00 97.25 428 VAL A O 1
ATOM 3389 N N . LEU A 1 429 ? 26.991 5.746 -30.878 1.00 97.81 429 LEU A N 1
ATOM 3390 C CA . LEU A 1 429 ? 27.316 4.706 -31.854 1.00 97.81 429 LEU A CA 1
ATOM 3391 C C . LEU A 1 429 ? 28.823 4.664 -32.160 1.00 97.81 429 LEU A C 1
ATOM 3393 O O . LEU A 1 429 ? 29.384 3.575 -32.280 1.00 97.81 429 LEU A O 1
ATOM 3397 N N . ARG A 1 430 ? 29.495 5.821 -32.224 1.00 97.06 430 ARG A N 1
ATOM 3398 C CA . ARG A 1 430 ? 30.960 5.899 -32.357 1.00 97.06 430 ARG A CA 1
ATOM 3399 C C . ARG A 1 430 ? 31.693 5.359 -31.136 1.00 97.06 430 ARG A C 1
ATOM 3401 O O . ARG A 1 430 ? 32.680 4.650 -31.305 1.00 97.06 430 ARG A O 1
ATOM 3408 N N . ASP A 1 431 ? 31.189 5.627 -29.933 1.00 95.12 431 ASP A N 1
ATOM 3409 C CA . ASP A 1 431 ? 31.734 5.072 -28.687 1.00 95.12 431 ASP A CA 1
ATOM 3410 C C . ASP A 1 431 ? 31.617 3.531 -28.651 1.00 95.12 431 ASP A C 1
ATOM 3412 O O . ASP A 1 431 ? 32.419 2.855 -28.009 1.00 95.12 431 ASP A O 1
ATOM 3416 N N . LEU A 1 432 ? 30.664 2.958 -29.398 1.00 95.56 432 LEU A N 1
ATOM 3417 C CA . LEU A 1 432 ? 30.535 1.515 -29.648 1.00 95.56 432 LEU A CA 1
ATOM 3418 C C . LEU A 1 432 ? 31.391 1.018 -30.829 1.00 95.56 432 LEU A C 1
ATOM 3420 O O . LEU A 1 432 ? 31.190 -0.097 -31.311 1.00 95.56 432 LEU A O 1
ATOM 3424 N N . GLY A 1 433 ? 32.319 1.830 -31.336 1.00 95.00 433 GLY A N 1
ATOM 3425 C CA . GLY A 1 433 ? 33.228 1.478 -32.429 1.00 95.00 433 GLY A CA 1
ATOM 3426 C C . GLY A 1 433 ? 32.588 1.464 -33.822 1.00 95.00 433 GLY A C 1
ATOM 3427 O O . GLY A 1 433 ? 33.196 0.961 -34.769 1.00 95.00 433 GLY A O 1
ATOM 3428 N N . LEU A 1 434 ? 31.357 1.966 -33.976 1.00 95.50 434 LEU A N 1
ATOM 3429 C CA . LEU A 1 434 ? 30.663 2.016 -35.265 1.00 95.50 434 LEU A CA 1
ATOM 3430 C C . LEU A 1 434 ? 30.977 3.323 -36.006 1.00 95.50 434 LEU A C 1
ATOM 3432 O O . LEU A 1 434 ? 31.292 4.348 -35.410 1.00 95.50 434 LEU A O 1
ATOM 3436 N N . ASN A 1 435 ? 30.815 3.303 -37.329 1.00 94.56 435 ASN A N 1
ATOM 3437 C CA . ASN A 1 435 ? 30.837 4.500 -38.171 1.00 94.56 435 ASN A CA 1
ATOM 3438 C C . ASN A 1 435 ? 29.419 4.750 -38.713 1.00 94.56 435 ASN A C 1
ATOM 3440 O O . ASN A 1 435 ? 29.120 4.298 -39.821 1.00 94.56 435 ASN A O 1
ATOM 3444 N N . PRO A 1 436 ? 28.527 5.383 -37.926 1.00 95.69 436 PRO A N 1
ATOM 3445 C CA . PRO A 1 436 ? 27.118 5.512 -38.285 1.00 95.69 436 PRO A CA 1
ATOM 3446 C C . PRO A 1 436 ? 26.903 6.523 -39.418 1.00 95.69 436 PRO A C 1
ATOM 3448 O O . PRO A 1 436 ? 27.574 7.553 -39.504 1.00 95.69 436 PRO A O 1
ATOM 3451 N N . SER A 1 437 ? 25.937 6.235 -40.287 1.00 95.88 437 SER A N 1
ATOM 3452 C CA . SER A 1 437 ? 25.351 7.212 -41.208 1.00 95.88 437 SER A CA 1
ATOM 3453 C C . SER A 1 437 ? 24.251 8.033 -40.522 1.00 95.88 437 SER A C 1
ATOM 3455 O O . SER A 1 437 ? 23.758 7.677 -39.452 1.00 95.88 437 SER A O 1
ATOM 3457 N N . ALA A 1 438 ? 23.793 9.113 -41.164 1.00 94.31 438 ALA A N 1
ATOM 3458 C CA . ALA A 1 438 ? 22.656 9.887 -40.659 1.00 94.31 438 ALA A CA 1
ATOM 3459 C C . ALA A 1 438 ? 21.378 9.033 -40.513 1.00 94.31 438 ALA A C 1
ATOM 3461 O O . ALA A 1 438 ? 20.611 9.227 -39.567 1.00 94.31 438 ALA A O 1
ATOM 3462 N N . GLU A 1 439 ? 21.163 8.068 -41.412 1.00 94.50 439 GLU A N 1
ATOM 3463 C CA . GLU A 1 439 ? 20.033 7.136 -41.330 1.00 94.50 439 GLU A CA 1
ATOM 3464 C C . GLU A 1 439 ? 20.192 6.135 -40.180 1.00 94.50 439 GLU A C 1
ATOM 3466 O O . GLU A 1 439 ? 19.213 5.834 -39.501 1.00 94.50 439 GLU A O 1
ATOM 3471 N N . ASP A 1 440 ? 21.418 5.704 -39.866 1.00 96.06 440 ASP A N 1
ATOM 3472 C CA . ASP A 1 440 ? 21.681 4.853 -38.698 1.00 96.06 440 ASP A CA 1
ATOM 3473 C C . ASP A 1 440 ? 21.373 5.577 -37.378 1.00 96.06 440 ASP A C 1
ATOM 3475 O O . ASP A 1 440 ? 20.798 4.990 -36.456 1.00 96.06 440 ASP A O 1
ATOM 3479 N N . CYS A 1 441 ? 21.700 6.871 -37.290 1.00 97.12 441 CYS A N 1
ATOM 3480 C CA . CYS A 1 441 ? 21.367 7.703 -36.132 1.00 97.12 441 CYS A CA 1
ATOM 3481 C C . CYS A 1 441 ? 19.849 7.876 -35.979 1.00 97.12 441 CYS A C 1
ATOM 3483 O O . CYS A 1 441 ? 19.317 7.746 -34.873 1.00 97.12 441 CYS A O 1
ATOM 3485 N N . LYS A 1 442 ? 19.126 8.105 -37.087 1.00 95.50 442 LYS A N 1
ATOM 3486 C CA . LYS A 1 442 ? 17.654 8.168 -37.093 1.00 95.50 442 LYS A CA 1
ATOM 3487 C C . LYS A 1 442 ? 17.033 6.832 -36.685 1.00 95.50 442 LYS A C 1
ATOM 3489 O O . LYS A 1 442 ? 16.132 6.818 -35.846 1.00 95.50 442 LYS A O 1
ATOM 3494 N N . ALA A 1 443 ? 17.523 5.720 -37.232 1.00 96.12 443 ALA A N 1
ATOM 3495 C CA . ALA A 1 443 ? 17.066 4.377 -36.889 1.00 96.12 443 ALA A CA 1
ATOM 3496 C C . ALA A 1 443 ? 17.293 4.079 -35.400 1.00 96.12 443 ALA A C 1
ATOM 3498 O O . ALA A 1 443 ? 16.370 3.651 -34.711 1.00 96.12 443 ALA A O 1
ATOM 3499 N N . THR A 1 444 ? 18.478 4.395 -34.872 1.00 97.31 444 THR A N 1
ATOM 3500 C CA . THR A 1 444 ? 18.820 4.216 -33.452 1.00 97.31 444 THR A CA 1
ATOM 3501 C C . THR A 1 444 ? 17.897 5.024 -32.545 1.00 97.31 444 THR A C 1
ATOM 3503 O O . THR A 1 444 ? 17.332 4.484 -31.594 1.00 97.31 444 THR A O 1
ATOM 3506 N N . ARG A 1 445 ? 17.645 6.295 -32.883 1.00 96.38 445 ARG A N 1
ATOM 3507 C CA . ARG A 1 445 ? 16.686 7.132 -32.152 1.00 96.38 445 ARG A CA 1
ATOM 3508 C C . ARG A 1 445 ? 15.270 6.548 -32.176 1.00 96.38 445 ARG A C 1
ATOM 3510 O O . ARG A 1 445 ? 14.610 6.533 -31.138 1.00 96.38 445 ARG A O 1
ATOM 3517 N N . ARG A 1 446 ? 14.805 6.021 -33.315 1.00 95.06 446 ARG A N 1
ATOM 3518 C CA . ARG A 1 446 ? 13.491 5.352 -33.421 1.00 95.06 446 ARG A CA 1
ATOM 3519 C C . ARG A 1 446 ? 13.413 4.081 -32.573 1.00 95.06 446 ARG A C 1
ATOM 3521 O O . ARG A 1 446 ? 12.393 3.856 -31.922 1.00 95.06 446 ARG A O 1
ATOM 3528 N N . VAL A 1 447 ? 14.478 3.276 -32.538 1.00 97.44 447 VAL A N 1
ATOM 3529 C CA . VAL A 1 447 ? 14.570 2.083 -31.677 1.00 97.44 447 VAL A CA 1
ATOM 3530 C C . VAL A 1 447 ? 14.412 2.482 -30.208 1.00 97.44 447 VAL A C 1
ATOM 3532 O O . VAL A 1 447 ? 13.557 1.918 -29.525 1.00 97.44 447 VAL A O 1
ATOM 3535 N N . CYS A 1 448 ? 15.165 3.488 -29.743 1.00 97.56 448 CYS A N 1
ATOM 3536 C CA . CYS A 1 448 ? 15.035 4.034 -28.388 1.00 97.56 448 CYS A CA 1
ATOM 3537 C C . CYS A 1 448 ? 13.580 4.424 -28.080 1.00 97.56 448 CYS A C 1
ATOM 3539 O O . CYS A 1 448 ? 12.986 3.892 -27.139 1.00 97.56 448 CYS A O 1
ATOM 3541 N N . GLN A 1 449 ? 12.978 5.249 -28.947 1.00 95.81 449 GLN A N 1
ATOM 3542 C CA . GLN A 1 449 ? 11.605 5.741 -28.789 1.00 95.81 449 GLN A CA 1
ATOM 3543 C C . GLN A 1 449 ? 10.575 4.618 -28.688 1.00 95.81 449 GLN A C 1
ATOM 3545 O O . GLN A 1 449 ? 9.619 4.728 -27.917 1.00 95.81 449 GLN A O 1
ATOM 3550 N N . ILE A 1 450 ? 10.730 3.543 -29.460 1.00 96.19 450 ILE A N 1
ATOM 3551 C CA . ILE A 1 450 ? 9.784 2.425 -29.451 1.00 96.19 450 ILE A CA 1
ATOM 3552 C C . ILE A 1 450 ? 9.945 1.565 -28.207 1.00 96.19 450 ILE A C 1
ATOM 3554 O O . ILE A 1 450 ? 8.931 1.211 -27.604 1.00 96.19 450 ILE A O 1
ATOM 3558 N N . VAL A 1 451 ? 11.176 1.295 -27.770 1.00 97.25 451 VAL A N 1
ATOM 3559 C CA . VAL A 1 451 ? 11.427 0.557 -26.526 1.00 97.25 451 VAL A CA 1
ATOM 3560 C C . VAL A 1 451 ? 10.856 1.322 -25.327 1.00 97.25 451 VAL A C 1
ATOM 3562 O O . VAL A 1 451 ? 10.072 0.760 -24.558 1.00 97.25 451 VAL A O 1
ATOM 3565 N N . SER A 1 452 ? 11.160 2.616 -25.198 1.00 97.38 452 SER A N 1
ATOM 3566 C CA . SER A 1 452 ? 10.672 3.441 -24.085 1.00 97.38 452 SER A CA 1
ATOM 3567 C C . SER A 1 452 ? 9.155 3.677 -24.144 1.00 97.38 452 SER A C 1
ATOM 3569 O O . SER A 1 452 ? 8.480 3.685 -23.112 1.00 97.38 452 SER A O 1
ATOM 3571 N N . THR A 1 453 ? 8.573 3.812 -25.344 1.00 97.62 453 THR A N 1
ATOM 3572 C CA . THR A 1 453 ? 7.114 3.905 -25.528 1.00 97.62 453 THR A CA 1
ATOM 3573 C C . THR A 1 453 ? 6.417 2.599 -25.166 1.00 97.62 453 THR A C 1
ATOM 3575 O O . THR A 1 453 ? 5.383 2.640 -24.497 1.00 97.62 453 THR A O 1
ATOM 3578 N N . ARG A 1 454 ? 6.964 1.446 -25.572 1.00 97.81 454 ARG A N 1
ATOM 3579 C CA . ARG A 1 454 ? 6.436 0.127 -25.204 1.00 97.81 454 ARG A CA 1
ATOM 3580 C C . ARG A 1 454 ? 6.436 -0.038 -23.686 1.00 97.81 454 ARG A C 1
ATOM 3582 O O . ARG A 1 454 ? 5.387 -0.337 -23.125 1.00 97.81 454 ARG A O 1
ATOM 3589 N N . ALA A 1 455 ? 7.553 0.264 -23.026 1.00 98.00 455 ALA A N 1
ATOM 3590 C CA . ALA A 1 455 ? 7.675 0.216 -21.570 1.00 98.00 455 ALA A CA 1
ATOM 3591 C C . ALA A 1 455 ? 6.621 1.089 -20.856 1.00 98.00 455 ALA A C 1
ATOM 3593 O O . ALA A 1 455 ? 5.910 0.612 -19.971 1.00 98.00 455 ALA A O 1
ATOM 3594 N N . ALA A 1 456 ? 6.452 2.346 -21.285 1.00 98.44 456 ALA A N 1
ATOM 3595 C CA . ALA A 1 456 ? 5.451 3.251 -20.714 1.00 98.44 456 ALA A CA 1
ATOM 3596 C C . ALA A 1 456 ? 4.009 2.750 -20.921 1.00 98.44 456 ALA A C 1
ATOM 3598 O O . ALA A 1 456 ? 3.164 2.908 -20.043 1.00 98.44 456 ALA A O 1
ATOM 3599 N N . ARG A 1 457 ? 3.717 2.132 -22.071 1.00 98.50 457 ARG A N 1
ATOM 3600 C CA . ARG A 1 457 ? 2.391 1.575 -22.380 1.00 98.50 457 ARG A CA 1
ATOM 3601 C C . ARG A 1 457 ? 2.074 0.324 -21.562 1.00 98.50 457 ARG A C 1
ATOM 3603 O O . ARG A 1 457 ? 0.967 0.226 -21.045 1.00 98.50 457 ARG A O 1
ATOM 3610 N N . LEU A 1 458 ? 3.031 -0.592 -21.407 1.00 98.50 458 LEU A N 1
ATOM 3611 C CA . LEU A 1 458 ? 2.864 -1.787 -20.571 1.00 98.50 458 LEU A CA 1
ATOM 3612 C C . LEU A 1 458 ? 2.617 -1.402 -19.106 1.00 98.50 458 LEU A C 1
ATOM 3614 O O . LEU A 1 458 ? 1.654 -1.869 -18.503 1.00 98.50 458 LEU A O 1
ATOM 3618 N N . CYS A 1 459 ? 3.409 -0.465 -18.575 1.00 98.44 459 CYS A N 1
ATOM 3619 C CA . CYS A 1 459 ? 3.200 0.097 -17.239 1.00 98.44 459 CYS A CA 1
ATOM 3620 C C . CYS A 1 459 ? 1.803 0.740 -17.097 1.00 98.44 459 CYS A C 1
ATOM 3622 O O . CYS A 1 459 ? 1.108 0.512 -16.107 1.00 98.44 459 CYS A O 1
ATOM 3624 N N . ALA A 1 460 ? 1.333 1.470 -18.119 1.00 98.75 460 ALA A N 1
ATOM 3625 C CA . ALA A 1 460 ? -0.008 2.061 -18.123 1.00 98.75 460 ALA A CA 1
ATOM 3626 C C . ALA A 1 460 ? -1.130 1.015 -18.034 1.00 98.75 460 ALA A C 1
ATOM 3628 O O . ALA A 1 460 ? -2.124 1.247 -17.351 1.00 98.75 460 ALA A O 1
ATOM 3629 N N . ALA A 1 461 ? -0.983 -0.121 -18.717 1.00 98.69 461 ALA A N 1
ATOM 3630 C CA . ALA A 1 461 ? -1.973 -1.192 -18.709 1.00 98.69 461 ALA A CA 1
ATOM 3631 C C . ALA A 1 461 ? -2.069 -1.899 -17.346 1.00 98.69 461 ALA A C 1
ATOM 3633 O O . ALA A 1 461 ? -3.180 -2.157 -16.880 1.00 98.69 461 ALA A O 1
ATOM 3634 N N . ALA A 1 462 ? -0.943 -2.133 -16.664 1.00 98.62 462 ALA A N 1
ATOM 3635 C CA . ALA A 1 462 ? -0.958 -2.648 -15.292 1.00 98.62 462 ALA A CA 1
ATOM 3636 C C . ALA A 1 462 ? -1.572 -1.632 -14.307 1.00 98.62 462 ALA A C 1
ATOM 3638 O O . ALA A 1 462 ? -2.430 -1.990 -13.500 1.00 98.62 462 ALA A O 1
ATOM 3639 N N . LEU A 1 463 ? -1.238 -0.338 -14.425 1.00 98.75 463 LEU A N 1
ATOM 3640 C CA . LEU A 1 463 ? -1.884 0.714 -13.624 1.00 98.75 463 LEU A CA 1
ATOM 3641 C C . LEU A 1 463 ? -3.390 0.807 -13.878 1.00 98.75 463 LEU A C 1
ATOM 3643 O O . LEU A 1 463 ? -4.151 1.011 -12.939 1.00 98.75 463 LEU A O 1
ATOM 3647 N N . ALA A 1 464 ? -3.840 0.644 -15.123 1.00 98.69 464 ALA A N 1
ATOM 3648 C CA . ALA A 1 464 ? -5.262 0.668 -15.457 1.00 98.69 464 ALA A CA 1
ATOM 3649 C C . ALA A 1 464 ? -6.050 -0.415 -14.699 1.00 98.69 464 ALA A C 1
ATOM 3651 O O . ALA A 1 464 ? -7.175 -0.168 -14.265 1.00 98.69 464 ALA A O 1
ATOM 3652 N N . ALA A 1 465 ? -5.459 -1.594 -14.497 1.00 98.69 465 ALA A N 1
ATOM 3653 C CA . ALA A 1 465 ? -6.058 -2.669 -13.710 1.00 98.69 465 ALA A CA 1
ATOM 3654 C C . ALA A 1 465 ? -6.150 -2.325 -12.212 1.00 98.69 465 ALA A C 1
ATOM 3656 O O . ALA A 1 465 ? -7.211 -2.511 -11.612 1.00 98.69 465 ALA A O 1
ATOM 3657 N N . VAL A 1 466 ? -5.083 -1.750 -11.640 1.00 98.75 466 VAL A N 1
ATOM 3658 C CA . VAL A 1 466 ? -5.054 -1.265 -10.246 1.00 98.75 466 VAL A CA 1
ATOM 3659 C C . VAL A 1 466 ? -6.095 -0.164 -10.024 1.00 98.75 466 VAL A C 1
ATOM 3661 O O . VAL A 1 466 ? -6.863 -0.206 -9.068 1.00 98.75 466 VAL A O 1
ATOM 3664 N N . LEU A 1 467 ? -6.183 0.804 -10.937 1.00 98.69 467 LEU A N 1
ATOM 3665 C CA . LEU A 1 467 ? -7.153 1.899 -10.856 1.00 98.69 467 LEU A CA 1
ATOM 3666 C C . LEU A 1 467 ? -8.595 1.390 -10.933 1.00 98.69 467 LEU A C 1
ATOM 3668 O O . LEU A 1 467 ? -9.440 1.824 -10.150 1.00 98.69 467 LEU A O 1
ATOM 3672 N N . ARG A 1 468 ? -8.871 0.421 -11.817 1.00 98.19 468 ARG A N 1
ATOM 3673 C CA . ARG A 1 468 ? -10.175 -0.250 -11.861 1.00 98.19 468 ARG A CA 1
ATOM 3674 C C . ARG A 1 468 ? -10.478 -0.982 -10.552 1.00 98.19 468 ARG A C 1
ATOM 3676 O O . ARG A 1 468 ? -11.586 -0.835 -10.057 1.00 98.19 468 ARG A O 1
ATOM 3683 N N . GLN A 1 469 ? -9.509 -1.679 -9.947 1.00 97.94 469 GLN A N 1
ATOM 3684 C CA . GLN A 1 469 ? -9.688 -2.350 -8.642 1.00 97.94 469 GLN A CA 1
ATOM 3685 C C . GLN A 1 469 ? -10.115 -1.352 -7.569 1.00 97.94 469 GLN A C 1
ATOM 3687 O O . GLN A 1 469 ? -11.125 -1.551 -6.900 1.00 97.94 469 GLN A O 1
ATOM 3692 N N . ILE A 1 470 ? -9.408 -0.228 -7.457 1.00 98.12 470 ILE A N 1
ATOM 3693 C CA . ILE A 1 470 ? -9.725 0.803 -6.463 1.00 98.12 470 ILE A CA 1
ATOM 3694 C C . ILE A 1 470 ? -11.102 1.427 -6.721 1.00 98.12 470 ILE A C 1
ATOM 3696 O O . ILE A 1 470 ? -11.866 1.650 -5.780 1.00 98.12 470 ILE A O 1
ATOM 3700 N N . ARG A 1 471 ? -11.442 1.701 -7.984 1.00 97.75 471 ARG A N 1
ATOM 3701 C CA . ARG A 1 471 ? -12.755 2.235 -8.367 1.00 97.75 471 ARG A CA 1
ATOM 3702 C C . ARG A 1 471 ? -13.880 1.274 -7.978 1.00 97.75 471 ARG A C 1
ATOM 3704 O O . ARG A 1 471 ? -14.843 1.703 -7.343 1.00 97.75 471 ARG A O 1
ATOM 3711 N N . ASP A 1 472 ? -13.737 -0.004 -8.324 1.00 96.81 472 ASP A N 1
ATOM 3712 C CA . ASP A 1 472 ? -14.728 -1.043 -8.033 1.00 96.81 472 ASP A CA 1
ATOM 3713 C C . ASP A 1 472 ? -14.891 -1.223 -6.512 1.00 96.81 472 ASP A C 1
ATOM 3715 O O . ASP A 1 472 ? -16.009 -1.253 -6.001 1.00 96.81 472 ASP A O 1
ATOM 3719 N N . ASN A 1 473 ? -13.785 -1.213 -5.759 1.00 96.00 473 ASN A N 1
ATOM 3720 C CA . ASN A 1 473 ? -13.780 -1.271 -4.293 1.00 96.00 473 ASN A CA 1
ATOM 3721 C C . ASN A 1 473 ? -14.546 -0.130 -3.620 1.00 96.00 473 ASN A C 1
ATOM 3723 O O . ASN A 1 473 ? -15.103 -0.312 -2.532 1.00 96.00 473 ASN A O 1
ATOM 3727 N N . LYS A 1 474 ? -14.522 1.055 -4.238 1.00 95.50 474 LYS A N 1
ATOM 3728 C CA . LYS A 1 474 ? -15.243 2.249 -3.787 1.00 95.50 474 LYS A CA 1
ATOM 3729 C C . LYS A 1 474 ? -16.671 2.321 -4.333 1.00 95.50 474 LYS A C 1
ATOM 3731 O O . LYS A 1 474 ? -17.371 3.268 -3.990 1.00 95.50 474 LYS A O 1
ATOM 3736 N N . ALA A 1 475 ? -17.084 1.365 -5.172 1.00 95.56 475 ALA A N 1
ATOM 3737 C CA . ALA A 1 475 ? -18.347 1.388 -5.909 1.00 95.56 475 ALA A CA 1
ATOM 3738 C C . ALA A 1 475 ? -18.599 2.743 -6.604 1.00 95.56 475 ALA A C 1
ATOM 3740 O O . ALA A 1 475 ? -19.718 3.252 -6.626 1.00 95.56 475 ALA A O 1
ATOM 3741 N N . ALA A 1 476 ? -17.535 3.361 -7.128 1.00 94.31 476 ALA A N 1
ATOM 3742 C CA . ALA A 1 476 ? -17.581 4.709 -7.680 1.00 94.31 476 ALA A CA 1
ATOM 3743 C C . ALA A 1 476 ? -17.761 4.679 -9.204 1.00 94.31 476 ALA A C 1
ATOM 3745 O O . ALA A 1 476 ? -17.038 3.973 -9.901 1.00 94.31 476 ALA A O 1
ATOM 3746 N N . GLU A 1 477 ? -18.664 5.503 -9.745 1.00 93.88 477 GLU A N 1
ATOM 3747 C CA . GLU A 1 477 ? -18.802 5.667 -11.203 1.00 93.88 477 GLU A CA 1
ATOM 3748 C C . GLU A 1 477 ? -17.577 6.349 -11.830 1.00 93.88 477 GLU A C 1
ATOM 3750 O O . GLU A 1 477 ? -17.170 6.025 -12.944 1.00 93.88 477 GLU A O 1
ATOM 3755 N N . ARG A 1 478 ? -16.983 7.302 -11.101 1.00 96.38 478 ARG A N 1
ATOM 3756 C CA . ARG A 1 478 ? -15.739 7.988 -11.462 1.00 96.38 478 ARG A CA 1
ATOM 3757 C C . ARG A 1 478 ? -14.787 7.985 -10.278 1.00 96.38 478 ARG A C 1
ATOM 3759 O O . ARG A 1 478 ? -15.193 8.279 -9.155 1.00 96.38 478 ARG A O 1
ATOM 3766 N N . LEU A 1 479 ? -13.512 7.707 -10.529 1.00 97.75 479 LEU A N 1
ATOM 3767 C CA . LEU A 1 479 ? -12.477 7.680 -9.495 1.00 97.75 479 LEU A CA 1
ATOM 3768 C C . LEU A 1 479 ? -11.604 8.933 -9.581 1.00 97.75 479 LEU A C 1
ATOM 3770 O O . LEU A 1 479 ? -10.988 9.168 -10.613 1.00 97.75 479 LEU A O 1
ATOM 3774 N N . ARG A 1 480 ? -11.492 9.701 -8.495 1.00 97.88 480 ARG A N 1
ATOM 3775 C CA . ARG A 1 480 ? -10.445 10.722 -8.332 1.00 97.88 480 ARG A CA 1
ATOM 3776 C C . ARG A 1 480 ? -9.334 10.155 -7.458 1.00 97.88 480 ARG A C 1
ATOM 3778 O O . ARG A 1 480 ? -9.615 9.696 -6.352 1.00 97.88 480 ARG A O 1
ATOM 3785 N N . ILE A 1 481 ? -8.097 10.184 -7.944 1.00 98.25 481 ILE A N 1
ATOM 3786 C CA . ILE A 1 481 ? -6.976 9.526 -7.265 1.00 98.25 481 ILE A CA 1
ATOM 3787 C C . ILE A 1 481 ? -5.627 10.141 -7.638 1.00 98.25 481 ILE A C 1
ATOM 3789 O O . ILE A 1 481 ? -5.427 10.619 -8.758 1.00 98.25 481 ILE A O 1
ATOM 3793 N N . THR A 1 482 ? -4.687 10.080 -6.698 1.00 98.56 482 THR A N 1
ATOM 3794 C CA . THR A 1 482 ? -3.288 10.451 -6.912 1.00 98.56 482 THR A CA 1
ATOM 3795 C C . THR A 1 482 ? -2.399 9.202 -6.924 1.00 98.56 482 THR A C 1
ATOM 3797 O O . THR A 1 482 ? -2.556 8.295 -6.106 1.00 98.56 482 THR A O 1
ATOM 3800 N N . ILE A 1 483 ? -1.458 9.155 -7.869 1.00 98.62 483 ILE A N 1
ATOM 3801 C CA . ILE A 1 483 ? -0.385 8.161 -7.955 1.00 98.62 483 ILE A CA 1
ATOM 3802 C C . ILE A 1 483 ? 0.919 8.856 -7.568 1.00 98.62 483 ILE A C 1
ATOM 3804 O O . ILE A 1 483 ? 1.387 9.746 -8.286 1.00 98.62 483 ILE A O 1
ATOM 3808 N N . GLY A 1 484 ? 1.509 8.446 -6.447 1.00 97.81 484 GLY A N 1
ATOM 3809 C CA . GLY A 1 484 ? 2.864 8.829 -6.073 1.00 97.81 484 GLY A CA 1
ATOM 3810 C C . GLY A 1 484 ? 3.873 8.058 -6.918 1.00 97.81 484 GLY A C 1
ATOM 3811 O O . GLY A 1 484 ? 3.831 6.832 -6.936 1.00 97.81 484 GLY A O 1
ATOM 3812 N N . ALA A 1 485 ? 4.765 8.747 -7.627 1.00 97.19 485 ALA A N 1
ATOM 3813 C CA . ALA A 1 485 ? 5.707 8.132 -8.559 1.00 97.19 485 ALA A CA 1
ATOM 3814 C C . ALA A 1 485 ? 7.170 8.473 -8.235 1.00 97.19 485 ALA A C 1
ATOM 3816 O O . ALA A 1 485 ? 7.525 9.634 -8.003 1.00 97.19 485 ALA A O 1
ATOM 3817 N N . ASP A 1 486 ? 8.029 7.456 -8.280 1.00 94.81 486 ASP A N 1
ATOM 3818 C CA . ASP A 1 486 ? 9.484 7.564 -8.170 1.00 94.81 486 ASP A CA 1
ATOM 3819 C C . ASP A 1 486 ? 10.183 6.577 -9.134 1.00 94.81 486 ASP A C 1
ATOM 3821 O O . ASP A 1 486 ? 9.551 5.788 -9.839 1.00 94.81 486 ASP A O 1
ATOM 3825 N N . GLY A 1 487 ? 11.508 6.653 -9.208 1.00 92.50 487 GLY A N 1
ATOM 3826 C CA . GLY A 1 487 ? 12.376 5.850 -10.048 1.00 92.50 487 GLY A CA 1
ATOM 3827 C C . GLY A 1 487 ? 13.084 6.684 -11.114 1.00 92.50 487 GLY A C 1
ATOM 3828 O O . GLY A 1 487 ? 12.559 7.671 -11.635 1.00 92.50 487 GLY A O 1
ATOM 3829 N N . SER A 1 488 ? 14.320 6.289 -11.426 1.00 91.75 488 SER A N 1
ATOM 3830 C CA . SER A 1 488 ? 15.184 7.006 -12.367 1.00 91.75 488 SER A CA 1
ATOM 3831 C C . SER A 1 488 ? 14.543 7.151 -13.747 1.00 91.75 488 SER A C 1
ATOM 3833 O O . SER A 1 488 ? 14.489 8.263 -14.251 1.00 91.75 488 SER A O 1
ATOM 3835 N N . VAL A 1 489 ? 13.971 6.089 -14.323 1.00 95.38 489 VAL A N 1
ATOM 3836 C CA . VAL A 1 489 ? 13.311 6.149 -15.640 1.00 95.38 489 VAL A CA 1
ATOM 3837 C C . VAL A 1 489 ? 12.162 7.157 -15.632 1.00 95.38 489 VAL A C 1
ATOM 3839 O O . VAL A 1 489 ? 12.081 7.991 -16.529 1.00 95.38 489 VAL A O 1
ATOM 3842 N N . TYR A 1 490 ? 11.298 7.129 -14.612 1.00 96.06 490 TYR A N 1
ATOM 3843 C CA . TYR A 1 490 ? 10.172 8.062 -14.521 1.00 96.06 490 TYR A CA 1
ATOM 3844 C C . TYR A 1 490 ? 10.630 9.525 -14.395 1.00 96.06 490 TYR A C 1
ATOM 3846 O O . TYR A 1 490 ? 10.030 10.408 -15.009 1.00 96.06 490 TYR A O 1
ATOM 3854 N N . LYS A 1 491 ? 11.688 9.774 -13.611 1.00 93.31 491 LYS A N 1
ATOM 3855 C CA . LYS A 1 491 ? 12.185 11.120 -13.291 1.00 93.31 491 LYS A CA 1
ATOM 3856 C C . LYS A 1 491 ? 13.079 11.727 -14.370 1.00 93.31 491 LYS A C 1
ATOM 3858 O O . LYS A 1 491 ? 12.992 12.926 -14.615 1.00 93.31 491 LYS A O 1
ATOM 3863 N N . THR A 1 492 ? 13.972 10.939 -14.966 1.00 93.38 492 THR A N 1
ATOM 3864 C CA . THR A 1 492 ? 15.056 11.459 -15.815 1.00 93.38 492 THR A CA 1
ATOM 3865 C C . THR A 1 492 ? 14.784 11.305 -17.305 1.00 93.38 492 THR A C 1
ATOM 3867 O O . THR A 1 492 ? 15.354 12.049 -18.097 1.00 93.38 492 THR A O 1
ATOM 3870 N N . HIS A 1 493 ? 13.938 10.357 -17.721 1.00 95.44 493 HIS A N 1
ATOM 3871 C CA . HIS A 1 493 ? 13.644 10.170 -19.139 1.00 95.44 493 HIS A CA 1
ATOM 3872 C C . HIS A 1 493 ? 12.710 11.289 -19.657 1.00 95.44 493 HIS A C 1
ATOM 3874 O O . HIS A 1 493 ? 11.583 11.412 -19.170 1.00 95.44 493 HIS A O 1
ATOM 3880 N N . PRO A 1 494 ? 13.068 12.026 -20.729 1.00 93.62 494 PRO A N 1
ATOM 3881 C CA . PRO A 1 494 ? 12.330 13.220 -21.185 1.00 93.62 494 PRO A CA 1
ATOM 3882 C C . PRO A 1 494 ? 10.883 12.945 -21.648 1.00 93.62 494 PRO A C 1
ATOM 3884 O O . PRO A 1 494 ? 9.969 13.751 -21.457 1.00 93.62 494 PRO A O 1
ATOM 3887 N N . GLY A 1 495 ? 10.645 11.788 -22.277 1.00 94.56 495 GLY A N 1
ATOM 3888 C CA . GLY A 1 495 ? 9.320 11.391 -22.771 1.00 94.56 495 GLY A CA 1
ATOM 3889 C C . GLY A 1 495 ? 8.494 10.435 -21.895 1.00 94.56 495 GLY A C 1
ATOM 3890 O O . GLY A 1 495 ? 7.288 10.328 -22.128 1.00 94.56 495 GLY A O 1
ATOM 3891 N N . PHE A 1 496 ? 9.085 9.719 -20.930 1.00 97.31 496 PHE A N 1
ATOM 3892 C CA . PHE A 1 496 ? 8.460 8.521 -20.345 1.00 97.31 496 PHE A CA 1
ATOM 3893 C C . PHE A 1 496 ? 7.204 8.843 -19.531 1.00 97.31 496 PHE A C 1
ATOM 3895 O O . PHE A 1 496 ? 6.129 8.315 -19.822 1.00 97.31 496 PHE A O 1
ATOM 3902 N N . SER A 1 497 ? 7.314 9.752 -18.557 1.00 97.25 497 SER A N 1
ATOM 3903 C CA . SER A 1 497 ? 6.207 10.144 -17.673 1.00 97.25 497 SER A CA 1
ATOM 3904 C C . SER A 1 497 ? 4.998 10.648 -18.469 1.00 97.25 497 SER A C 1
ATOM 3906 O O . SER A 1 497 ? 3.876 10.189 -18.276 1.00 97.25 497 SER A O 1
ATOM 3908 N N . ARG A 1 498 ? 5.228 11.513 -19.460 1.00 97.44 498 ARG A N 1
ATOM 3909 C CA . ARG A 1 498 ? 4.197 12.041 -20.363 1.00 97.44 498 ARG A CA 1
ATOM 3910 C C . ARG A 1 498 ? 3.502 10.947 -21.181 1.00 97.44 498 ARG A C 1
ATOM 3912 O O . ARG A 1 498 ? 2.278 10.982 -21.315 1.00 97.44 498 ARG A O 1
ATOM 3919 N N . ARG A 1 499 ? 4.249 9.972 -21.714 1.00 97.88 499 ARG A N 1
ATOM 3920 C CA . ARG A 1 499 ? 3.687 8.830 -22.465 1.00 97.88 499 ARG A CA 1
ATOM 3921 C C . ARG A 1 499 ? 2.848 7.926 -21.561 1.00 97.88 499 ARG A C 1
ATOM 3923 O O . ARG A 1 499 ? 1.729 7.585 -21.940 1.00 97.88 499 ARG A O 1
ATOM 3930 N N . LEU A 1 500 ? 3.357 7.608 -20.369 1.00 98.50 500 LEU A N 1
ATOM 3931 C CA . LEU A 1 500 ? 2.659 6.821 -19.352 1.00 98.50 500 LEU A CA 1
ATOM 3932 C C . LEU A 1 500 ? 1.333 7.487 -18.966 1.00 98.50 500 LEU A C 1
ATOM 3934 O O . LEU A 1 500 ? 0.273 6.888 -19.119 1.00 98.50 500 LEU A O 1
ATOM 3938 N N . GLN A 1 501 ? 1.376 8.758 -18.560 1.00 98.44 501 GLN A N 1
ATOM 3939 C CA . GLN A 1 501 ? 0.190 9.516 -18.155 1.00 98.44 501 GLN A CA 1
ATOM 3940 C C . GLN A 1 501 ? -0.853 9.617 -19.272 1.00 98.44 501 GLN A C 1
ATOM 3942 O O . GLN A 1 501 ? -2.048 9.453 -19.028 1.00 98.44 501 GLN A O 1
ATOM 3947 N N . LYS A 1 502 ? -0.414 9.882 -20.511 1.00 98.25 502 LYS A N 1
ATOM 3948 C CA . LYS A 1 502 ? -1.313 9.935 -21.670 1.00 98.25 502 LYS A CA 1
ATOM 3949 C C . LYS A 1 502 ? -2.004 8.591 -21.896 1.00 98.25 502 LYS A C 1
ATOM 3951 O O . LYS A 1 502 ? -3.201 8.578 -22.166 1.00 98.25 502 LYS A O 1
ATOM 3956 N N . MET A 1 503 ? -1.268 7.484 -21.789 1.00 98.44 503 MET A N 1
ATOM 3957 C CA . MET A 1 503 ? -1.834 6.156 -22.005 1.00 98.44 503 MET A CA 1
ATOM 3958 C C . MET A 1 503 ? -2.767 5.735 -20.864 1.00 98.44 503 MET A C 1
ATOM 3960 O O . MET A 1 503 ? -3.851 5.238 -21.144 1.00 98.44 503 MET A O 1
ATOM 3964 N N . VAL A 1 504 ? -2.427 6.017 -19.601 1.00 98.56 504 VAL A N 1
ATOM 3965 C CA . VAL A 1 504 ? -3.326 5.755 -18.460 1.00 98.56 504 VAL A CA 1
ATOM 3966 C C . VAL A 1 504 ? -4.668 6.459 -18.659 1.00 98.56 504 VAL A C 1
ATOM 3968 O O . VAL A 1 504 ? -5.702 5.799 -18.649 1.00 98.56 504 VAL A O 1
ATOM 3971 N N . ARG A 1 505 ? -4.670 7.765 -18.967 1.00 97.75 505 ARG A N 1
ATOM 3972 C CA . ARG A 1 505 ? -5.916 8.516 -19.236 1.00 97.75 505 ARG A CA 1
ATOM 3973 C C . ARG A 1 505 ? -6.730 7.945 -20.401 1.00 97.75 505 ARG A C 1
ATOM 3975 O O . ARG A 1 505 ? -7.944 8.100 -20.425 1.00 97.75 505 ARG A O 1
ATOM 3982 N N . ARG A 1 506 ? -6.071 7.305 -21.373 1.00 97.75 506 ARG A N 1
ATOM 3983 C CA . ARG A 1 506 ? -6.734 6.668 -22.518 1.00 97.75 506 ARG A CA 1
ATOM 3984 C C . ARG A 1 506 ? -7.380 5.330 -22.146 1.00 97.75 506 ARG A C 1
ATOM 3986 O O . ARG A 1 506 ? -8.468 5.050 -22.631 1.00 97.75 506 ARG A O 1
ATOM 3993 N N . LEU A 1 507 ? -6.731 4.528 -21.298 1.00 98.12 507 LEU A N 1
ATOM 3994 C CA . LEU A 1 507 ? -7.205 3.195 -20.892 1.00 98.12 507 LEU A CA 1
ATOM 3995 C C . LEU A 1 507 ? -8.277 3.225 -19.787 1.00 98.12 507 LEU A C 1
ATOM 3997 O O . LEU A 1 507 ? -9.057 2.275 -19.670 1.00 98.12 507 LEU A O 1
ATOM 4001 N N . VAL A 1 508 ? -8.308 4.285 -18.973 1.00 97.25 508 VAL A N 1
ATOM 4002 C CA . VAL A 1 508 ? -9.276 4.498 -17.877 1.00 97.25 508 VAL A CA 1
ATOM 4003 C C . VAL A 1 508 ? -9.866 5.922 -17.920 1.00 97.25 508 VAL A C 1
ATOM 4005 O O . VAL A 1 508 ? -9.555 6.752 -17.065 1.00 97.25 508 VAL A O 1
ATOM 4008 N N . PRO A 1 509 ? -10.705 6.250 -18.923 1.00 96.81 509 PRO A N 1
ATOM 4009 C CA . PRO A 1 509 ? -11.268 7.601 -19.102 1.00 96.81 509 PRO A CA 1
ATOM 4010 C C . PRO A 1 509 ? -12.228 8.044 -17.978 1.00 96.81 509 PRO A C 1
ATOM 4012 O O . PRO A 1 509 ? -12.573 9.220 -17.849 1.00 96.81 509 PRO A O 1
ATOM 4015 N N . ASP A 1 510 ? -12.675 7.094 -17.169 1.00 96.50 510 ASP A N 1
ATOM 4016 C CA . ASP A 1 510 ? -13.526 7.244 -15.993 1.00 96.50 510 ASP A CA 1
ATOM 4017 C C . ASP A 1 510 ? -12.738 7.550 -14.700 1.00 96.50 510 ASP A C 1
ATOM 4019 O O . ASP A 1 510 ? -13.335 7.844 -13.664 1.00 96.50 510 ASP A O 1
ATOM 4023 N N . CYS A 1 511 ? -11.403 7.551 -14.760 1.00 97.56 511 CYS A N 1
ATOM 4024 C CA . CYS A 1 511 ? -10.525 7.913 -13.651 1.00 97.56 511 CYS A CA 1
ATOM 4025 C C . CYS A 1 511 ? -9.864 9.286 -13.891 1.00 97.56 511 CYS A C 1
ATOM 4027 O O . CYS A 1 511 ? -9.159 9.487 -14.880 1.00 97.56 511 CYS A O 1
ATOM 4029 N N . ASP A 1 512 ? -10.041 10.228 -12.962 1.00 97.62 512 ASP A N 1
ATOM 4030 C CA . ASP A 1 512 ? -9.260 11.465 -12.883 1.00 97.62 512 ASP A CA 1
ATOM 4031 C C . ASP A 1 512 ? -7.985 11.218 -12.065 1.00 97.62 512 ASP A C 1
ATOM 4033 O O . ASP A 1 512 ? -8.011 11.138 -10.832 1.00 97.62 512 ASP A O 1
ATOM 4037 N N . VAL A 1 513 ? -6.874 11.023 -12.782 1.00 98.19 513 VAL A N 1
ATOM 4038 C CA . VAL A 1 513 ? -5.597 10.576 -12.217 1.00 98.19 513 VAL A CA 1
ATOM 4039 C C . VAL A 1 513 ? -4.584 11.716 -12.191 1.00 98.19 513 VAL A C 1
ATOM 4041 O O . VAL A 1 513 ? -4.110 12.183 -13.237 1.00 98.19 513 VAL A O 1
ATOM 4044 N N . ARG A 1 514 ? -4.170 12.097 -10.982 1.00 98.25 514 ARG A N 1
ATOM 4045 C CA . ARG A 1 514 ? -3.029 12.986 -10.745 1.00 98.25 514 ARG A CA 1
ATOM 4046 C C . ARG A 1 514 ? -1.769 12.157 -10.512 1.00 98.25 514 ARG A C 1
ATOM 4048 O O . ARG A 1 514 ? -1.772 11.229 -9.718 1.00 98.25 514 ARG A O 1
ATOM 4055 N N . PHE A 1 515 ? -0.669 12.516 -11.164 1.00 98.00 515 PHE A N 1
ATOM 4056 C CA . PHE A 1 515 ? 0.642 11.936 -10.868 1.00 98.00 515 PHE A CA 1
ATOM 4057 C C . PHE A 1 515 ? 1.447 12.935 -10.046 1.00 98.00 515 PHE A C 1
ATOM 4059 O O . PHE A 1 515 ? 1.639 14.072 -10.482 1.00 98.00 515 PHE A O 1
ATOM 4066 N N . LEU A 1 516 ? 1.915 12.513 -8.875 1.00 96.56 516 LEU A N 1
ATOM 4067 C CA . LEU A 1 516 ? 2.755 13.314 -7.996 1.00 96.56 516 LEU A CA 1
ATOM 4068 C C . LEU A 1 516 ? 4.139 12.674 -7.920 1.00 96.56 516 LEU A C 1
ATOM 4070 O O . LEU A 1 516 ? 4.280 11.522 -7.528 1.00 96.56 516 LEU A O 1
ATOM 4074 N N . GLN A 1 517 ? 5.170 13.406 -8.328 1.00 94.81 517 GLN A N 1
ATOM 4075 C CA . GLN A 1 517 ? 6.542 12.918 -8.245 1.00 94.81 517 GLN A CA 1
ATOM 4076 C C . GLN A 1 517 ? 7.053 13.065 -6.810 1.00 94.81 517 GLN A C 1
ATOM 4078 O O . GLN A 1 517 ? 6.988 14.160 -6.258 1.00 94.81 517 GLN A O 1
ATOM 4083 N N . SER A 1 518 ? 7.610 11.999 -6.229 1.00 89.31 518 SER A N 1
ATOM 4084 C CA . SER A 1 518 ? 8.237 12.064 -4.904 1.00 89.31 518 SER A CA 1
ATOM 4085 C C . SER A 1 518 ? 9.613 12.747 -4.993 1.00 89.31 518 SER A C 1
ATOM 4087 O O . SER A 1 518 ? 10.518 12.192 -5.627 1.00 89.31 518 SER A O 1
ATOM 4089 N N . PRO A 1 519 ? 9.833 13.933 -4.391 1.00 74.81 519 PRO A N 1
ATOM 4090 C CA . PRO A 1 519 ? 11.109 14.645 -4.503 1.00 74.81 519 PRO A CA 1
ATOM 4091 C C . PRO A 1 519 ? 12.237 13.949 -3.727 1.00 74.81 519 PRO A C 1
ATOM 4093 O O . PRO A 1 519 ? 13.334 13.787 -4.258 1.00 74.81 519 PRO A O 1
ATOM 4096 N N . CYS A 1 520 ? 11.953 13.466 -2.514 1.00 71.38 520 CYS A N 1
ATOM 4097 C CA . CYS A 1 520 ? 12.935 12.861 -1.601 1.00 71.38 520 CYS A CA 1
ATOM 4098 C C . CYS A 1 520 ? 12.915 11.319 -1.597 1.00 71.38 520 CYS A C 1
ATOM 4100 O O . CYS A 1 520 ? 13.615 10.692 -0.805 1.00 71.38 520 CYS A O 1
ATOM 4102 N N . GLY A 1 521 ? 12.116 10.713 -2.477 1.00 73.50 521 GLY A N 1
ATOM 4103 C CA . GLY A 1 521 ? 11.988 9.268 -2.651 1.00 73.50 521 GLY A CA 1
ATOM 4104 C C . GLY A 1 521 ? 11.296 8.528 -1.505 1.00 73.50 521 GLY A C 1
ATOM 4105 O O . GLY A 1 521 ? 10.465 9.099 -0.788 1.00 73.50 521 GLY A O 1
ATOM 4106 N N . SER A 1 522 ? 11.604 7.239 -1.368 1.00 82.81 522 SER A N 1
ATOM 4107 C CA . SER A 1 522 ? 11.028 6.312 -0.382 1.00 82.81 522 SER A CA 1
ATOM 4108 C C . SER A 1 522 ? 11.483 6.573 1.058 1.00 82.81 522 SER A C 1
ATOM 4110 O O . SER A 1 522 ? 10.727 6.281 1.983 1.00 82.81 522 SER A O 1
ATOM 4112 N N . GLY A 1 523 ? 12.653 7.191 1.268 1.00 82.12 523 GLY A N 1
ATOM 4113 C CA . GLY A 1 523 ? 13.193 7.489 2.603 1.00 82.12 523 GLY A CA 1
ATOM 4114 C C . GLY A 1 523 ? 12.271 8.343 3.490 1.00 82.12 523 GLY A C 1
ATOM 4115 O O . GLY A 1 523 ? 12.028 7.983 4.641 1.00 82.12 523 GLY A O 1
ATOM 4116 N N . LYS A 1 524 ? 11.675 9.427 2.953 1.00 87.12 524 LYS A N 1
ATOM 4117 C CA . LYS A 1 524 ? 10.632 10.210 3.668 1.00 87.12 524 LYS A CA 1
ATOM 4118 C C . LYS A 1 524 ? 9.440 9.318 4.030 1.00 87.12 524 LYS A C 1
ATOM 4120 O O . LYS A 1 524 ? 8.891 9.434 5.119 1.00 87.12 524 LYS A O 1
ATOM 4125 N N . GLY A 1 525 ? 9.078 8.406 3.137 1.00 89.19 525 GLY A N 1
ATOM 4126 C CA . GLY A 1 525 ? 7.954 7.494 3.279 1.00 89.19 525 GLY A CA 1
ATOM 4127 C C . GLY A 1 525 ? 8.123 6.491 4.406 1.00 89.19 525 GLY A C 1
ATOM 4128 O O . GLY A 1 525 ? 7.175 6.276 5.153 1.00 89.19 525 GLY A O 1
ATOM 4129 N N . ALA A 1 526 ? 9.324 5.934 4.583 1.00 92.12 526 ALA A N 1
ATOM 4130 C CA . ALA A 1 526 ? 9.631 5.080 5.731 1.00 92.12 526 ALA A CA 1
ATOM 4131 C C . ALA A 1 526 ? 9.448 5.822 7.053 1.00 92.12 526 ALA A C 1
ATOM 4133 O O . ALA A 1 526 ? 8.787 5.301 7.945 1.00 92.12 526 ALA A O 1
ATOM 4134 N N . ALA A 1 527 ? 9.932 7.061 7.152 1.00 91.88 527 ALA A N 1
ATOM 4135 C CA . ALA A 1 527 ? 9.675 7.884 8.329 1.00 91.88 527 ALA A CA 1
ATOM 4136 C C . ALA A 1 527 ? 8.176 8.171 8.529 1.00 91.88 527 ALA A C 1
ATOM 4138 O O . ALA A 1 527 ? 7.699 8.098 9.656 1.00 91.88 527 ALA A O 1
ATOM 4139 N N . MET A 1 528 ? 7.417 8.446 7.458 1.00 91.81 528 MET A N 1
ATOM 4140 C CA . MET A 1 528 ? 5.962 8.640 7.556 1.00 91.81 528 MET A CA 1
ATOM 4141 C C . MET A 1 528 ? 5.242 7.374 8.032 1.00 91.81 528 MET A C 1
ATOM 4143 O O . MET A 1 528 ? 4.358 7.466 8.876 1.00 91.81 528 MET A O 1
ATOM 4147 N N . VAL A 1 529 ? 5.615 6.189 7.535 1.00 93.81 529 VAL A N 1
ATOM 4148 C CA . VAL A 1 529 ? 5.043 4.916 8.007 1.00 93.81 529 VAL A CA 1
ATOM 4149 C C . VAL A 1 529 ? 5.360 4.704 9.479 1.00 93.81 529 VAL A C 1
ATOM 4151 O O . VAL A 1 529 ? 4.458 4.372 10.242 1.00 93.81 529 VAL A O 1
ATOM 4154 N N . THR A 1 530 ? 6.603 4.949 9.893 1.00 92.44 530 THR A N 1
ATOM 4155 C CA . THR A 1 530 ? 7.002 4.888 11.302 1.00 92.44 530 THR A CA 1
ATOM 4156 C C . THR A 1 530 ? 6.184 5.860 12.151 1.00 92.44 530 THR A C 1
ATOM 4158 O O . THR A 1 530 ? 5.707 5.479 13.216 1.00 92.44 530 THR A O 1
ATOM 4161 N N . ALA A 1 531 ? 5.941 7.080 11.668 1.00 91.19 531 ALA A N 1
ATOM 4162 C CA . ALA A 1 531 ? 5.129 8.071 12.367 1.00 91.19 531 ALA A CA 1
ATOM 4163 C C . ALA A 1 531 ? 3.654 7.649 12.490 1.00 91.19 531 ALA A C 1
ATOM 4165 O O . ALA A 1 531 ? 3.067 7.763 13.567 1.00 91.19 531 ALA A O 1
ATOM 4166 N N . VAL A 1 532 ? 3.069 7.102 11.419 1.00 89.56 532 VAL A N 1
ATOM 4167 C CA . VAL A 1 532 ? 1.707 6.542 11.421 1.00 89.56 532 VAL A CA 1
ATOM 4168 C C . VAL A 1 532 ? 1.611 5.355 12.379 1.00 89.56 532 VAL A C 1
ATOM 4170 O O . VAL A 1 532 ? 0.685 5.291 13.184 1.00 89.56 532 VAL A O 1
ATOM 4173 N N . ALA A 1 533 ? 2.572 4.431 12.337 1.00 89.25 533 ALA A N 1
ATOM 4174 C CA . ALA A 1 533 ? 2.613 3.273 13.224 1.00 89.25 533 ALA A CA 1
ATOM 4175 C C . ALA A 1 533 ? 2.716 3.695 14.693 1.00 89.25 533 ALA A C 1
ATOM 4177 O O . ALA A 1 533 ? 1.956 3.212 15.533 1.00 89.25 533 ALA A O 1
ATOM 4178 N N . TYR A 1 534 ? 3.594 4.656 14.984 1.00 86.88 534 TYR A N 1
ATOM 4179 C CA . TYR A 1 534 ? 3.762 5.226 16.315 1.00 86.88 534 TYR A CA 1
ATOM 4180 C C . TYR A 1 534 ? 2.471 5.892 16.817 1.00 86.88 534 TYR A C 1
ATOM 4182 O O . TYR A 1 534 ? 2.029 5.639 17.940 1.00 86.88 534 TYR A O 1
ATOM 4190 N N . ARG A 1 535 ? 1.800 6.677 15.963 1.00 87.06 535 ARG A N 1
ATOM 4191 C CA . ARG A 1 535 ? 0.495 7.286 16.260 1.00 87.06 535 ARG A CA 1
ATOM 4192 C C . ARG A 1 535 ? -0.577 6.236 16.553 1.00 87.06 535 ARG A C 1
ATOM 4194 O O . ARG A 1 535 ? -1.295 6.362 17.544 1.00 87.06 535 ARG A O 1
ATOM 4201 N N . LEU A 1 536 ? -0.711 5.221 15.700 1.00 84.81 536 LEU A N 1
ATOM 4202 C CA . LEU A 1 536 ? -1.720 4.170 15.859 1.00 84.81 536 LEU A CA 1
ATOM 4203 C C . LEU A 1 536 ? -1.492 3.362 17.141 1.00 84.81 536 LEU A C 1
ATOM 4205 O O . LEU A 1 536 ? -2.453 3.082 17.857 1.00 84.81 536 LEU A O 1
ATOM 4209 N N . ALA A 1 537 ? -0.235 3.055 17.472 1.00 85.00 537 ALA A N 1
ATOM 4210 C CA . ALA A 1 537 ? 0.119 2.399 18.726 1.00 85.00 537 ALA A CA 1
ATOM 4211 C C . ALA A 1 537 ? -0.293 3.245 19.945 1.00 85.00 537 ALA A C 1
ATOM 4213 O O . ALA A 1 537 ? -0.911 2.725 20.875 1.00 85.00 537 ALA A O 1
ATOM 4214 N N . ALA A 1 538 ? -0.038 4.559 19.914 1.00 85.19 538 ALA A N 1
ATOM 4215 C CA . ALA A 1 538 ? -0.457 5.473 20.977 1.00 85.19 538 ALA A CA 1
ATOM 4216 C C . ALA A 1 538 ? -1.991 5.549 21.119 1.00 85.19 538 ALA A C 1
ATOM 4218 O O . ALA A 1 538 ? -2.519 5.475 22.229 1.00 85.19 538 ALA A O 1
ATOM 4219 N N . GLN A 1 539 ? -2.726 5.630 20.004 1.00 85.25 539 GLN A N 1
ATOM 4220 C CA . GLN A 1 539 ? -4.195 5.632 20.007 1.00 85.25 539 GLN A CA 1
ATOM 4221 C C . GLN A 1 539 ? -4.780 4.317 20.540 1.00 85.25 539 GLN A C 1
ATOM 4223 O O . GLN A 1 539 ? -5.774 4.327 21.269 1.00 85.25 539 GLN A O 1
ATOM 4228 N N . GLN A 1 540 ? -4.179 3.181 20.184 1.00 84.81 540 GLN A N 1
ATOM 4229 C CA . GLN A 1 540 ? -4.610 1.874 20.670 1.00 84.81 540 GLN A CA 1
ATOM 4230 C C . GLN A 1 540 ? -4.357 1.723 22.173 1.00 84.81 540 GLN A C 1
ATOM 4232 O O . GLN A 1 540 ? -5.233 1.221 22.877 1.00 84.81 540 GLN A O 1
ATOM 4237 N N . ALA A 1 541 ? -3.215 2.204 22.672 1.00 88.44 541 ALA A N 1
ATOM 4238 C CA . ALA A 1 541 ? -2.917 2.221 24.100 1.00 88.44 541 ALA A CA 1
ATOM 4239 C C . ALA A 1 541 ? -3.937 3.061 24.888 1.00 88.44 541 ALA A C 1
ATOM 4241 O O . ALA A 1 541 ? -4.439 2.605 25.914 1.00 88.44 541 ALA A O 1
ATOM 4242 N N . GLU A 1 542 ? -4.317 4.240 24.383 1.00 89.62 542 GLU A N 1
ATOM 4243 C CA . GLU A 1 542 ? -5.327 5.081 25.040 1.00 89.62 542 GLU A CA 1
ATOM 4244 C C . GLU A 1 542 ? -6.723 4.443 25.010 1.00 89.62 542 GLU A C 1
ATOM 4246 O O . GLU A 1 542 ? -7.424 4.419 26.022 1.00 89.62 542 GLU A O 1
ATOM 4251 N N . ARG A 1 543 ? -7.122 3.845 23.879 1.00 89.00 543 ARG A N 1
ATOM 4252 C CA . ARG A 1 543 ? -8.388 3.102 23.793 1.00 89.00 543 ARG A CA 1
ATOM 4253 C C . ARG A 1 543 ? -8.420 1.953 24.796 1.00 89.00 543 ARG A C 1
ATOM 4255 O O . ARG A 1 543 ? -9.421 1.781 25.486 1.00 89.00 543 ARG A O 1
ATOM 4262 N N . GLN A 1 544 ? -7.335 1.184 24.884 1.00 89.25 544 GLN A N 1
ATOM 4263 C CA . GLN A 1 544 ? -7.236 0.076 25.827 1.00 89.25 544 GLN A CA 1
ATOM 4264 C C . GLN A 1 544 ? -7.331 0.577 27.268 1.00 89.25 544 GLN A C 1
ATOM 4266 O O . GLN A 1 544 ? -8.098 0.020 28.043 1.00 89.25 544 GLN A O 1
ATOM 4271 N N . ARG A 1 545 ? -6.661 1.687 27.596 1.00 93.19 545 ARG A N 1
ATOM 4272 C CA . ARG A 1 545 ? -6.743 2.328 28.912 1.00 93.19 545 ARG A CA 1
ATOM 4273 C C . ARG A 1 545 ? -8.177 2.716 29.286 1.00 93.19 545 ARG A C 1
ATOM 4275 O O . ARG A 1 545 ? -8.575 2.507 30.428 1.00 93.19 545 ARG A O 1
ATOM 4282 N N . ILE A 1 546 ? -8.962 3.248 28.345 1.00 93.12 546 ILE A N 1
ATOM 4283 C CA . ILE A 1 546 ? -10.386 3.557 28.567 1.00 93.12 546 ILE A CA 1
ATOM 4284 C C . ILE A 1 546 ? -11.188 2.269 28.785 1.00 93.12 546 ILE A C 1
ATOM 4286 O O . ILE A 1 546 ? -11.956 2.182 29.741 1.00 93.12 546 ILE A O 1
ATOM 4290 N N . LEU A 1 547 ? -11.005 1.255 27.936 1.00 92.31 547 LEU A N 1
ATOM 4291 C CA . LEU A 1 547 ? -11.724 -0.020 28.051 1.00 92.31 547 LEU A CA 1
ATOM 4292 C C . LEU A 1 547 ? -11.385 -0.773 29.342 1.00 92.31 547 LEU A C 1
ATOM 4294 O O . LEU A 1 547 ? -12.265 -1.388 29.944 1.00 92.31 547 LEU A O 1
ATOM 4298 N N . ASP A 1 548 ? -10.143 -0.672 29.810 1.00 91.56 548 ASP A N 1
ATOM 4299 C CA . ASP A 1 548 ? -9.697 -1.281 31.060 1.00 91.56 548 ASP A CA 1
ATOM 4300 C C . ASP A 1 548 ? -10.445 -0.710 32.278 1.00 91.56 548 ASP A C 1
ATOM 4302 O O . ASP A 1 548 ? -10.616 -1.424 33.263 1.00 91.56 548 ASP A O 1
ATOM 4306 N N . THR A 1 549 ? -10.993 0.515 32.205 1.00 91.62 549 THR A N 1
ATOM 4307 C CA . THR A 1 549 ? -11.841 1.073 33.283 1.00 91.62 549 THR A CA 1
ATOM 4308 C C . THR A 1 549 ? -13.165 0.327 33.469 1.00 91.62 549 THR A C 1
ATOM 4310 O O . THR A 1 549 ? -13.740 0.356 34.556 1.00 91.62 549 THR A O 1
ATOM 4313 N N . LEU A 1 550 ? -13.642 -0.370 32.432 1.00 93.06 550 LEU A N 1
ATOM 4314 C CA . LEU A 1 550 ? -14.862 -1.180 32.475 1.00 93.06 550 LEU A CA 1
ATOM 4315 C C . LEU A 1 550 ? -14.584 -2.628 32.903 1.00 93.06 550 LEU A C 1
ATOM 4317 O O . LEU A 1 550 ? -15.517 -3.400 33.141 1.00 93.06 550 LEU A O 1
ATOM 4321 N N . ARG A 1 551 ? -13.310 -3.026 32.999 1.00 92.81 551 ARG A N 1
ATOM 4322 C CA . ARG A 1 551 ? -12.916 -4.395 33.324 1.00 92.81 551 ARG A CA 1
ATOM 4323 C C . ARG A 1 551 ? -12.906 -4.600 34.836 1.00 92.81 551 ARG A C 1
ATOM 4325 O O . ARG A 1 551 ? -11.987 -4.175 35.528 1.00 92.81 551 ARG A O 1
ATOM 4332 N N . LEU A 1 552 ? -13.904 -5.320 35.344 1.00 93.31 552 LEU A N 1
ATOM 4333 C CA . LEU A 1 552 ? -13.952 -5.707 36.754 1.00 93.31 552 LEU A CA 1
ATOM 4334 C C . LEU A 1 552 ? -13.079 -6.937 37.024 1.00 93.31 552 LEU A C 1
ATOM 4336 O O . LEU A 1 552 ? -13.178 -7.960 36.341 1.00 93.31 552 LEU A O 1
ATOM 4340 N N . SER A 1 553 ? -12.243 -6.854 38.055 1.00 94.56 553 SER A N 1
ATOM 4341 C CA . SER A 1 553 ? -11.494 -7.997 38.570 1.00 94.56 553 SER A CA 1
ATOM 4342 C C . SER A 1 553 ? -12.421 -8.987 39.284 1.00 94.56 553 SER A C 1
ATOM 4344 O O . SER A 1 553 ? -13.528 -8.653 39.717 1.00 94.56 553 SER A O 1
ATOM 4346 N N . ARG A 1 554 ? -11.951 -10.226 39.472 1.00 95.69 554 ARG A N 1
ATOM 4347 C CA . ARG A 1 554 ? -12.687 -11.237 40.248 1.00 95.69 554 ARG A CA 1
ATOM 4348 C C . ARG A 1 554 ? -12.987 -10.763 41.674 1.00 95.69 554 ARG A C 1
ATOM 4350 O O . ARG A 1 554 ? -14.065 -11.044 42.185 1.00 95.69 554 ARG A O 1
ATOM 4357 N N . GLU A 1 555 ? -12.062 -10.041 42.301 1.00 97.19 555 GLU A N 1
ATOM 4358 C CA . GLU A 1 555 ? -12.240 -9.484 43.648 1.00 97.19 555 GLU A CA 1
ATOM 4359 C C . GLU A 1 555 ? -13.329 -8.410 43.673 1.00 97.19 555 GLU A C 1
ATOM 4361 O O . GLU A 1 555 ? -14.205 -8.445 44.534 1.00 97.19 555 GLU A O 1
ATOM 4366 N N . GLN A 1 556 ? -13.346 -7.513 42.681 1.00 96.12 556 GLN A N 1
ATOM 4367 C CA . GLN A 1 556 ? -14.402 -6.507 42.546 1.00 96.12 556 GLN A CA 1
ATOM 4368 C C . GLN A 1 556 ? -15.774 -7.156 42.318 1.00 96.12 556 GLN A C 1
ATOM 4370 O O . GLN A 1 556 ? -16.758 -6.736 42.920 1.00 96.12 556 GLN A O 1
ATOM 4375 N N . LEU A 1 557 ? -15.851 -8.217 41.507 1.00 97.25 557 LEU A N 1
ATOM 4376 C CA . LEU A 1 557 ? -17.093 -8.971 41.305 1.00 97.25 557 LEU A CA 1
ATOM 4377 C C . LEU A 1 557 ? -17.571 -9.667 42.589 1.00 97.25 557 LEU A C 1
ATOM 4379 O O . LEU A 1 557 ? -18.770 -9.687 42.873 1.00 97.25 557 LEU A O 1
ATOM 4383 N N . LEU A 1 558 ? -16.653 -10.215 43.390 1.00 97.19 558 LEU A N 1
ATOM 4384 C CA . LEU A 1 558 ? -16.983 -10.790 44.697 1.00 97.19 558 LEU A CA 1
ATOM 4385 C C . LEU A 1 558 ? -17.476 -9.725 45.682 1.00 97.19 558 LEU A C 1
ATOM 4387 O O . LEU A 1 558 ? -18.419 -9.981 46.428 1.00 97.19 558 LEU A O 1
ATOM 4391 N N . GLU A 1 559 ? -16.900 -8.527 45.647 1.00 97.19 559 GLU A N 1
ATOM 4392 C CA . GLU A 1 559 ? -17.369 -7.396 46.445 1.00 97.19 559 GLU A CA 1
ATOM 4393 C C . GLU A 1 559 ? -18.774 -6.943 46.016 1.00 97.19 559 GLU A C 1
ATOM 4395 O O . GLU A 1 559 ? -19.629 -6.714 46.870 1.00 97.19 559 GLU A O 1
ATOM 4400 N N . VAL A 1 560 ? -19.069 -6.894 44.710 1.00 97.00 560 VAL A N 1
ATOM 4401 C CA . VAL A 1 560 ? -20.433 -6.634 44.207 1.00 97.00 560 VAL A CA 1
ATOM 4402 C C . VAL A 1 560 ? -21.412 -7.698 44.713 1.00 97.00 560 VAL A C 1
ATOM 4404 O O . VAL A 1 560 ? -22.476 -7.353 45.231 1.00 97.00 560 VAL A O 1
ATOM 4407 N N . LYS A 1 561 ? -21.045 -8.986 44.638 1.00 97.25 561 LYS A N 1
ATOM 4408 C CA . LYS A 1 561 ? -21.852 -10.090 45.187 1.00 97.25 561 LYS A CA 1
ATOM 4409 C C . LYS A 1 561 ? -22.114 -9.903 46.683 1.00 97.25 561 LYS A C 1
ATOM 4411 O O . LYS A 1 561 ? -23.248 -10.088 47.129 1.00 97.25 561 LYS A O 1
ATOM 4416 N N . ARG A 1 562 ? -21.084 -9.547 47.457 1.00 97.50 562 ARG A N 1
ATOM 4417 C CA . ARG A 1 562 ? -21.200 -9.322 48.903 1.00 97.50 562 ARG A CA 1
ATOM 4418 C C . ARG A 1 562 ? -22.163 -8.175 49.199 1.00 97.50 562 ARG A C 1
ATOM 4420 O O . ARG A 1 562 ? -23.123 -8.384 49.926 1.00 97.50 562 ARG A O 1
ATOM 4427 N N . ARG A 1 563 ? -21.989 -7.018 48.553 1.00 96.38 563 ARG A N 1
ATOM 4428 C CA . ARG A 1 563 ? -22.883 -5.856 48.713 1.00 96.38 563 ARG A CA 1
ATOM 4429 C C . ARG A 1 563 ? -24.332 -6.165 48.350 1.00 96.38 563 ARG A C 1
ATOM 4431 O O . ARG A 1 563 ? -25.235 -5.715 49.045 1.00 96.38 563 ARG A O 1
ATOM 4438 N N . MET A 1 564 ? -24.562 -6.942 47.289 1.00 97.25 564 MET A N 1
ATOM 4439 C CA . MET A 1 564 ? -25.909 -7.391 46.929 1.00 97.25 564 MET A CA 1
ATOM 4440 C C . MET A 1 564 ? -26.499 -8.308 48.009 1.00 97.25 564 MET A C 1
ATOM 4442 O O . MET A 1 564 ? -27.654 -8.143 48.390 1.00 97.25 564 MET A O 1
ATOM 4446 N N . THR A 1 565 ? -25.700 -9.238 48.541 1.00 96.62 565 THR A N 1
ATOM 4447 C CA . THR A 1 565 ? -26.119 -10.143 49.625 1.00 96.62 565 THR A CA 1
ATOM 4448 C C . THR A 1 565 ? -26.486 -9.358 50.885 1.00 96.62 565 THR A C 1
ATOM 4450 O O . THR A 1 565 ? -27.554 -9.578 51.452 1.00 96.62 565 THR A O 1
ATOM 4453 N N . ASP A 1 566 ? -25.654 -8.390 51.273 1.00 95.69 566 ASP A N 1
ATOM 4454 C CA . ASP A 1 566 ? -25.914 -7.500 52.408 1.00 95.69 566 ASP A CA 1
ATOM 4455 C C . ASP A 1 566 ? -27.206 -6.690 52.177 1.00 95.69 566 ASP A C 1
ATOM 4457 O O . ASP A 1 566 ? -28.060 -6.604 53.059 1.00 95.69 566 ASP A O 1
ATOM 4461 N N . GLY A 1 567 ? -27.404 -6.168 50.960 1.00 96.31 567 GLY A N 1
ATOM 4462 C CA . GLY A 1 567 ? -28.620 -5.456 50.563 1.00 96.31 567 GLY A CA 1
ATOM 4463 C C . GLY A 1 567 ? -29.893 -6.301 50.679 1.00 96.31 567 GLY A C 1
ATOM 4464 O O . GLY A 1 567 ? -30.904 -5.798 51.171 1.00 96.31 567 GLY A O 1
ATOM 4465 N N . ILE A 1 568 ? -29.836 -7.580 50.288 1.00 96.62 568 ILE A N 1
ATOM 4466 C CA . ILE A 1 568 ? -30.943 -8.544 50.426 1.00 96.62 568 ILE A CA 1
ATOM 4467 C C . ILE A 1 568 ? -31.285 -8.769 51.902 1.00 96.62 568 ILE A C 1
ATOM 4469 O O . ILE A 1 568 ? -32.455 -8.694 52.278 1.00 96.62 568 ILE A O 1
ATOM 4473 N N . VAL A 1 569 ? -30.279 -9.016 52.750 1.00 96.25 569 VAL A N 1
ATOM 4474 C CA . VAL A 1 569 ? -30.486 -9.242 54.192 1.00 96.25 569 VAL A CA 1
ATOM 4475 C C . VAL A 1 569 ? -31.148 -8.026 54.842 1.00 96.25 569 VAL A C 1
ATOM 4477 O O . VAL A 1 569 ? -32.117 -8.175 55.589 1.00 96.25 569 VAL A O 1
ATOM 4480 N N . LEU A 1 570 ? -30.677 -6.818 54.515 1.00 95.75 570 LEU A N 1
ATOM 4481 C CA . LEU A 1 570 ? -31.271 -5.577 55.015 1.00 95.75 570 LEU A CA 1
ATOM 4482 C C . LEU A 1 570 ? -32.715 -5.388 54.533 1.00 95.75 570 LEU A C 1
ATOM 4484 O O . LEU A 1 570 ? -33.550 -4.935 55.315 1.00 95.75 570 LEU A O 1
ATOM 4488 N N . GLY A 1 571 ? -33.004 -5.749 53.279 1.00 94.88 571 GLY A N 1
ATOM 4489 C CA . GLY A 1 571 ? -34.321 -5.590 52.654 1.00 94.88 571 GLY A CA 1
ATOM 4490 C C . GLY A 1 571 ? -35.375 -6.546 53.197 1.00 94.88 571 GLY A C 1
ATOM 4491 O O . GLY A 1 571 ? -36.540 -6.177 53.303 1.00 94.88 571 GLY A O 1
ATOM 4492 N N . LEU A 1 572 ? -34.973 -7.754 53.594 1.00 95.25 572 LEU A N 1
ATOM 4493 C CA . LEU A 1 572 ? -35.871 -8.734 54.212 1.00 95.25 572 LEU A CA 1
ATOM 4494 C C . LEU A 1 572 ? -36.193 -8.409 55.680 1.00 95.25 572 LEU A C 1
ATOM 4496 O O . LEU A 1 572 ? -37.231 -8.824 56.195 1.00 95.25 572 LEU A O 1
ATOM 4500 N N . SER A 1 573 ? -35.315 -7.685 56.377 1.00 95.06 573 SER A N 1
ATOM 4501 C CA . SER A 1 573 ? -35.508 -7.351 57.790 1.00 95.06 573 SER A CA 1
ATOM 4502 C C . SER A 1 573 ? -36.439 -6.152 57.972 1.00 95.06 573 SER A C 1
ATOM 4504 O O . SER A 1 573 ? -36.169 -5.048 57.503 1.00 95.06 573 SER A O 1
ATOM 4506 N N . LYS A 1 574 ? -37.495 -6.335 58.774 1.00 92.38 574 LYS A N 1
ATOM 4507 C CA . LYS A 1 574 ? -38.469 -5.282 59.114 1.00 92.38 574 LYS A CA 1
ATOM 4508 C C . LYS A 1 574 ? -37.829 -4.033 59.739 1.00 92.38 574 LYS A C 1
ATOM 4510 O O . LYS A 1 574 ? -38.353 -2.939 59.583 1.00 92.38 574 LYS A O 1
ATOM 4515 N N . GLN A 1 575 ? -36.720 -4.189 60.464 1.00 94.56 575 GLN A N 1
ATOM 4516 C CA . GLN A 1 575 ? -36.054 -3.091 61.179 1.00 94.56 575 GLN A CA 1
ATOM 4517 C C . GLN A 1 575 ? -35.180 -2.234 60.252 1.00 94.56 575 GLN A C 1
ATOM 4519 O O . GLN A 1 575 ? -34.982 -1.049 60.509 1.00 94.56 575 GLN A O 1
ATOM 4524 N N . THR A 1 576 ? -34.651 -2.832 59.182 1.00 94.31 576 THR A N 1
ATOM 4525 C CA . THR A 1 576 ? -33.647 -2.223 58.294 1.00 94.31 576 THR A CA 1
ATOM 4526 C C . THR A 1 576 ? -34.142 -2.004 56.865 1.00 94.31 576 THR A C 1
ATOM 4528 O O . THR A 1 576 ? -33.420 -1.419 56.063 1.00 94.31 576 THR A O 1
ATOM 4531 N N . HIS A 1 577 ? -35.367 -2.423 56.545 1.00 91.44 577 HIS A N 1
ATOM 4532 C CA . HIS A 1 577 ? -35.976 -2.334 55.215 1.00 91.44 577 HIS A CA 1
ATOM 4533 C C . HIS A 1 577 ? -35.914 -0.926 54.597 1.00 91.44 577 HIS A C 1
ATOM 4535 O O . HIS A 1 577 ? -35.613 -0.757 53.412 1.00 91.44 577 HIS A O 1
ATOM 4541 N N . GLU A 1 578 ? -36.134 0.113 55.409 1.00 89.62 578 GLU A N 1
ATOM 4542 C CA . GLU A 1 578 ? -36.077 1.501 54.937 1.00 89.62 578 GLU A CA 1
ATOM 4543 C C . GLU A 1 578 ? -34.655 1.992 54.638 1.00 89.62 578 GLU A C 1
ATOM 4545 O O . GLU A 1 578 ? -34.478 2.937 53.874 1.00 89.62 578 GLU A O 1
ATOM 4550 N N . GLN A 1 579 ? -33.630 1.326 55.176 1.00 91.38 579 GLN A N 1
ATOM 4551 C CA . GLN A 1 579 ? -32.227 1.741 55.066 1.00 91.38 579 GLN A CA 1
ATOM 4552 C C . GLN A 1 579 ? -31.542 1.226 53.791 1.00 91.38 579 GLN A C 1
ATOM 4554 O O . GLN A 1 579 ? -30.453 1.685 53.454 1.00 91.38 579 GLN A O 1
ATOM 4559 N N . THR A 1 580 ? -32.150 0.273 53.079 1.00 91.88 580 THR A N 1
ATOM 4560 C CA . THR A 1 580 ? -31.588 -0.319 51.856 1.00 91.88 580 THR A CA 1
ATOM 4561 C C . THR A 1 580 ? -32.347 0.115 50.603 1.00 91.88 580 THR A C 1
ATOM 4563 O O . THR A 1 580 ? -33.557 0.367 50.623 1.00 91.88 580 THR A O 1
ATOM 4566 N N . SER A 1 581 ? -31.632 0.172 49.479 1.00 90.25 581 SER A N 1
ATOM 4567 C CA . SER A 1 581 ? -32.215 0.352 48.147 1.00 90.25 581 SER A CA 1
ATOM 4568 C C . SER A 1 581 ? -32.786 -0.949 47.567 1.00 90.25 581 SER A C 1
ATOM 4570 O O . SER A 1 581 ? -33.622 -0.897 46.665 1.00 90.25 581 SER A O 1
ATOM 4572 N N . VAL A 1 582 ? -32.377 -2.113 48.084 1.00 93.25 582 VAL A N 1
ATOM 4573 C CA . VAL A 1 582 ? -32.871 -3.431 47.659 1.00 93.25 582 VAL A CA 1
ATOM 4574 C C . VAL A 1 582 ? -34.100 -3.786 48.493 1.00 93.25 582 VAL A C 1
ATOM 4576 O O . VAL A 1 582 ? -33.983 -4.283 49.608 1.00 93.25 582 VAL A O 1
ATOM 4579 N N . LYS A 1 583 ? -35.292 -3.491 47.969 1.00 89.31 583 LYS A N 1
ATOM 4580 C CA . LYS A 1 583 ? -36.529 -3.493 48.765 1.00 89.31 583 LYS A CA 1
ATOM 4581 C C . LYS A 1 583 ? -37.129 -4.866 49.074 1.00 89.31 583 LYS A C 1
ATOM 4583 O O . LYS A 1 583 ? -37.951 -4.929 49.965 1.00 89.31 583 LYS A O 1
ATOM 4588 N N . MET A 1 584 ? -36.741 -5.954 48.404 1.00 93.25 584 MET A N 1
ATOM 4589 C CA . MET A 1 584 ? -37.230 -7.318 48.715 1.00 93.25 584 MET A CA 1
ATOM 4590 C C . MET A 1 584 ? -38.755 -7.394 48.966 1.00 93.25 584 MET A C 1
ATOM 4592 O O . MET A 1 584 ? -39.209 -7.908 49.988 1.00 93.25 584 MET A O 1
ATOM 4596 N N . LEU A 1 585 ? -39.539 -6.817 48.051 1.00 92.31 585 LEU A N 1
ATOM 4597 C CA . LEU A 1 585 ? -40.978 -6.600 48.221 1.00 92.31 585 LEU A CA 1
ATOM 4598 C C . LEU A 1 585 ? -41.748 -7.939 48.219 1.00 92.31 585 LEU A C 1
ATOM 4600 O O . LEU A 1 585 ? -41.568 -8.729 47.290 1.00 92.31 585 LEU A O 1
ATOM 4604 N N . PRO A 1 586 ? -42.606 -8.213 49.222 1.00 92.75 586 PRO A N 1
ATOM 4605 C CA . PRO A 1 586 ? -43.443 -9.410 49.237 1.00 92.75 586 PRO A CA 1
ATOM 4606 C C . PRO A 1 586 ? -44.477 -9.410 48.106 1.00 92.75 586 PRO A C 1
ATOM 4608 O O . PRO A 1 586 ? -45.174 -8.423 47.900 1.00 92.75 586 PRO A O 1
ATOM 4611 N N . THR A 1 587 ? -44.623 -10.549 47.431 1.00 93.69 587 THR A N 1
ATOM 4612 C CA . THR A 1 587 ? -45.495 -10.712 46.250 1.00 93.69 587 THR A CA 1
ATOM 4613 C C . THR A 1 587 ? -46.839 -11.359 46.580 1.00 93.69 587 THR A C 1
ATOM 4615 O O . THR A 1 587 ? -47.711 -11.474 45.728 1.00 93.69 587 THR A O 1
ATOM 4618 N N . TYR A 1 588 ? -46.992 -11.853 47.815 1.00 94.19 588 TYR A N 1
ATOM 4619 C CA . TYR A 1 588 ? -48.146 -12.619 48.312 1.00 94.19 588 TYR A CA 1
ATOM 4620 C C . TYR A 1 588 ? -48.434 -13.939 47.579 1.00 94.19 588 TYR A C 1
ATOM 4622 O O . TYR A 1 588 ? -49.326 -14.677 48.000 1.00 94.19 588 TYR A O 1
ATOM 4630 N N . VAL A 1 589 ? -47.625 -14.306 46.583 1.00 94.31 589 VAL A N 1
ATOM 4631 C CA . VAL A 1 589 ? -47.570 -15.655 46.012 1.00 94.31 589 VAL A CA 1
ATOM 4632 C C . VAL A 1 589 ? -46.804 -16.555 46.981 1.00 94.31 589 VAL A C 1
ATOM 4634 O O . VAL A 1 589 ? -45.644 -16.300 47.298 1.00 94.31 589 VAL A O 1
ATOM 4637 N N . ARG A 1 590 ? -47.469 -17.589 47.507 1.00 94.25 590 ARG A N 1
ATOM 4638 C CA . ARG A 1 590 ? -46.933 -18.431 48.598 1.00 94.25 590 ARG A CA 1
ATOM 4639 C C . ARG A 1 590 ? -46.432 -19.801 48.151 1.00 94.25 590 ARG A C 1
ATOM 4641 O O . ARG A 1 590 ? -45.747 -20.468 48.920 1.00 94.25 590 ARG A O 1
ATOM 4648 N N . SER A 1 591 ? -46.773 -20.218 46.940 1.00 93.50 591 SER A N 1
ATOM 4649 C CA . SER A 1 591 ? -46.385 -21.502 46.368 1.00 93.50 591 SER A CA 1
ATOM 4650 C C . SER A 1 591 ? -46.268 -21.383 44.855 1.00 93.50 591 SER A C 1
ATOM 4652 O O . SER A 1 591 ? -46.933 -20.555 44.233 1.00 93.50 591 SER A O 1
ATOM 4654 N N . THR A 1 592 ? -45.417 -22.220 44.271 1.00 93.38 592 THR A N 1
ATOM 4655 C CA . THR A 1 592 ? -45.387 -22.447 42.825 1.00 93.38 592 THR A CA 1
ATOM 4656 C C . THR A 1 592 ? -46.593 -23.286 42.396 1.00 93.38 592 THR A C 1
ATOM 4658 O O . THR A 1 592 ? -47.194 -23.934 43.259 1.00 93.38 592 THR A O 1
ATOM 4661 N N . PRO A 1 593 ? -46.919 -23.323 41.092 1.00 90.50 593 PRO A N 1
ATOM 4662 C CA . PRO A 1 593 ? -47.985 -24.179 40.593 1.00 90.50 593 PRO A CA 1
ATOM 4663 C C . PRO A 1 593 ? -47.806 -25.650 40.999 1.00 90.50 593 PRO A C 1
ATOM 4665 O O . PRO A 1 593 ? -46.688 -26.172 40.939 1.00 90.50 593 PRO A O 1
ATOM 4668 N N . ASP A 1 594 ? -48.888 -26.311 41.410 1.00 89.50 594 ASP A N 1
ATOM 4669 C CA . ASP A 1 594 ? -48.905 -27.711 41.868 1.00 89.50 594 ASP A CA 1
ATOM 4670 C C . ASP A 1 594 ? -49.631 -28.665 40.900 1.00 89.50 594 ASP A C 1
ATOM 4672 O O . ASP A 1 594 ? -49.668 -29.880 41.114 1.00 89.50 594 ASP A O 1
ATOM 4676 N N . GLY A 1 595 ? -50.166 -28.126 39.801 1.00 87.44 595 GLY A N 1
ATOM 4677 C CA . GLY A 1 595 ? -50.863 -28.866 38.756 1.00 87.44 595 GLY A CA 1
ATOM 4678 C C . GLY A 1 595 ? -52.370 -28.992 38.982 1.00 87.44 595 GLY A C 1
ATOM 4679 O O . GLY A 1 595 ? -53.056 -29.580 38.136 1.00 87.44 595 GLY A O 1
ATOM 4680 N N . THR A 1 596 ? -52.905 -28.460 40.085 1.00 89.06 596 THR A N 1
ATOM 4681 C CA . THR A 1 596 ? -54.352 -28.415 40.346 1.00 89.06 596 THR A CA 1
ATOM 4682 C C . THR A 1 596 ? -55.053 -27.249 39.642 1.00 89.06 596 THR A C 1
ATOM 4684 O O . THR A 1 596 ? -56.285 -27.222 39.578 1.00 89.06 596 THR A O 1
ATOM 4687 N N . GLU A 1 597 ? -54.296 -26.318 39.055 1.00 91.00 597 GLU A N 1
ATOM 4688 C CA . GLU A 1 597 ? -54.814 -25.107 38.425 1.00 91.00 597 GLU A CA 1
ATOM 4689 C C . GLU A 1 597 ? -55.684 -25.431 37.204 1.00 91.00 597 GLU A C 1
ATOM 4691 O O . GLU A 1 597 ? -55.301 -26.172 36.293 1.00 91.00 597 GLU A O 1
ATOM 4696 N N . ASN A 1 598 ? -56.881 -24.849 37.164 1.00 91.88 598 ASN A N 1
ATOM 4697 C CA . ASN A 1 598 ? -57.854 -25.084 36.106 1.00 91.88 598 ASN A CA 1
ATOM 4698 C C . ASN A 1 598 ? -58.790 -23.882 35.961 1.00 91.88 598 ASN A C 1
ATOM 4700 O O . ASN A 1 598 ? -59.284 -23.361 36.959 1.00 91.88 598 ASN A O 1
ATOM 4704 N N . GLY A 1 599 ? -59.066 -23.469 34.725 1.00 92.38 599 GLY A N 1
ATOM 4705 C CA . GLY A 1 599 ? -59.947 -22.338 34.437 1.00 92.38 599 GLY A CA 1
ATOM 4706 C C . GLY A 1 599 ? -59.538 -21.556 33.193 1.00 92.38 599 GLY A C 1
ATOM 4707 O O . GLY A 1 599 ? -58.525 -21.858 32.562 1.00 92.38 599 GLY A O 1
ATOM 4708 N N . ASP A 1 600 ? -60.343 -20.557 32.845 1.00 92.44 600 ASP A N 1
ATOM 4709 C CA . ASP A 1 600 ? -60.039 -19.571 31.808 1.00 92.44 600 ASP A CA 1
ATOM 4710 C C . ASP A 1 600 ? -59.728 -18.244 32.506 1.00 92.44 600 ASP A C 1
ATOM 4712 O O . ASP A 1 600 ? -60.534 -17.754 33.295 1.00 92.44 600 ASP A O 1
ATOM 4716 N N . PHE A 1 601 ? -58.556 -17.686 32.228 1.00 94.00 601 PHE A N 1
ATOM 4717 C CA . PHE A 1 601 ? -58.019 -16.499 32.882 1.00 94.00 601 PHE A CA 1
ATOM 4718 C C . PHE A 1 601 ? -57.670 -15.458 31.832 1.00 94.00 601 PHE A C 1
ATOM 4720 O O . PHE A 1 601 ? -57.101 -15.780 30.788 1.00 94.00 601 PHE A O 1
ATOM 4727 N N . LEU A 1 602 ? -57.977 -14.203 32.121 1.00 94.38 602 LEU A N 1
ATOM 4728 C CA . LEU A 1 602 ? -57.441 -13.079 31.376 1.00 94.38 602 LEU A CA 1
ATOM 4729 C C . LEU A 1 602 ? -56.132 -12.649 32.061 1.00 94.38 602 LEU A C 1
ATOM 4731 O O . LEU A 1 602 ? -56.037 -12.647 33.288 1.00 94.38 602 LEU A O 1
ATOM 4735 N N . ALA A 1 603 ? -55.110 -12.304 31.287 1.00 94.75 603 ALA A N 1
ATOM 4736 C CA . ALA A 1 603 ? -53.868 -11.760 31.814 1.00 94.75 603 ALA A CA 1
ATOM 4737 C C . ALA A 1 603 ? -53.464 -10.497 31.057 1.00 94.75 603 ALA A C 1
ATOM 4739 O O . ALA A 1 603 ? -53.616 -10.418 29.838 1.00 94.75 603 ALA A O 1
ATOM 4740 N N . LEU A 1 604 ? -52.955 -9.511 31.788 1.00 95.00 604 LEU A N 1
ATOM 4741 C CA . LEU A 1 604 ? -52.390 -8.288 31.225 1.00 95.00 604 LEU A CA 1
ATOM 4742 C C . LEU A 1 604 ? -50.890 -8.284 31.482 1.00 95.00 604 LEU A C 1
ATOM 4744 O O . LEU A 1 604 ? -50.479 -8.601 32.591 1.00 95.00 604 LEU A O 1
ATOM 4748 N N . ASP A 1 605 ? -50.093 -7.894 30.498 1.00 94.62 605 ASP A N 1
ATOM 4749 C CA . ASP A 1 605 ? -48.642 -7.764 30.633 1.00 94.62 605 ASP A CA 1
ATOM 4750 C C . ASP A 1 605 ? -48.212 -6.353 30.245 1.00 94.62 605 ASP A C 1
ATOM 4752 O O . ASP A 1 605 ? -48.246 -5.969 29.069 1.00 94.62 605 ASP A O 1
ATOM 4756 N N . LEU A 1 606 ? -47.853 -5.570 31.263 1.00 92.50 606 LEU A N 1
ATOM 4757 C CA . LEU A 1 606 ? -47.408 -4.193 31.136 1.00 92.50 606 LEU A CA 1
ATOM 4758 C C . LEU A 1 606 ? -46.029 -4.013 31.773 1.00 92.50 606 LEU A C 1
ATOM 4760 O O . LEU A 1 606 ? -45.900 -3.896 32.992 1.00 92.50 606 LEU A O 1
ATOM 4764 N N . GLY A 1 607 ? -45.003 -3.886 30.931 1.00 81.06 607 GLY A N 1
ATOM 4765 C CA . GLY A 1 607 ? -43.638 -3.631 31.396 1.00 81.06 607 GLY A CA 1
ATOM 4766 C C . GLY A 1 607 ? -42.747 -2.809 30.471 1.00 81.06 607 GLY A C 1
ATOM 4767 O O . GLY A 1 607 ? -41.582 -2.594 30.799 1.00 81.06 607 GLY A O 1
ATOM 4768 N N . GLY A 1 608 ? -43.267 -2.333 29.340 1.00 83.00 608 GLY A N 1
ATOM 4769 C CA . GLY A 1 608 ? -42.547 -1.522 28.357 1.00 83.00 608 GLY A CA 1
ATOM 4770 C C . GLY A 1 608 ? -43.516 -0.815 27.408 1.00 83.00 608 GLY A C 1
ATOM 4771 O O . GLY A 1 608 ? -44.703 -0.716 27.696 1.00 83.00 608 GLY A O 1
ATOM 4772 N N . SER A 1 609 ? -43.033 -0.352 26.253 1.00 81.75 609 SER A N 1
ATOM 4773 C CA . SER A 1 609 ? -43.871 0.295 25.223 1.00 81.75 609 SER A CA 1
ATOM 4774 C C . SER A 1 609 ? -44.837 -0.662 24.507 1.00 81.75 609 SER A C 1
ATOM 4776 O O . SER A 1 609 ? -45.710 -0.225 23.756 1.00 81.75 609 SER A O 1
ATOM 4778 N N . SER A 1 610 ? -44.674 -1.970 24.722 1.00 86.44 610 SER A N 1
ATOM 4779 C CA . SER A 1 610 ? -45.577 -3.018 24.247 1.00 86.44 610 SER A CA 1
ATOM 4780 C C . SER A 1 610 ? -46.369 -3.582 25.422 1.00 86.44 610 SER A C 1
ATOM 4782 O O . SER A 1 610 ? -45.783 -4.100 26.371 1.00 86.44 610 SER A O 1
ATOM 4784 N N . PHE A 1 611 ? -47.689 -3.486 25.327 1.00 91.69 611 PHE A N 1
ATOM 4785 C CA . PHE A 1 611 ? -48.668 -4.032 26.256 1.00 91.69 611 PHE A CA 1
ATOM 4786 C C . PHE A 1 611 ? -49.293 -5.286 25.655 1.00 91.69 611 PHE A C 1
ATOM 4788 O O . PHE A 1 611 ? -49.563 -5.315 24.455 1.00 91.69 611 PHE A O 1
ATOM 4795 N N . ARG A 1 612 ? -49.528 -6.333 26.444 1.00 94.56 612 ARG A N 1
ATOM 4796 C CA . ARG A 1 612 ? -50.184 -7.548 25.942 1.00 94.56 612 ARG A CA 1
ATOM 4797 C C . ARG A 1 612 ? -51.429 -7.858 26.742 1.00 94.56 612 ARG A C 1
ATOM 4799 O O . ARG A 1 612 ? -51.427 -7.765 27.965 1.00 94.56 612 ARG A O 1
ATOM 4806 N N . VAL A 1 613 ? -52.460 -8.291 26.029 1.00 95.44 613 VAL A N 1
ATOM 4807 C CA . VAL A 1 613 ? -53.657 -8.889 26.618 1.00 95.44 613 VAL A CA 1
ATOM 4808 C C . VAL A 1 613 ? -53.679 -10.352 26.202 1.00 95.44 613 VAL A C 1
ATOM 4810 O O . VAL A 1 613 ? -53.474 -10.662 25.025 1.00 95.44 613 VAL A O 1
ATOM 4813 N N . LEU A 1 614 ? -53.868 -11.247 27.168 1.00 95.44 614 LEU A N 1
ATOM 4814 C CA . LEU A 1 614 ? -53.816 -12.689 26.974 1.00 95.44 614 LEU A CA 1
ATOM 4815 C C . LEU A 1 614 ? -55.068 -13.365 27.528 1.00 95.44 614 LEU A C 1
ATOM 4817 O O . LEU A 1 614 ? -55.526 -13.030 28.615 1.00 95.44 614 LEU A O 1
ATOM 4821 N N . LEU A 1 615 ? -55.561 -14.380 26.825 1.00 94.75 615 LEU A N 1
ATOM 4822 C CA . LEU A 1 615 ? -56.484 -15.380 27.349 1.00 94.75 615 LEU A CA 1
ATOM 4823 C C . LEU A 1 615 ? -55.707 -16.678 27.577 1.00 94.75 615 LEU A C 1
ATOM 4825 O O . LEU A 1 615 ? -55.173 -17.257 26.629 1.00 94.75 615 LEU A O 1
ATOM 4829 N N . VAL A 1 616 ? -55.677 -17.145 28.820 1.00 94.12 616 VAL A N 1
ATOM 4830 C CA . VAL A 1 616 ? -54.983 -18.359 29.252 1.00 94.12 616 VAL A CA 1
ATOM 4831 C C . VAL A 1 616 ? -56.012 -19.380 29.716 1.00 94.12 616 VAL A C 1
ATOM 4833 O O . VAL A 1 616 ? -56.728 -19.163 30.689 1.00 94.12 616 VAL A O 1
ATOM 4836 N N . ARG A 1 617 ? -56.087 -20.519 29.031 1.00 93.00 617 ARG A N 1
ATOM 4837 C CA . ARG A 1 617 ? -56.972 -21.631 29.383 1.00 93.00 617 ARG A CA 1
ATOM 4838 C C . ARG A 1 617 ? -56.156 -22.774 29.961 1.00 93.00 617 ARG A C 1
ATOM 4840 O O . ARG A 1 617 ? -55.383 -23.423 29.255 1.00 93.00 617 ARG A O 1
ATOM 4847 N N . LEU A 1 618 ? -56.363 -23.029 31.244 1.00 91.94 618 LEU A N 1
ATOM 4848 C CA . LEU A 1 618 ? -55.770 -24.129 31.990 1.00 91.94 618 LEU A CA 1
ATOM 4849 C C . LEU A 1 618 ? -56.786 -25.265 32.096 1.00 91.94 618 LEU A C 1
ATOM 4851 O O . LEU A 1 618 ? -57.951 -25.042 32.440 1.00 91.94 618 LEU A O 1
ATOM 4855 N N . ARG A 1 619 ? -56.359 -26.488 31.777 1.00 89.69 619 ARG A N 1
ATOM 4856 C CA . ARG A 1 619 ? -57.169 -27.702 31.934 1.00 89.69 619 ARG A CA 1
ATOM 4857 C C . ARG A 1 619 ? -56.416 -28.717 32.787 1.00 89.69 619 ARG A C 1
ATOM 4859 O O . ARG A 1 619 ? -55.375 -29.220 32.354 1.00 89.69 619 ARG A O 1
ATOM 4866 N N . SER A 1 620 ? -56.955 -29.036 33.966 1.00 75.19 620 SER A N 1
ATOM 4867 C CA . SER A 1 620 ? -56.409 -30.088 34.831 1.00 75.19 620 SER A CA 1
ATOM 4868 C C . SER A 1 620 ? -56.899 -31.473 34.372 1.00 75.19 620 SER A C 1
ATOM 4870 O O . SER A 1 620 ? -58.079 -31.689 34.092 1.00 75.19 620 SER A O 1
ATOM 4872 N N . GLY A 1 621 ? -55.975 -32.426 34.201 1.00 67.75 621 GLY A N 1
ATOM 4873 C CA . GLY A 1 621 ? -56.253 -33.778 33.695 1.00 67.75 621 GLY A CA 1
ATOM 4874 C C . GLY A 1 621 ? -54.979 -34.620 33.527 1.00 67.75 621 GLY A C 1
ATOM 4875 O O . GLY A 1 621 ? -53.889 -34.151 33.833 1.00 67.75 621 GLY A O 1
ATOM 4876 N N . LYS A 1 622 ? -55.079 -35.856 32.993 1.00 62.62 622 LYS A N 1
ATOM 4877 C CA . LYS A 1 622 ? -53.920 -36.774 32.786 1.00 62.62 622 LYS A CA 1
ATOM 4878 C C . LYS A 1 622 ? -52.791 -36.191 31.914 1.00 62.62 622 LYS A C 1
ATOM 4880 O O . LYS A 1 622 ? -51.682 -36.716 31.918 1.00 62.62 622 LYS A O 1
ATOM 4885 N N . ARG A 1 623 ? -53.083 -35.145 31.138 1.00 65.75 623 ARG A N 1
ATOM 4886 C CA . ARG A 1 623 ? -52.110 -34.289 30.453 1.00 65.75 623 ARG A CA 1
ATOM 4887 C C . ARG A 1 623 ? -52.492 -32.845 30.757 1.00 65.75 623 ARG A C 1
ATOM 4889 O O . ARG A 1 623 ? -53.554 -32.413 30.313 1.00 65.75 623 ARG A O 1
ATOM 4896 N N . HIS A 1 624 ? -51.646 -32.125 31.490 1.00 77.31 624 HIS A N 1
ATOM 4897 C CA . HIS A 1 624 ? -51.799 -30.683 31.675 1.00 77.31 624 HIS A CA 1
ATOM 4898 C C . HIS A 1 624 ? -51.763 -30.012 30.300 1.00 77.31 624 HIS A C 1
ATOM 4900 O O . HIS A 1 624 ? -50.818 -30.212 29.533 1.00 77.31 624 HIS A O 1
ATOM 4906 N N . LYS A 1 625 ? -52.816 -29.266 29.958 1.00 84.06 625 LYS A N 1
ATOM 4907 C CA . LYS A 1 625 ? -52.885 -28.508 28.708 1.00 84.06 625 LYS A CA 1
ATOM 4908 C C . LYS A 1 625 ? -53.078 -27.036 29.041 1.00 84.06 625 LYS A C 1
ATOM 4910 O O . LYS A 1 625 ? -54.042 -26.681 29.717 1.00 84.06 625 LYS A O 1
ATOM 4915 N N . VAL A 1 626 ? -52.163 -26.217 28.533 1.00 90.19 626 VAL A N 1
ATOM 4916 C CA . VAL A 1 626 ? -52.220 -24.757 28.576 1.00 90.19 626 VAL A CA 1
ATOM 4917 C C . VAL A 1 626 ? -52.459 -24.276 27.152 1.00 90.19 626 VAL A C 1
ATOM 4919 O O . VAL A 1 626 ? -51.706 -24.631 26.245 1.00 90.19 626 VAL A O 1
ATOM 4922 N N . ASP A 1 627 ? -53.536 -23.531 26.945 1.00 91.50 627 ASP A N 1
ATOM 4923 C CA . ASP A 1 627 ? -53.871 -22.910 25.665 1.00 91.50 627 ASP A CA 1
ATOM 4924 C C . ASP A 1 627 ? -53.881 -21.389 25.845 1.00 91.50 627 ASP A C 1
ATOM 4926 O O . ASP A 1 627 ? -54.561 -20.874 26.732 1.00 91.50 627 ASP A O 1
ATOM 4930 N N . MET A 1 628 ? -53.080 -20.679 25.052 1.00 93.06 628 MET A N 1
ATOM 4931 C CA . MET A 1 628 ? -52.839 -19.246 25.212 1.00 93.06 628 MET A CA 1
ATOM 4932 C C . MET A 1 628 ? -53.104 -18.510 23.910 1.00 93.06 628 MET A C 1
ATOM 4934 O O . MET A 1 628 ? -52.529 -18.827 22.872 1.00 93.06 628 MET A O 1
ATOM 4938 N N . HIS A 1 629 ? -53.935 -17.480 23.999 1.00 94.38 629 HIS A N 1
ATOM 4939 C CA . HIS A 1 629 ? -54.176 -16.526 22.925 1.00 94.38 629 HIS A CA 1
ATOM 4940 C C . HIS A 1 629 ? -53.728 -15.156 23.417 1.00 94.38 629 HIS A C 1
ATOM 4942 O O . HIS A 1 629 ? -53.978 -14.820 24.570 1.00 94.38 629 HIS A O 1
ATOM 4948 N N . GLN A 1 630 ? -53.063 -14.367 22.580 1.00 94.38 630 GLN A N 1
ATOM 4949 C CA . GLN A 1 630 ? -52.577 -13.046 22.976 1.00 94.38 630 GLN A CA 1
ATOM 4950 C C . GLN A 1 630 ? -52.645 -12.051 21.826 1.00 94.38 630 GLN A C 1
ATOM 4952 O O . GLN A 1 630 ? -52.524 -12.434 20.661 1.00 94.38 630 GLN A O 1
ATOM 4957 N N . LYS A 1 631 ? -52.764 -10.769 22.164 1.00 96.12 631 LYS A N 1
ATOM 4958 C CA . LYS A 1 631 ? -52.615 -9.653 21.229 1.00 96.12 631 LYS A CA 1
ATOM 4959 C C . LYS A 1 631 ? -51.725 -8.583 21.849 1.00 96.12 631 LYS A C 1
ATOM 4961 O O . LYS A 1 631 ? -51.803 -8.314 23.048 1.00 96.12 631 LYS A O 1
ATOM 4966 N N . ILE A 1 632 ? -50.840 -8.026 21.026 1.00 95.56 632 ILE A N 1
ATOM 4967 C CA . ILE A 1 632 ? -49.885 -6.992 21.427 1.00 95.56 632 ILE A CA 1
ATOM 4968 C C . ILE A 1 632 ? -50.427 -5.637 20.986 1.00 95.56 632 ILE A C 1
ATOM 4970 O O . ILE A 1 632 ? -50.840 -5.469 19.840 1.00 95.56 632 ILE A O 1
ATOM 4974 N N . TYR A 1 633 ? -50.362 -4.680 21.897 1.00 95.81 633 TYR A N 1
ATOM 4975 C CA . TYR A 1 633 ? -50.766 -3.299 21.729 1.00 95.81 633 TYR A CA 1
ATOM 4976 C C . TYR A 1 633 ? -49.578 -2.382 21.990 1.00 95.81 633 TYR A C 1
ATOM 4978 O O . TYR A 1 633 ? -48.750 -2.638 22.866 1.00 95.81 633 TYR A O 1
ATOM 4986 N N . THR A 1 634 ? -49.488 -1.294 21.238 1.00 93.06 634 THR A N 1
ATOM 4987 C CA . THR A 1 634 ? -48.491 -0.252 21.483 1.00 93.06 634 THR A CA 1
ATOM 4988 C C . THR A 1 634 ? -49.081 0.796 22.416 1.00 93.06 634 THR A C 1
ATOM 4990 O O . THR A 1 634 ? -50.236 1.190 22.253 1.00 93.06 634 THR A O 1
ATOM 4993 N N . ILE A 1 635 ? -48.289 1.263 23.381 1.00 93.31 635 ILE A N 1
ATOM 4994 C CA . ILE A 1 635 ? -48.634 2.435 24.188 1.00 93.31 635 ILE A CA 1
ATOM 4995 C C . ILE A 1 635 ? -47.859 3.629 23.622 1.00 93.31 635 ILE A C 1
ATOM 4997 O O . ILE A 1 635 ? -46.624 3.596 23.629 1.00 93.31 635 ILE A O 1
ATOM 5001 N N . PRO A 1 636 ? -48.541 4.667 23.104 1.00 92.81 636 PRO A N 1
ATOM 5002 C CA . PRO A 1 636 ? -47.878 5.876 22.632 1.00 92.81 636 PRO A CA 1
ATOM 5003 C C . PRO A 1 636 ? -47.033 6.521 23.736 1.00 92.81 636 PRO A C 1
ATOM 5005 O O . PRO A 1 636 ? -47.417 6.522 24.905 1.00 92.81 636 PRO A O 1
ATOM 5008 N N . GLN A 1 637 ? -45.893 7.113 23.369 1.00 90.94 637 GLN A N 1
ATOM 5009 C CA . GLN A 1 637 ? -45.007 7.767 24.340 1.00 90.94 637 GLN A CA 1
ATOM 5010 C C . GLN A 1 637 ? -45.713 8.909 25.088 1.00 90.94 637 GLN A C 1
ATOM 5012 O O . GLN A 1 637 ? -45.478 9.093 26.281 1.00 90.94 637 GLN A O 1
ATOM 5017 N N . GLU A 1 638 ? -46.601 9.631 24.402 1.00 92.88 638 GLU A N 1
ATOM 5018 C CA . GLU A 1 638 ? -47.442 10.682 24.984 1.00 92.88 638 GLU A CA 1
ATOM 5019 C C . GLU A 1 638 ? -48.331 10.121 26.098 1.00 92.88 638 GLU A C 1
ATOM 5021 O O . GLU A 1 638 ? -48.381 10.690 27.179 1.00 92.88 638 GLU A O 1
ATOM 5026 N N . THR A 1 639 ? -48.924 8.942 25.898 1.00 92.56 639 THR A N 1
ATOM 5027 C CA . THR A 1 639 ? -49.720 8.240 26.914 1.00 92.56 639 THR A CA 1
ATOM 5028 C C . THR A 1 639 ? -48.851 7.703 28.058 1.00 92.56 639 THR A C 1
ATOM 5030 O O . THR A 1 639 ? -49.229 7.794 29.222 1.00 92.56 639 THR A O 1
ATOM 5033 N N . MET A 1 640 ? -47.649 7.183 27.770 1.00 91.88 640 MET A N 1
ATOM 5034 C CA . MET A 1 640 ? -46.709 6.706 28.804 1.00 91.88 640 MET A CA 1
ATOM 5035 C C . MET A 1 640 ? -46.244 7.819 29.760 1.00 91.88 640 MET A C 1
ATOM 5037 O O . MET A 1 640 ? -45.815 7.529 30.883 1.00 91.88 640 MET A O 1
ATOM 5041 N N . GLN A 1 641 ? -46.265 9.071 29.300 1.00 92.69 641 GLN A N 1
ATOM 5042 C CA . GLN A 1 641 ? -45.813 10.261 30.030 1.00 92.69 641 GLN A CA 1
ATOM 5043 C C . GLN A 1 641 ? -46.951 11.253 30.332 1.00 92.69 641 GLN A C 1
ATOM 5045 O O . GLN A 1 641 ? -46.676 12.332 30.852 1.00 92.69 641 GLN A O 1
ATOM 5050 N N . GLY A 1 642 ? -48.193 10.896 29.994 1.00 93.31 642 GLY A N 1
ATOM 5051 C CA . GLY A 1 642 ? -49.387 11.721 30.162 1.00 93.31 642 GLY A CA 1
ATOM 5052 C C . GLY A 1 642 ? -49.977 11.586 31.560 1.00 93.31 642 GLY A C 1
ATOM 5053 O O . GLY A 1 642 ? -49.254 11.506 32.554 1.00 93.31 642 GLY A O 1
ATOM 5054 N N . THR A 1 643 ? -51.297 11.539 31.657 1.00 95.94 643 THR A N 1
ATOM 5055 C CA . THR A 1 643 ? -51.985 11.303 32.931 1.00 95.94 643 THR A CA 1
ATOM 5056 C C . THR A 1 643 ? -52.206 9.814 33.186 1.00 95.94 643 THR A C 1
ATOM 5058 O O . THR A 1 643 ? -52.290 9.001 32.263 1.00 95.94 643 THR A O 1
ATOM 5061 N N . GLY A 1 644 ? -52.329 9.432 34.459 1.00 94.31 644 GLY A N 1
ATOM 5062 C CA . GLY A 1 644 ? -52.732 8.074 34.823 1.00 94.31 644 GLY A CA 1
ATOM 5063 C C . GLY A 1 644 ? -54.073 7.688 34.212 1.00 94.31 644 GLY A C 1
ATOM 5064 O O . GLY A 1 644 ? -54.231 6.575 33.722 1.00 94.31 644 GLY A O 1
ATOM 5065 N N . GLU A 1 645 ? -55.013 8.628 34.167 1.00 94.94 645 GLU A N 1
ATOM 5066 C CA . GLU A 1 645 ? -56.313 8.427 33.535 1.00 94.94 645 GLU A CA 1
ATOM 5067 C C . GLU A 1 645 ? -56.175 8.023 32.061 1.00 94.94 645 GLU A C 1
ATOM 5069 O O . GLU A 1 645 ? -56.672 6.966 31.683 1.00 94.94 645 GLU A O 1
ATOM 5074 N N . GLU A 1 646 ? -55.419 8.779 31.259 1.00 94.62 646 GLU A N 1
ATOM 5075 C CA . GLU A 1 646 ? -55.177 8.465 29.841 1.00 94.62 646 GLU A CA 1
ATOM 5076 C C . GLU A 1 646 ? -54.502 7.101 29.646 1.00 94.62 646 GLU A C 1
ATOM 5078 O O . GLU A 1 646 ? -54.865 6.347 28.739 1.00 94.62 646 GLU A O 1
ATOM 5083 N N . LEU A 1 647 ? -53.533 6.758 30.501 1.00 95.44 647 LEU A N 1
ATOM 5084 C CA . LEU A 1 647 ? -52.834 5.475 30.433 1.00 95.44 647 LEU A CA 1
ATOM 5085 C C . LEU A 1 647 ? -53.766 4.295 30.705 1.00 95.44 647 LEU A C 1
ATOM 5087 O O . LEU A 1 647 ? -53.794 3.338 29.926 1.00 95.44 647 LEU A O 1
ATOM 5091 N N . PHE A 1 648 ? -54.517 4.341 31.804 1.00 94.88 648 PHE A N 1
ATOM 5092 C CA . PHE A 1 648 ? -55.409 3.246 32.171 1.00 94.88 648 PHE A CA 1
ATOM 5093 C C . PHE A 1 648 ? -56.632 3.172 31.245 1.00 94.88 648 PHE A C 1
ATOM 5095 O O . PHE A 1 648 ? -57.074 2.068 30.931 1.00 94.88 648 PHE A O 1
ATOM 5102 N N . ASP A 1 649 ? -57.107 4.295 30.706 1.00 94.50 649 ASP A N 1
ATOM 5103 C CA . ASP A 1 649 ? -58.144 4.314 29.669 1.00 94.50 649 ASP A CA 1
ATOM 5104 C C . ASP A 1 649 ? -57.670 3.646 28.368 1.00 94.50 649 ASP A C 1
ATOM 5106 O O . ASP A 1 649 ? -58.412 2.862 27.770 1.00 94.50 649 ASP A O 1
ATOM 5110 N N . HIS A 1 650 ? -56.425 3.899 27.947 1.00 94.25 650 HIS A N 1
ATOM 5111 C CA . HIS A 1 650 ? -55.823 3.222 26.792 1.00 94.25 650 HIS A CA 1
ATOM 5112 C C . HIS A 1 650 ? -55.696 1.712 27.022 1.00 94.25 650 HIS A C 1
ATOM 5114 O O . HIS A 1 650 ? -56.012 0.916 26.136 1.00 94.25 650 HIS A O 1
ATOM 5120 N N . ILE A 1 651 ? -55.286 1.300 28.226 1.00 94.12 651 ILE A N 1
ATOM 5121 C CA . ILE A 1 651 ? -55.214 -0.117 28.613 1.00 94.12 651 ILE A CA 1
ATOM 5122 C C . ILE A 1 651 ? -56.597 -0.773 28.525 1.00 94.12 651 ILE A C 1
ATOM 5124 O O . ILE A 1 651 ? -56.728 -1.836 27.918 1.00 94.12 651 ILE A O 1
ATOM 5128 N N . VAL A 1 652 ? -57.638 -0.137 29.071 1.00 93.31 652 VAL A N 1
ATOM 5129 C CA . VAL A 1 652 ? -59.018 -0.648 29.009 1.00 93.31 652 VAL A CA 1
ATOM 5130 C C . VAL A 1 652 ? -59.505 -0.769 27.568 1.00 93.31 652 VAL A C 1
ATOM 5132 O O . VAL A 1 652 ? -60.099 -1.788 27.220 1.00 93.31 652 VAL A O 1
ATOM 5135 N N . GLN A 1 653 ? -59.185 0.199 26.705 1.00 92.94 653 GLN A N 1
ATOM 5136 C CA . GLN A 1 653 ? -59.515 0.131 25.280 1.00 92.94 653 GLN A CA 1
ATOM 5137 C C . GLN A 1 653 ? -58.847 -1.061 24.580 1.00 92.94 653 GLN A C 1
ATOM 5139 O O . GLN A 1 653 ? -59.471 -1.726 23.751 1.00 92.94 653 GLN A O 1
ATOM 5144 N N . CYS A 1 654 ? -57.591 -1.355 24.925 1.00 94.06 654 CYS A N 1
ATOM 5145 C CA . CYS A 1 654 ? -56.877 -2.522 24.407 1.00 94.06 654 CYS A CA 1
ATOM 5146 C C . CYS A 1 654 ? -57.529 -3.832 24.875 1.00 94.06 654 CYS A C 1
ATOM 5148 O O . CYS A 1 654 ? -57.646 -4.780 24.101 1.00 94.06 654 CYS A O 1
ATOM 5150 N N . ILE A 1 655 ? -57.990 -3.890 26.129 1.00 92.56 655 ILE A N 1
ATOM 5151 C CA . ILE A 1 655 ? -58.707 -5.056 26.661 1.00 92.56 655 ILE A CA 1
ATOM 5152 C C . ILE A 1 655 ? -60.048 -5.247 25.943 1.00 92.56 655 ILE A C 1
ATOM 5154 O O . ILE A 1 655 ? -60.356 -6.371 25.547 1.00 92.56 655 ILE A O 1
ATOM 5158 N N . ALA A 1 656 ? -60.816 -4.173 25.733 1.00 91.38 656 ALA A N 1
ATOM 5159 C CA . ALA A 1 656 ? -62.083 -4.210 25.002 1.00 91.38 656 ALA A CA 1
ATOM 5160 C C . ALA A 1 656 ? -61.912 -4.819 23.603 1.00 91.38 656 ALA A C 1
ATOM 5162 O O . ALA A 1 656 ? -62.596 -5.780 23.246 1.00 91.38 656 ALA A O 1
ATOM 5163 N N . ASP A 1 657 ? -60.942 -4.298 22.847 1.00 93.50 657 ASP A N 1
ATOM 5164 C CA . ASP A 1 657 ? -60.603 -4.769 21.503 1.00 93.50 657 ASP A CA 1
ATOM 5165 C C . ASP A 1 657 ? -60.147 -6.240 21.509 1.00 93.50 657 ASP A C 1
ATOM 5167 O O . ASP A 1 657 ? -60.504 -7.008 20.614 1.00 93.50 657 ASP A O 1
ATOM 5171 N N . PHE A 1 658 ? -59.406 -6.676 22.533 1.00 94.19 658 PHE A N 1
ATOM 5172 C CA . PHE A 1 658 ? -59.016 -8.081 22.660 1.00 94.19 658 PHE A CA 1
ATOM 5173 C C . PHE A 1 658 ? -60.214 -8.996 22.937 1.00 94.19 658 PHE A C 1
ATOM 5175 O O . PHE A 1 658 ? -60.330 -10.067 22.339 1.00 94.19 658 PHE A O 1
ATOM 5182 N N . LEU A 1 659 ? -61.116 -8.596 23.836 1.00 91.19 659 LEU A N 1
ATOM 5183 C CA . LEU A 1 659 ? -62.308 -9.380 24.166 1.00 91.19 659 LEU A CA 1
ATOM 5184 C C . LEU A 1 659 ? -63.258 -9.493 22.969 1.00 91.19 659 LEU A C 1
ATOM 5186 O O . LEU A 1 659 ? -63.837 -10.559 22.749 1.00 91.19 659 LEU A O 1
ATOM 5190 N N . GLU A 1 660 ? -63.387 -8.428 22.174 1.00 91.12 660 GLU A N 1
ATOM 5191 C CA . GLU A 1 660 ? -64.123 -8.450 20.909 1.00 91.12 660 GLU A CA 1
ATOM 5192 C C . GLU A 1 660 ? -63.459 -9.389 19.895 1.00 91.12 660 GLU A C 1
ATOM 5194 O O . GLU A 1 660 ? -64.129 -10.260 19.339 1.00 91.12 660 GLU A O 1
ATOM 5199 N N . TYR A 1 661 ? -62.136 -9.296 19.733 1.00 92.00 661 TYR A N 1
ATOM 5200 C CA . TYR A 1 661 ? -61.353 -10.190 18.877 1.00 92.00 661 TYR A CA 1
ATOM 5201 C C . TYR A 1 661 ? -61.521 -11.673 19.246 1.00 92.00 661 TYR A C 1
ATOM 5203 O O . TYR A 1 661 ? -61.610 -12.528 18.365 1.00 92.00 661 TYR A O 1
ATOM 5211 N N . MET A 1 662 ? -61.612 -11.984 20.541 1.00 92.00 662 MET A N 1
ATOM 5212 C CA . MET A 1 662 ? -61.817 -13.347 21.040 1.00 92.00 662 MET A CA 1
ATOM 5213 C C . MET A 1 662 ? -63.287 -13.802 21.021 1.00 92.00 662 MET A C 1
ATOM 5215 O O . MET A 1 662 ? -63.564 -14.956 21.349 1.00 92.00 662 MET A O 1
ATOM 5219 N N . GLY A 1 663 ? -64.234 -12.929 20.654 1.00 89.88 663 GLY A N 1
ATOM 5220 C CA . GLY A 1 663 ? -65.668 -13.234 20.654 1.00 89.88 663 GLY A CA 1
ATOM 5221 C C . GLY A 1 663 ? -66.258 -13.427 22.056 1.00 89.88 663 GLY A C 1
ATOM 5222 O O . GLY A 1 663 ? -67.216 -14.178 22.222 1.00 89.88 663 GLY A O 1
ATOM 5223 N N . MET A 1 664 ? -65.680 -12.781 23.074 1.00 85.75 664 MET A N 1
ATOM 5224 C CA . MET A 1 664 ? -66.021 -12.960 24.496 1.00 85.75 664 MET A CA 1
ATOM 5225 C C . MET A 1 664 ? -66.602 -11.691 25.138 1.00 85.75 664 MET A C 1
ATOM 5227 O O . MET A 1 664 ? -66.426 -11.444 26.332 1.00 85.75 664 MET A O 1
ATOM 5231 N N . ARG A 1 665 ? -67.297 -10.861 24.354 1.00 78.00 665 ARG A N 1
ATOM 5232 C CA . ARG A 1 665 ? -67.895 -9.611 24.842 1.00 78.00 665 ARG A CA 1
ATOM 5233 C C . ARG A 1 665 ? -68.906 -9.899 25.964 1.00 78.00 665 ARG A C 1
ATOM 5235 O O . ARG A 1 665 ? -69.833 -10.680 25.772 1.00 78.00 665 ARG A O 1
ATOM 5242 N N . GLY A 1 666 ? -68.714 -9.277 27.129 1.00 73.56 666 GLY A N 1
ATOM 5243 C CA . GLY A 1 666 ? -69.565 -9.460 28.314 1.00 73.56 666 GLY A CA 1
ATOM 5244 C C . GLY A 1 666 ? -69.190 -10.633 29.233 1.00 73.56 666 GLY A C 1
ATOM 5245 O O . GLY A 1 666 ? -69.889 -10.870 30.215 1.00 73.56 666 GLY A O 1
ATOM 5246 N N . ALA A 1 667 ? -68.105 -11.366 28.957 1.00 75.62 667 ALA A N 1
ATOM 5247 C CA . ALA A 1 667 ? -67.605 -12.394 29.869 1.00 75.62 667 ALA A CA 1
ATOM 5248 C C . ALA A 1 667 ? -66.901 -11.765 31.087 1.00 75.62 667 ALA A C 1
ATOM 5250 O O . ALA A 1 667 ? -65.983 -10.966 30.921 1.00 75.62 667 ALA A O 1
ATOM 5251 N N . SER A 1 668 ? -67.281 -12.176 32.302 1.00 82.69 668 SER A N 1
ATOM 5252 C CA . SER A 1 668 ? -66.553 -11.838 33.533 1.00 82.69 668 SER A CA 1
ATOM 5253 C C . SER A 1 668 ? -65.518 -12.930 33.814 1.00 82.69 668 SER A C 1
ATOM 5255 O O . SER A 1 668 ? -65.857 -14.020 34.283 1.00 82.69 668 SER A O 1
ATOM 5257 N N . LEU A 1 669 ? -64.261 -12.670 33.443 1.00 87.19 669 LEU A N 1
ATOM 5258 C CA . LEU A 1 669 ? -63.136 -13.586 33.654 1.00 87.19 669 LEU A CA 1
ATOM 5259 C C . LEU A 1 669 ? -62.257 -13.126 34.828 1.00 87.19 669 LEU A C 1
ATOM 5261 O O . LEU A 1 669 ? -62.070 -11.919 35.013 1.00 87.19 669 LEU A O 1
ATOM 5265 N N . PRO A 1 670 ? -61.665 -14.066 35.589 1.00 92.75 670 PRO A N 1
ATOM 5266 C CA . PRO A 1 670 ? -60.572 -13.769 36.506 1.00 92.75 670 PRO A CA 1
ATOM 5267 C C . PRO A 1 670 ? -59.392 -13.125 35.765 1.00 92.75 670 PRO A C 1
ATOM 5269 O O . PRO A 1 670 ? -58.900 -13.693 34.787 1.00 92.75 670 PRO A O 1
ATOM 5272 N N . LEU A 1 671 ? -58.934 -11.965 36.236 1.00 93.12 671 LEU A N 1
ATOM 5273 C CA . LEU A 1 671 ? -57.830 -11.206 35.657 1.00 93.12 671 LEU A CA 1
ATOM 5274 C C . LEU A 1 671 ? -56.590 -11.236 36.558 1.00 93.12 671 LEU A C 1
ATOM 5276 O O . LEU A 1 671 ? -56.643 -10.823 37.721 1.00 93.12 671 LEU A O 1
ATOM 5280 N N . GLY A 1 672 ? -55.466 -11.665 35.985 1.00 95.19 672 GLY A N 1
ATOM 5281 C CA . GLY A 1 672 ? -54.126 -11.449 36.528 1.00 95.19 672 GLY A CA 1
ATOM 5282 C C . GLY A 1 672 ? -53.440 -10.279 35.825 1.00 95.19 672 GLY A C 1
ATOM 5283 O O . GLY A 1 672 ? -53.314 -10.269 34.604 1.00 95.19 672 GLY A O 1
ATOM 5284 N N . PHE A 1 673 ? -52.987 -9.282 36.573 1.00 95.19 673 PHE A N 1
ATOM 5285 C CA . PHE A 1 673 ? -52.311 -8.119 36.013 1.00 95.19 673 PHE A CA 1
ATOM 5286 C C . PHE A 1 673 ? -50.809 -8.187 36.290 1.00 95.19 673 PHE A C 1
ATOM 5288 O O . PHE A 1 673 ? -50.349 -7.846 37.378 1.00 95.19 673 PHE A O 1
ATOM 5295 N N . THR A 1 674 ? -50.033 -8.602 35.294 1.00 95.19 674 THR A N 1
ATOM 5296 C CA . THR A 1 674 ? -48.577 -8.475 35.312 1.00 95.19 674 THR A CA 1
ATOM 5297 C C . THR A 1 674 ? -48.200 -7.012 35.091 1.00 95.19 674 THR A C 1
ATOM 5299 O O . THR A 1 674 ? -48.286 -6.482 33.982 1.00 95.19 674 THR A O 1
ATOM 5302 N N . PHE A 1 675 ? -47.805 -6.347 36.172 1.00 94.94 675 PHE A N 1
ATOM 5303 C CA . PHE A 1 675 ? -47.422 -4.945 36.209 1.00 94.94 675 PHE A CA 1
ATOM 5304 C C . PHE A 1 675 ? -45.953 -4.834 36.625 1.00 94.94 675 PHE A C 1
ATOM 5306 O O . PHE A 1 675 ? -45.583 -4.945 37.796 1.00 94.94 675 PHE A O 1
ATOM 5313 N N . SER A 1 676 ? -45.081 -4.635 35.641 1.00 93.62 676 SER A N 1
ATOM 5314 C CA . SER A 1 676 ? -43.632 -4.795 35.778 1.00 93.62 676 SER A CA 1
ATOM 5315 C C . SER A 1 676 ? -42.923 -3.556 36.323 1.00 93.62 676 SER A C 1
ATOM 5317 O O . SER A 1 676 ? -41.877 -3.136 35.807 1.00 93.62 676 SER A O 1
ATOM 5319 N N . PHE A 1 677 ? -43.489 -2.974 37.374 1.00 93.50 677 PHE A N 1
ATOM 5320 C CA . PHE A 1 677 ? -42.943 -1.833 38.096 1.00 93.50 677 PHE A CA 1
ATOM 5321 C C . PHE A 1 677 ? -42.882 -2.147 39.595 1.00 93.50 677 PHE A C 1
ATOM 5323 O O . PHE A 1 677 ? -43.588 -3.039 40.067 1.00 93.50 677 PHE A O 1
ATOM 5330 N N . PRO A 1 678 ? -42.024 -1.454 40.362 1.00 92.38 678 PRO A N 1
ATOM 5331 C CA . PRO A 1 678 ? -41.964 -1.637 41.806 1.00 92.38 678 PRO A CA 1
ATOM 5332 C C . PRO A 1 678 ? -43.302 -1.271 42.467 1.00 92.38 678 PRO A C 1
ATOM 5334 O O . PRO A 1 678 ? -43.670 -0.096 42.515 1.00 92.38 678 PRO A O 1
ATOM 5337 N N . CYS A 1 679 ? -43.998 -2.272 43.004 1.00 93.50 679 CYS A N 1
ATOM 5338 C CA . CYS A 1 679 ? -45.249 -2.109 43.740 1.00 93.50 679 CYS A CA 1
ATOM 5339 C C . CYS A 1 679 ? -45.107 -2.635 45.164 1.00 93.50 679 CYS A C 1
ATOM 5341 O O . CYS A 1 679 ? -44.585 -3.727 45.381 1.00 93.50 679 CYS A O 1
ATOM 5343 N N . ASN A 1 680 ? -45.604 -1.871 46.133 1.00 93.31 680 ASN A N 1
ATOM 5344 C CA . ASN A 1 680 ? -45.804 -2.368 47.484 1.00 93.31 680 ASN A CA 1
ATOM 5345 C C . ASN A 1 680 ? -47.173 -3.047 47.566 1.00 93.31 680 ASN A C 1
ATOM 5347 O O . ASN A 1 680 ? -48.185 -2.436 47.225 1.00 93.31 680 ASN A O 1
ATOM 5351 N N . GLN A 1 681 ? -47.199 -4.299 48.009 1.00 94.12 681 GLN A N 1
ATOM 5352 C CA . GLN A 1 681 ? -48.420 -5.091 48.105 1.00 94.12 681 GLN A CA 1
ATOM 5353 C C . GLN A 1 681 ? -48.777 -5.316 49.578 1.00 94.12 681 GLN A C 1
ATOM 5355 O O . GLN A 1 681 ? -47.916 -5.586 50.420 1.00 94.12 681 GLN A O 1
ATOM 5360 N N . SER A 1 682 ? -50.063 -5.217 49.899 1.00 91.38 682 SER A N 1
ATOM 5361 C CA . SER A 1 682 ? -50.626 -5.608 51.201 1.00 91.38 682 SER A CA 1
ATOM 5362 C C . SER A 1 682 ? -51.397 -6.940 51.110 1.00 91.38 682 SER A C 1
ATOM 5364 O O . SER A 1 682 ? -51.606 -7.623 52.116 1.00 91.38 682 SER A O 1
ATOM 5366 N N . LYS A 1 683 ? -51.783 -7.325 49.886 1.00 93.06 683 LYS A N 1
ATOM 5367 C CA . LYS A 1 683 ? -52.480 -8.552 49.482 1.00 93.06 683 LYS A CA 1
ATOM 5368 C C . LYS A 1 683 ? -52.289 -8.775 47.973 1.00 93.06 683 LYS A C 1
ATOM 5370 O O . LYS A 1 683 ? -51.739 -7.920 47.287 1.00 93.06 683 LYS A O 1
ATOM 5375 N N . LEU A 1 684 ? -52.715 -9.933 47.462 1.00 93.31 684 LEU A N 1
ATOM 5376 C CA . LEU A 1 684 ? -52.437 -10.352 46.080 1.00 93.31 684 LEU A CA 1
ATOM 5377 C C . LEU A 1 684 ? -53.113 -9.458 45.023 1.00 93.31 684 LEU A C 1
ATOM 5379 O O . LEU A 1 684 ? -52.536 -9.221 43.968 1.00 93.31 684 LEU A O 1
ATOM 5383 N N . ASP A 1 685 ? -54.309 -8.942 45.308 1.00 93.00 685 ASP A N 1
ATOM 5384 C CA . ASP A 1 685 ? -55.133 -8.115 44.416 1.00 93.00 685 ASP A CA 1
ATOM 5385 C C . ASP A 1 685 ? -54.955 -6.602 44.650 1.00 93.00 685 ASP A C 1
ATOM 5387 O O . ASP A 1 685 ? -55.850 -5.823 44.328 1.00 93.00 685 ASP A O 1
ATOM 5391 N N . GLU A 1 686 ? -53.827 -6.184 45.229 1.00 94.06 686 GLU A N 1
ATOM 5392 C CA . GLU A 1 686 ? -53.504 -4.781 45.516 1.00 94.06 686 GLU A CA 1
ATOM 5393 C C . GLU A 1 686 ? -52.024 -4.511 45.238 1.00 94.06 686 GLU A C 1
ATOM 5395 O O . GLU A 1 686 ? -51.151 -5.302 45.611 1.00 94.06 686 GLU A O 1
ATOM 5400 N N . GLY A 1 687 ? -51.732 -3.383 44.591 1.00 94.88 687 GLY A N 1
ATOM 5401 C CA . GLY A 1 687 ? -50.367 -2.984 44.270 1.00 94.88 687 GLY A CA 1
ATOM 5402 C C . GLY A 1 687 ? -50.211 -1.473 44.241 1.00 94.88 687 GLY A C 1
ATOM 5403 O O . GLY A 1 687 ? -50.495 -0.830 43.233 1.00 94.88 687 GLY A O 1
ATOM 5404 N N . ILE A 1 688 ? -49.689 -0.901 45.327 1.00 96.50 688 ILE A N 1
ATOM 5405 C CA . ILE A 1 688 ? -49.375 0.527 45.397 1.00 96.50 688 ILE A CA 1
ATOM 5406 C C . ILE A 1 688 ? -48.100 0.778 44.599 1.00 96.50 688 ILE A C 1
ATOM 5408 O O . ILE A 1 688 ? -47.024 0.311 44.985 1.00 96.50 688 ILE A O 1
ATOM 5412 N N . LEU A 1 689 ? -48.196 1.514 43.492 1.00 96.25 689 LEU A N 1
ATOM 5413 C CA . LEU A 1 689 ? -47.030 1.847 42.680 1.00 96.25 689 LEU A CA 1
ATOM 5414 C C . LEU A 1 689 ? -46.064 2.725 43.485 1.00 96.25 689 LEU A C 1
ATOM 5416 O O . LEU A 1 689 ? -46.414 3.829 43.889 1.00 96.25 689 LEU A O 1
ATOM 5420 N N . LEU A 1 690 ? -44.832 2.259 43.694 1.00 92.88 690 LEU A N 1
ATOM 5421 C CA . LEU A 1 690 ? -43.824 3.022 44.435 1.00 92.88 690 LEU A CA 1
ATOM 5422 C C . LEU A 1 690 ? -43.174 4.088 43.563 1.00 92.88 690 LEU A C 1
ATOM 5424 O O . LEU A 1 690 ? -42.994 5.221 43.997 1.00 92.88 690 LEU A O 1
ATOM 5428 N N . LYS A 1 691 ? -42.762 3.696 42.356 1.00 92.81 691 LYS A N 1
ATOM 5429 C CA . LYS A 1 691 ? -42.076 4.585 41.425 1.00 92.81 691 LYS A CA 1
ATOM 5430 C C . LYS A 1 691 ? -42.109 4.038 40.010 1.00 92.81 691 LYS A C 1
ATOM 5432 O O . LYS A 1 691 ? -41.851 2.850 39.798 1.00 92.81 691 LYS A O 1
ATOM 5437 N N . TRP A 1 692 ? -42.316 4.909 39.035 1.00 94.19 692 TRP A N 1
ATOM 5438 C CA . TRP A 1 692 ? -42.147 4.550 37.641 1.00 94.19 692 TRP A CA 1
ATOM 5439 C C . TRP A 1 692 ? -40.686 4.241 37.293 1.00 94.19 692 TRP A C 1
ATOM 5441 O O . TRP A 1 692 ? -39.729 4.846 37.784 1.00 94.19 692 TRP A O 1
ATOM 5451 N N . THR A 1 693 ? -40.514 3.282 36.388 1.00 90.56 693 THR A N 1
ATOM 5452 C CA . THR A 1 693 ? -39.224 2.907 35.799 1.00 90.56 693 THR A CA 1
ATOM 5453 C C . THR A 1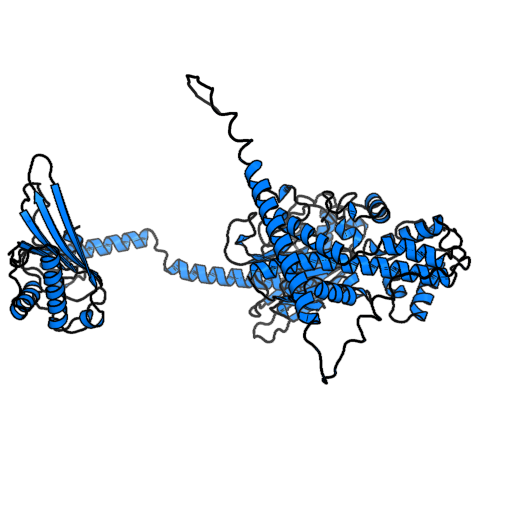 693 ? -39.404 2.718 34.289 1.00 90.56 693 THR A C 1
ATOM 5455 O O . THR A 1 693 ? -40.487 2.962 33.759 1.00 90.56 693 THR A O 1
ATOM 5458 N N . LYS A 1 694 ? -38.350 2.322 33.563 1.00 88.50 694 LYS A N 1
ATOM 5459 C CA . LYS A 1 694 ? -38.449 1.907 32.146 1.00 88.50 694 LYS A CA 1
ATOM 5460 C C . LYS A 1 694 ? -39.064 2.968 31.198 1.00 88.50 694 LYS A C 1
ATOM 5462 O O . LYS A 1 694 ? -39.601 2.625 30.153 1.00 88.50 694 LYS A O 1
ATOM 5467 N N . GLY A 1 695 ? -38.970 4.258 31.548 1.00 87.75 695 GLY A N 1
ATOM 5468 C CA . GLY A 1 695 ? -39.418 5.386 30.714 1.00 87.75 695 GLY A CA 1
ATOM 5469 C C . GLY A 1 695 ? -40.870 5.847 30.911 1.00 87.75 695 GLY A C 1
ATOM 5470 O O . GLY A 1 695 ? -41.250 6.852 30.312 1.00 87.75 695 GLY A O 1
ATOM 5471 N N . PHE A 1 696 ? -41.655 5.173 31.759 1.00 93.88 696 PHE A N 1
ATOM 5472 C CA . PHE A 1 696 ? -42.993 5.629 32.159 1.00 93.88 696 PHE A CA 1
ATOM 5473 C C . PHE A 1 696 ? -42.909 6.821 33.115 1.00 93.88 696 PHE A C 1
ATOM 5475 O O . PHE A 1 696 ? -41.981 6.896 33.923 1.00 93.88 696 PHE A O 1
ATOM 5482 N N . LYS A 1 697 ? -43.867 7.750 33.011 1.00 94.12 697 LYS A N 1
ATOM 5483 C CA . LYS A 1 697 ? -44.008 8.925 33.892 1.00 94.12 697 LYS A CA 1
ATOM 5484 C C . LYS A 1 697 ? -45.460 9.409 34.034 1.00 94.12 697 LYS A C 1
ATOM 5486 O O . LYS A 1 697 ? -45.665 10.584 34.319 1.00 94.12 697 LYS A O 1
ATOM 5491 N N . ALA A 1 698 ? -46.450 8.541 33.823 1.00 94.88 698 ALA A N 1
ATOM 5492 C CA . ALA A 1 698 ? -47.851 8.942 33.900 1.00 94.88 698 ALA A CA 1
ATOM 5493 C C . ALA A 1 698 ? -48.175 9.560 35.275 1.00 94.88 698 ALA A C 1
ATOM 5495 O O . ALA A 1 698 ? -47.875 8.953 36.314 1.00 94.88 698 ALA A O 1
ATOM 5496 N N . SER A 1 699 ? -48.736 10.773 35.282 1.00 94.44 699 SER A N 1
ATOM 5497 C CA . SER A 1 699 ? -49.041 11.505 36.515 1.00 94.44 699 SER A CA 1
ATOM 5498 C C . SER A 1 699 ? -50.103 10.779 37.336 1.00 94.44 699 SER A C 1
ATOM 5500 O O . SER A 1 699 ? -50.832 9.925 36.834 1.00 94.44 699 SER A O 1
ATOM 5502 N N . ASP A 1 700 ? -50.188 11.105 38.625 1.00 94.25 700 ASP A N 1
ATOM 5503 C CA . ASP A 1 700 ? -51.271 10.629 39.491 1.00 94.25 700 ASP A CA 1
ATOM 5504 C C . ASP A 1 700 ? -51.367 9.099 39.619 1.00 94.25 700 ASP A C 1
ATOM 5506 O O . ASP A 1 700 ? -52.435 8.586 39.951 1.00 94.25 700 ASP A O 1
ATOM 5510 N N . CYS A 1 701 ? -50.261 8.384 39.380 1.00 95.00 701 CYS A N 1
ATOM 5511 C CA . CYS A 1 701 ? -50.152 6.929 39.534 1.00 95.00 701 CYS A CA 1
ATOM 5512 C C . CYS A 1 701 ? -49.291 6.511 40.735 1.00 95.00 701 CYS A C 1
ATOM 5514 O O . CYS A 1 701 ? -49.651 5.583 41.454 1.00 95.00 701 CYS A O 1
ATOM 5516 N N . GLU A 1 702 ? -48.141 7.162 40.955 1.00 96.12 702 GLU A N 1
ATOM 5517 C CA . GLU A 1 702 ? -47.252 6.838 42.081 1.00 96.12 702 GLU A CA 1
ATOM 5518 C C . GLU A 1 702 ? -47.964 7.099 43.419 1.00 96.12 702 GLU A C 1
ATOM 5520 O O . GLU A 1 702 ? -48.629 8.117 43.601 1.00 96.12 702 GLU A O 1
ATOM 5525 N N . GLY A 1 703 ? -47.852 6.156 44.354 1.00 95.12 703 GLY A N 1
ATOM 5526 C CA . GLY A 1 703 ? -48.561 6.165 45.633 1.00 95.12 703 GLY A CA 1
ATOM 5527 C C . GLY A 1 703 ? -50.012 5.674 45.572 1.00 95.12 703 GLY A C 1
ATOM 5528 O O . GLY A 1 703 ? -50.650 5.593 46.620 1.00 95.12 703 GLY A O 1
ATOM 5529 N N . LYS A 1 704 ? -50.535 5.314 44.392 1.00 96.19 704 LYS A N 1
ATOM 5530 C CA . LYS A 1 704 ? -51.891 4.768 44.231 1.00 96.19 704 LYS A CA 1
ATOM 5531 C C . LYS A 1 704 ? -51.878 3.276 43.918 1.00 96.19 704 LYS A C 1
ATOM 5533 O O . LYS A 1 704 ? -50.909 2.748 43.373 1.00 96.19 704 LYS A O 1
ATOM 5538 N N . ASP A 1 705 ? -52.980 2.610 44.257 1.00 96.19 705 ASP A N 1
ATOM 5539 C CA . ASP A 1 705 ? -53.218 1.217 43.887 1.00 96.19 705 ASP A CA 1
ATOM 5540 C C . ASP A 1 705 ? -53.581 1.113 42.400 1.00 96.19 705 ASP A C 1
ATOM 5542 O O . ASP A 1 705 ? -54.604 1.634 41.947 1.00 96.19 705 ASP A O 1
ATOM 5546 N N . VAL A 1 706 ? -52.739 0.422 41.636 1.00 94.69 706 VAL A N 1
ATOM 5547 C CA . VAL A 1 706 ? -52.906 0.265 40.185 1.00 94.69 706 VAL A CA 1
ATOM 5548 C C . VAL A 1 706 ? -54.129 -0.572 39.819 1.00 94.69 706 VAL A C 1
ATOM 5550 O O . VAL A 1 706 ? -54.685 -0.397 38.735 1.00 94.69 706 VAL A O 1
ATOM 5553 N N . VAL A 1 707 ? -54.593 -1.443 40.724 1.00 93.62 707 VAL A N 1
ATOM 5554 C CA . VAL A 1 707 ? -55.850 -2.182 40.534 1.00 93.62 707 VAL A CA 1
ATOM 5555 C C . VAL A 1 707 ? -57.032 -1.236 40.594 1.00 93.62 707 VAL A C 1
ATOM 5557 O O . VAL A 1 707 ? -57.938 -1.336 39.769 1.00 93.62 707 VAL A O 1
ATOM 5560 N N . MET A 1 708 ? -57.021 -0.301 41.545 1.00 93.50 708 MET A N 1
ATOM 5561 C CA . MET A 1 708 ? -58.070 0.706 41.665 1.00 93.50 708 MET A CA 1
ATOM 5562 C C . MET A 1 708 ? -58.092 1.635 40.454 1.00 93.50 708 MET A C 1
ATOM 5564 O O . MET A 1 708 ? -59.161 1.839 39.890 1.00 93.50 708 MET A O 1
ATOM 5568 N N . LEU A 1 709 ? -56.932 2.100 39.982 1.00 94.81 709 LEU A N 1
ATOM 5569 C CA . LEU A 1 709 ? -56.849 2.932 38.773 1.00 94.81 709 LEU A CA 1
ATOM 5570 C C . LEU A 1 709 ? -57.431 2.235 37.536 1.00 94.81 709 LEU A C 1
ATOM 5572 O O . LEU A 1 709 ? -58.167 2.846 36.758 1.00 94.81 709 LEU A O 1
ATOM 5576 N N . LEU A 1 710 ? -57.149 0.941 37.374 1.00 92.62 710 LEU A N 1
ATOM 5577 C CA . LEU A 1 710 ? -57.690 0.158 36.269 1.00 92.62 710 LEU A CA 1
ATOM 5578 C C . LEU A 1 710 ? -59.197 -0.125 36.439 1.00 92.62 710 LEU A C 1
ATOM 5580 O O . LEU A 1 710 ? -59.941 -0.058 35.463 1.00 92.62 710 LEU A O 1
ATOM 5584 N N . LYS A 1 711 ? -59.677 -0.373 37.667 1.00 91.31 711 LYS A N 1
ATOM 5585 C CA . LYS A 1 711 ? -61.117 -0.504 37.970 1.00 91.31 711 LYS A CA 1
ATOM 5586 C C . LYS A 1 711 ? -61.884 0.786 37.675 1.00 91.31 711 LYS A C 1
ATOM 5588 O O . LYS A 1 711 ? -62.955 0.728 37.077 1.00 91.31 711 LYS A O 1
ATOM 5593 N N . GLU A 1 712 ? -61.339 1.938 38.056 1.00 92.88 712 GLU A N 1
ATOM 5594 C CA . GLU A 1 712 ? -61.920 3.250 37.755 1.00 92.88 712 GLU A CA 1
ATOM 5595 C C . GLU A 1 712 ? -62.006 3.487 36.239 1.00 92.88 712 GLU A C 1
ATOM 5597 O O . GLU A 1 712 ? -63.037 3.946 35.749 1.00 92.88 712 GLU A O 1
ATOM 5602 N N . ALA A 1 713 ? -60.974 3.104 35.477 1.00 92.75 713 ALA A N 1
ATOM 5603 C CA . ALA A 1 713 ? -60.987 3.185 34.013 1.00 92.75 713 ALA A CA 1
ATOM 5604 C C . ALA A 1 713 ? -62.072 2.299 33.376 1.00 92.75 713 ALA A C 1
ATOM 5606 O O . ALA A 1 713 ? -62.778 2.734 32.465 1.00 92.75 713 ALA A O 1
ATOM 5607 N N . ILE A 1 714 ? -62.271 1.081 33.890 1.00 89.56 714 ILE A N 1
ATOM 5608 C CA . ILE A 1 714 ? -63.346 0.185 33.431 1.00 89.56 714 ILE A CA 1
ATOM 5609 C C . ILE A 1 714 ? -64.723 0.802 33.718 1.00 89.56 714 ILE A C 1
ATOM 5611 O O . ILE A 1 714 ? -65.587 0.819 32.839 1.00 89.56 714 ILE A O 1
ATOM 5615 N N . GLN A 1 715 ? -64.919 1.372 34.914 1.00 88.62 715 GLN A N 1
ATOM 5616 C CA . GLN A 1 715 ? -66.171 2.043 35.286 1.00 88.62 715 GLN A CA 1
ATOM 5617 C C . GLN A 1 715 ? -66.472 3.270 34.419 1.00 88.62 715 GLN A C 1
ATOM 5619 O O . GLN A 1 715 ? -67.637 3.500 34.096 1.00 88.62 715 GLN A O 1
ATOM 5624 N N . ARG A 1 716 ? -65.450 4.039 34.012 1.00 89.69 716 ARG A N 1
ATOM 5625 C CA . ARG A 1 716 ? -65.614 5.177 33.090 1.00 89.69 716 ARG A CA 1
ATOM 5626 C C . ARG A 1 716 ? -66.099 4.742 31.706 1.00 89.69 716 ARG A C 1
ATOM 5628 O O . ARG A 1 716 ? -66.908 5.444 31.106 1.00 89.69 716 ARG A O 1
ATOM 5635 N N . LYS A 1 717 ? -65.620 3.601 31.198 1.00 80.31 717 LYS A N 1
ATOM 5636 C CA . LYS A 1 717 ? -65.946 3.109 29.847 1.00 80.31 717 LYS A CA 1
ATOM 5637 C C . LYS A 1 717 ? -67.248 2.292 29.787 1.00 80.31 717 LYS A C 1
ATOM 5639 O O . LYS A 1 717 ? -67.894 2.294 28.748 1.00 80.31 717 LYS A O 1
ATOM 5644 N N . GLN A 1 718 ? -67.665 1.644 30.883 1.00 73.19 718 GLN A N 1
ATOM 5645 C CA . GLN A 1 718 ? -68.902 0.836 30.998 1.00 73.19 718 GLN A CA 1
ATOM 5646 C C . GLN A 1 718 ? -69.074 -0.266 29.927 1.00 73.19 718 GLN A C 1
ATOM 5648 O O . GLN A 1 718 ? -70.196 -0.623 29.571 1.00 73.19 718 GLN A O 1
ATOM 5653 N N . GLU A 1 719 ? -67.982 -0.830 29.404 1.00 68.81 719 GLU A N 1
ATOM 5654 C CA . GLU A 1 719 ? -68.050 -1.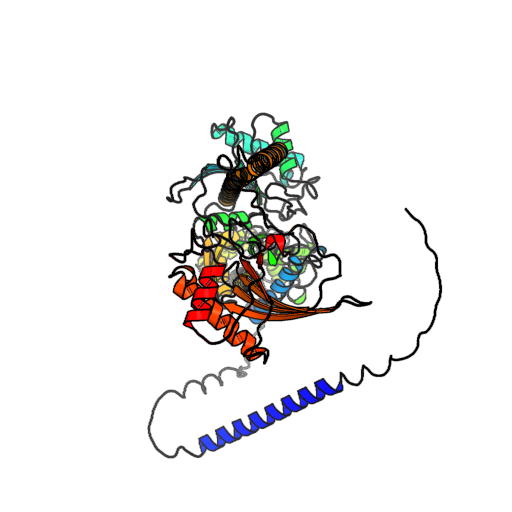788 28.286 1.00 68.81 719 GLU A CA 1
ATOM 5655 C C . GLU A 1 719 ? -68.083 -3.267 28.716 1.00 68.81 719 GLU A C 1
ATOM 5657 O O . GLU A 1 719 ? -68.643 -4.102 28.002 1.00 68.81 719 GLU A O 1
ATOM 5662 N N . PHE A 1 720 ? -67.476 -3.611 29.857 1.00 78.19 720 PHE A N 1
ATOM 5663 C CA . PHE A 1 720 ? -67.363 -4.977 30.386 1.00 78.19 720 PHE A CA 1
ATOM 5664 C C . PHE A 1 720 ? -67.023 -4.958 31.889 1.00 78.19 720 PHE A C 1
ATOM 5666 O O . PHE A 1 720 ? -66.681 -3.911 32.434 1.00 78.19 720 PHE A O 1
ATOM 5673 N N . ASP A 1 721 ? -67.106 -6.114 32.554 1.00 80.00 721 ASP A N 1
ATOM 5674 C CA . ASP A 1 721 ? -66.733 -6.294 33.965 1.00 80.00 721 ASP A CA 1
ATOM 5675 C C . ASP A 1 721 ? -65.595 -7.320 34.092 1.00 80.00 721 ASP A C 1
ATOM 5677 O O . ASP A 1 721 ? -65.590 -8.328 33.382 1.00 80.00 721 ASP A O 1
ATOM 5681 N N . LEU A 1 722 ? -64.630 -7.071 34.983 1.00 79.75 722 LEU A N 1
ATOM 5682 C CA . LEU A 1 722 ? -63.480 -7.952 35.219 1.00 79.75 722 LEU A CA 1
ATOM 5683 C C . LEU A 1 722 ? -63.318 -8.268 36.701 1.00 79.75 722 LEU A C 1
ATOM 5685 O O . LEU A 1 722 ? -63.287 -7.377 37.552 1.00 79.75 722 LEU A O 1
ATOM 5689 N N . ASN A 1 723 ? -63.095 -9.547 36.997 1.00 87.06 723 ASN A N 1
ATOM 5690 C CA . ASN A 1 723 ? -62.792 -10.001 38.344 1.00 87.06 723 ASN A CA 1
ATOM 5691 C C . ASN A 1 723 ? -61.276 -9.955 38.585 1.00 87.06 723 ASN A C 1
ATOM 5693 O O . ASN A 1 723 ? -60.558 -10.879 38.214 1.00 87.06 723 ASN A O 1
ATOM 5697 N N . PHE A 1 724 ? -60.772 -8.878 39.186 1.00 87.56 724 PHE A N 1
ATOM 5698 C CA . PHE A 1 724 ? -59.350 -8.740 39.522 1.00 87.56 724 PHE A CA 1
ATOM 5699 C C . PHE A 1 724 ? -58.942 -9.698 40.640 1.00 87.56 724 PHE A C 1
ATOM 5701 O O . PHE A 1 724 ? -59.435 -9.578 41.759 1.00 87.56 724 PHE A O 1
ATOM 5708 N N . VAL A 1 725 ? -58.009 -10.606 40.345 1.00 91.81 725 VAL A N 1
ATOM 5709 C CA . VAL A 1 725 ? -57.556 -11.629 41.303 1.00 91.81 725 VAL A CA 1
ATOM 5710 C C . VAL A 1 725 ? -56.117 -11.404 41.761 1.00 91.81 725 VAL A C 1
ATOM 5712 O O . VAL A 1 725 ? -55.776 -11.764 42.886 1.00 91.81 725 VAL A O 1
ATOM 5715 N N . ALA A 1 726 ? -55.269 -10.812 40.916 1.00 94.31 726 ALA A N 1
ATOM 5716 C CA . ALA A 1 726 ? -53.871 -10.585 41.264 1.00 94.31 726 ALA A CA 1
ATOM 5717 C C . ALA A 1 726 ? -53.244 -9.402 40.517 1.00 94.31 726 ALA A C 1
ATOM 5719 O O . ALA A 1 726 ? -53.527 -9.195 39.336 1.00 94.31 726 ALA A O 1
ATOM 5720 N N . VAL A 1 727 ? -52.321 -8.703 41.181 1.00 94.06 727 VAL A N 1
ATOM 5721 C CA . VAL A 1 727 ? -51.243 -7.933 40.546 1.00 94.06 727 VAL A CA 1
ATOM 5722 C C . VAL A 1 727 ? -49.933 -8.639 40.817 1.00 94.06 727 VAL A C 1
ATOM 5724 O O . VAL A 1 727 ? -49.644 -9.029 41.948 1.00 94.06 727 VAL A O 1
ATOM 5727 N N . VAL A 1 728 ? -49.140 -8.814 39.770 1.00 92.25 728 VAL A N 1
ATOM 5728 C CA . VAL A 1 728 ? -47.925 -9.619 39.808 1.00 92.25 728 VAL A CA 1
ATOM 5729 C C . VAL A 1 728 ? -46.801 -8.859 39.115 1.00 92.25 728 VAL A C 1
ATOM 5731 O O . VAL A 1 728 ? -47.030 -8.161 38.135 1.00 92.25 728 VAL A O 1
ATOM 5734 N N . ASN A 1 729 ? -45.571 -8.982 39.602 1.00 91.88 729 ASN A N 1
ATOM 5735 C CA . ASN A 1 729 ? -44.405 -8.495 38.869 1.00 91.88 729 ASN A CA 1
ATOM 5736 C C . ASN A 1 729 ? -44.003 -9.511 37.778 1.00 91.88 729 ASN A C 1
ATOM 5738 O O . ASN A 1 729 ? -44.147 -10.717 37.985 1.00 91.88 729 ASN A O 1
ATOM 5742 N N . ASP A 1 730 ? -43.451 -9.050 36.653 1.00 89.44 730 ASP A N 1
ATOM 5743 C CA . ASP A 1 730 ? -42.946 -9.911 35.566 1.00 89.44 730 ASP A CA 1
ATOM 5744 C C . ASP A 1 730 ? -41.967 -10.983 36.049 1.00 89.44 730 ASP A C 1
ATOM 5746 O O . ASP A 1 730 ? -42.048 -12.136 35.625 1.00 89.44 730 ASP A O 1
ATOM 5750 N N . THR A 1 731 ? -41.091 -10.628 36.988 1.00 89.62 731 THR A N 1
ATOM 5751 C CA . THR A 1 731 ? -40.095 -11.552 37.554 1.00 89.62 731 THR A CA 1
ATOM 5752 C C . THR A 1 731 ? -40.732 -12.709 38.332 1.00 89.62 731 THR A C 1
ATOM 5754 O O . THR A 1 731 ? -40.114 -13.753 38.477 1.00 89.62 731 THR A O 1
ATOM 5757 N N . VAL A 1 732 ? -41.949 -12.536 38.856 1.00 90.75 732 VAL A N 1
ATOM 5758 C CA . VAL A 1 732 ? -42.679 -13.573 39.611 1.00 90.75 732 VAL A CA 1
ATOM 5759 C C . VAL A 1 732 ? -43.519 -14.446 38.680 1.00 90.75 732 VAL A C 1
ATOM 5761 O O . VAL A 1 732 ? -43.758 -15.609 38.985 1.00 90.75 732 VAL A O 1
ATOM 5764 N N . GLY A 1 733 ? -43.996 -13.877 37.569 1.00 85.31 733 GLY A N 1
ATOM 5765 C CA . GLY A 1 733 ? -44.755 -14.611 36.556 1.00 85.31 733 GLY A CA 1
ATOM 5766 C C . GLY A 1 733 ? -43.893 -15.468 35.621 1.00 85.31 733 GLY A C 1
ATOM 5767 O O . GLY A 1 733 ? -44.440 -16.353 34.965 1.00 85.31 733 GLY A O 1
ATOM 5768 N N . THR A 1 734 ? -42.586 -15.196 35.549 1.00 76.50 734 THR A N 1
ATOM 5769 C CA . THR A 1 734 ? -41.590 -15.965 34.777 1.00 76.50 734 THR A CA 1
ATOM 5770 C C . THR A 1 734 ? -41.050 -17.118 35.608 1.00 76.50 734 THR A C 1
ATOM 5772 O O . THR A 1 734 ? -40.928 -18.232 35.049 1.00 76.50 734 THR A O 1
#

Secondary structure (DSSP, 8-state):
--------------S-SSSSSSTTHHHHHHHHHHHHHHHHHHHHHHHHHHHHHTTS--S-------SSSTTTSSSSS-----------HHHHHHHHHHTTPPPHHHHHHHHHHHHHHHHHHHSTTTGGG-SS--EE--------S---EEEEEEEESSSEEEEEEEEE-SSSS--EEEEEEEEE--HHHHTSBHHHHHHHHHHHHHHHHHHTT-TT---EEEEEE-S-EEEEETTEEEE----TT---BT-TTSBHHHHHHHHHHHH-S---EEEEEE-HHHHHHHHHHHH-TTEEEEEEESSSEEEEEEEEGGG-TTSS--SSEEEEE--GGGTTTTTTTTTT--HHHHHHHHTSSSTTSSHHHHTTSHHHHHHHHHHHHHHHHHTTSSGGG---HHHHSTT-S-HHHHHHHT-S-HHHHHHHHHHHHHHTT----HHHHHHHHHHHHHHHHHHHHHHHHHHHHHHHHHHHHTT-SSEEEEEEEESHHHHH-TTHHHHHHHHHHHH-TTEEEEEEE-SS-HHHHHHHHHHHHHHHHHHHHHHHHHHHTT---HHHHHHHHHHHHHHHHHHH-TTTGGG-S---------S---S---EEEEEEEESSSEEEEEEEEEE-SSS-EEEEEEEEEEPPHHHHTSBHHHHHHHHHHHHHHHHHHTT-TT---EEEEEE-S-EE-SSTT--EE----TT---BT-TTSBHHHHHHHHHHHH-S---EEEEEE-HHHH-

Organism: Nothobranchius kuhntae (NCBI:txid321403)

Foldseek 3Di:
DDDDDDDDDDDDDDDDDPPPPPPVVVPVVVVVVVVVVVVVVVVVVVVVVVVVVVVPDDDDDDDDDDPPPVVVVVPPDPDDDDDPPDPALLVVLVVVLVLLDDDLVNLLVLLVLLLVLCLLLQAQVNQVVRLFNQAFQQLFAADPLQFFDWEWEWADDDQKIKIKIWGRDGDSPLDIDMDMDIDGDDLCLLAEALLSVLLVVLVVVCVVCVVVVNQAPAHEYFYADAADWHDPHFQWTAGCDDDQSGHHPPRHRDTSNVSNVVSNVVVVSGHYHHHGYHHLQLLLLNLVCSVPVQRFKGWEAASWTWMKGKAQQCSRNNDDDGDGITITTRLCLSPCLVVSCVVVDDVLLQVLLVPDPHRSGSSLRCLAHQNNLQQSLLVSLLVSLCVCSFLNSDAAPLSVDGPSRHSVLLQQLQDPDPVRNLVSLCVSCVVSVGRGDSSNSVSSNSSSVSSLLSNLSSLLSNVLSVQVNVCVSVVHQAAEHEYRYDYCCCPRRPCRVVSNVVNNCVSCVRYNYHYDYNPVGSRNSSRSSSSVSVVVVVVVVVVVVVVVVVDDDPVNVVVVVVVVVVLCVLLPDPVRQVVHPNNNADQQPDDDDPLPDADWEWEWADDAQKIKIKIWGWDRDPDTDIDMDMDIDGDDLCQLAEALLSVLLVVVVVVLVVCVVVVNFADAHEYEYAHAADFHDPHFLWTQGQDDDHSGRHPPRHRDTNSVSNVVSCVVVVRYHYRYDGYGYPVRVD

Sequence (734 aa):
RKLEVSCYTKYDTSFNNSLNQNLVINSKERERNLFCSLLKELFFWWTNFLQISERKSGNGRTQFRHTSLLKMLASSLPSNCCTNAHDDPAHRVDKYLQKLMVSDEILMDLSVRFRREMDKGLCRDTNPTAAVKMLPTYVRSTPDGTEQGEFLALDLGGSNFRVLLVKVKGNGEQKVEMENQIYDIPEHVMRGSGSELFDHIAECLANFLEKMGIKDKKLPLGFTFSFPCQQTKLDESVLIYWTKGFRLSGVEGKEVVSLLRNAIRKRGDFDVDILAVINDTVGTMMTCGYDDHHCEVGLIVGTGTNACYMEQMRNLDVLDGDEGRMCVNTEWGAFGDDGALEDLRTNIDREIDAGSLNPGKQLFEKMISGMYMGELVRLILVKLARDQMVFQGKTTPELLTTGRFSTSYIYTIETDKDEEGLANADKVLRDLGLNPSAEDCKATRRVCQIVSTRAARLCAAALAAVLRQIRDNKAAERLRITIGADGSVYKTHPGFSRRLQKMVRRLVPDCDVRFLQSPCGSGKGAAMVTAVAYRLAAQQAERQRILDTLRLSREQLLEVKRRMTDGIVLGLSKQTHEQTSVKMLPTYVRSTPDGTENGDFLALDLGGSSFRVLLVRLRSGKRHKVDMHQKIYTIPQETMQGTGEELFDHIVQCIADFLEYMGMRGASLPLGFTFSFPCNQSKLDEGILLKWTKGFKASDCEGKDVVMLLKEAIQRKQEFDLNFVAVVNDTVGT

InterPro domains:
  IPR001312 Hexokinase [PS51748] (87-531)
  IPR001312 Hexokinase [PS51748] (537-734)
  IPR001312 Hexokinase [PTHR19443] (89-540)
  IPR019807 Hexokinase, binding site [PS00378] (221-246)
  IPR019807 Hexokinase, binding site [PS00378] (671-696)
  IPR022672 Hexokinase, N-terminal [PF00349] (93-290)
  IPR022672 Hexokinase, N-terminal [PF00349] (544-734)
  IPR022673 Hexokinase, C-terminal [PF03727] (297-532)
  IPR043129 ATPase, nucleotide binding domain [SSF53067] (90-292)
  IPR043129 ATPase, nucleotide binding domain [SSF53067] (294-536)
  IPR043129 ATPase, nucleotide binding domain [SSF53067] (527-734)

pLDDT: mean 86.09, std 19.5, range [23.42, 98.75]